Protein AF-0000000084502477 (afdb_homodimer)

Solvent-accessible surface area (backbone atoms only — not comparable to full-atom values): 42335 Å² total; per-residue (Å²): 130,74,65,88,75,50,51,73,66,55,42,33,51,51,30,40,56,63,42,62,72,44,31,62,63,55,44,31,27,60,55,53,17,49,43,48,33,28,20,44,47,20,41,36,50,54,40,50,55,55,37,66,75,58,42,88,77,56,56,70,68,58,52,48,50,52,49,51,38,49,51,42,38,52,49,50,52,54,49,50,50,50,47,50,40,44,50,62,24,76,32,54,65,51,45,45,67,74,35,49,23,68,68,63,26,52,47,33,50,42,34,38,53,36,49,50,55,47,47,50,53,51,40,50,53,36,32,59,72,55,75,60,42,61,67,60,52,49,54,47,47,52,33,50,50,46,15,40,50,13,20,50,48,34,25,54,54,30,66,72,64,42,35,53,88,56,45,72,76,38,46,62,32,43,47,43,18,42,51,29,47,39,50,45,45,50,49,39,52,49,52,44,47,52,48,42,70,63,65,71,61,91,46,65,66,58,38,50,50,32,52,50,47,42,49,50,47,50,65,32,52,44,59,38,46,50,50,38,49,49,47,43,52,44,47,71,74,43,68,88,44,49,69,51,49,24,53,62,55,33,46,35,43,40,41,44,37,23,52,41,50,54,61,50,47,52,56,68,70,65,51,77,69,66,78,78,71,74,59,80,89,72,80,67,65,43,85,60,25,72,68,50,54,53,64,66,73,59,55,70,71,69,82,57,80,77,65,73,69,63,78,58,77,75,74,77,82,79,78,82,86,76,85,80,80,83,86,86,82,89,84,89,86,87,96,86,96,84,95,87,92,97,90,89,92,91,94,88,94,90,97,90,97,86,95,91,97,92,92,97,83,93,88,92,87,87,134,129,74,65,87,75,50,52,74,66,56,42,32,52,51,30,40,57,62,42,62,73,43,30,61,64,55,44,34,26,58,55,53,17,51,42,51,32,25,21,43,47,19,42,38,51,53,40,49,54,56,36,65,75,58,44,87,78,57,56,69,67,58,52,49,50,51,50,52,39,50,50,40,36,52,49,50,52,53,49,51,50,50,45,49,40,45,51,62,24,76,32,54,64,51,47,46,66,75,36,48,24,68,68,61,27,52,47,33,49,42,36,41,53,35,48,49,54,47,46,50,53,52,39,50,53,34,33,56,72,56,75,60,41,61,67,60,52,48,55,47,48,54,33,50,49,45,15,41,50,12,20,52,49,33,25,54,53,30,66,71,63,44,35,53,88,57,42,74,76,37,47,62,33,43,47,45,17,42,50,28,47,39,50,45,45,50,50,38,52,50,53,44,47,51,47,43,69,63,65,71,60,90,46,64,67,59,39,50,50,32,52,51,47,41,50,50,49,50,66,32,50,44,58,39,46,50,52,39,49,50,46,45,51,44,46,71,74,44,68,87,45,48,68,50,48,24,53,60,55,33,46,36,43,40,41,45,39,23,53,42,49,54,61,48,49,53,56,68,70,66,50,77,73,67,76,76,70,77,60,79,88,72,82,69,66,43,84,63,23,70,69,52,54,52,64,66,72,58,55,68,68,67,81,56,80,73,66,75,63,66,78,54,80,74,76,78,79,87,87,80,87,78,88,82,80,84,91,84,84,89,84,79,88,81,87,92,90,81,82,85,88,89,92,85,88,94,86,90,76,89,87,92,88,86,85,85,85,90,68,99,72,92,84,86,91,86,139

Foldseek 3Di:
DPCVPDDPVRLQVVLCVVCVVDVCFAVVLLVLLLVLLVVLVVLLVVLVVLCVVVVVQDDPLLVVLLVQLNVLSVVLNVLSVVLVCVVCPVQNPGRSSSFFCLSVLVLLQSLLSLLLSLLVVLQVVLCVLVVNDPVSVVLLVVLSVQLNVLSNVLSVVCVVVRGLVVLVVSLVSNLSNLVSSLVSLCSSLVSLLVSLVPDDDPDPVSVVVSVVVSVLSCVLSVVLNVLSVVLNVCCVVDVSTSNNVSSSSCNSSSSSSSSSSNSSVVVVSLDPPPPDPPPPPPPNCRSVNVVPVVVVVCPVPPPPPPPCPPPPVPDDPDDDDDDDDDDDDDDDDDDDDDDDDDDYYYDDDDDDDDDDDDDDDDDDDDD/DPCVPDDPVRLQVVLCVVCVVDVCFAVVLLVLLLVLLVVLVVLLVVLVVLCVVVVVLDDPVLVVLLVQLNVLSVVLNVLSVVLVCVVCPVQNPGRSSSFFCLSVLVLLQSLLSLLLSLLVVLQVVLCVLVVNDVVSVVLLVVLSVQLNVLSNVLSVVCVVVRGLVVLVVSLVSVLSNLVSSLVSLCSSLVSLLVSLVPDDDPDPVSVVVSVVLSVLSCVLSVQLNVLSVVLNVCCVVDVSTSNNVSSSSCNSSSSSSSSSSSSSVVVVSLDPPPPDPPPPPPPNCPSVNVVPVVPVVCPVPPPPPPPPPVPPPPDDDDDDDDDDDDDDDDPDDDDDDDDDDDDDDDDDDDDDDDPDDDDPDDDDDDD

Radius of gyration: 41.24 Å; Cα contacts (8 Å, |Δi|>4): 654; chains: 2; bounding box: 117×129×128 Å

pLDDT: mean 70.83, std 30.81, range [14.6, 97.69]

Structure (mmCIF, N/CA/C/O backbone):
data_AF-0000000084502477-model_v1
#
loop_
_entity.id
_entity.type
_entity.pdbx_description
1 polymer 'DUF6534 domain-containing protein'
#
loop_
_atom_site.group_PDB
_atom_site.id
_atom_site.type_symbol
_atom_site.label_atom_id
_atom_site.label_alt_id
_atom_site.label_comp_id
_atom_site.label_asym_id
_atom_site.label_entity_id
_atom_site.label_seq_id
_atom_site.pdbx_PDB_ins_code
_atom_site.Cartn_x
_atom_site.Cartn_y
_atom_site.Cartn_z
_atom_site.occupancy
_atom_site.B_iso_or_equiv
_atom_site.auth_seq_id
_atom_site.auth_comp_id
_atom_site.auth_asym_id
_atom_site.auth_atom_id
_atom_site.pdbx_PDB_model_num
ATOM 1 N N . MET A 1 1 ? -23.125 -27.016 -18.094 1 46.03 1 MET A N 1
ATOM 2 C CA . MET A 1 1 ? -22.297 -28.141 -17.688 1 46.03 1 MET A CA 1
ATOM 3 C C . MET A 1 1 ? -22.391 -28.375 -16.172 1 46.03 1 MET A C 1
ATOM 5 O O . MET A 1 1 ? -22.312 -27.422 -15.391 1 46.03 1 MET A O 1
ATOM 9 N N . ASP A 1 2 ? -23.094 -29.312 -15.844 1 53.62 2 ASP A N 1
ATOM 10 C CA . ASP A 1 2 ? -23.266 -29.703 -14.445 1 53.62 2 ASP A CA 1
ATOM 11 C C . ASP A 1 2 ? -21.922 -30.078 -13.812 1 53.62 2 ASP A C 1
ATOM 13 O O . ASP A 1 2 ? -21.422 -31.188 -14.039 1 53.62 2 ASP A O 1
ATOM 17 N N . LEU A 1 3 ? -21.125 -29.125 -13.438 1 60.53 3 LEU A N 1
ATOM 18 C CA . LEU A 1 3 ? -19.797 -29.297 -12.844 1 60.53 3 LEU A CA 1
ATOM 19 C C . LEU A 1 3 ? -19.859 -30.219 -11.633 1 60.53 3 LEU A C 1
ATOM 21 O O . LEU A 1 3 ? -18.844 -30.766 -11.211 1 60.53 3 LEU A O 1
ATOM 25 N N . GLY A 1 4 ? -21.078 -30.359 -10.977 1 57.75 4 GLY A N 1
ATOM 26 C CA . GLY A 1 4 ? -21.234 -31.234 -9.82 1 57.75 4 GLY A CA 1
ATOM 27 C C . GLY A 1 4 ? -20.922 -32.688 -10.125 1 57.75 4 GLY A C 1
ATOM 28 O O . GLY A 1 4 ? -20.625 -33.469 -9.219 1 57.75 4 GLY A O 1
ATOM 29 N N . ARG A 1 5 ? -20.859 -33.031 -11.375 1 65.75 5 ARG A N 1
ATOM 30 C CA . ARG A 1 5 ? -20.703 -34.438 -11.727 1 65.75 5 ARG A CA 1
ATOM 31 C C . ARG A 1 5 ? -19.281 -34.75 -12.195 1 65.75 5 ARG A C 1
ATOM 33 O O . ARG A 1 5 ? -18.922 -35.906 -12.391 1 65.75 5 ARG A O 1
ATOM 40 N N . LEU A 1 6 ? -18.5 -33.625 -12.25 1 73.44 6 LEU A N 1
ATOM 41 C CA . LEU A 1 6 ? -17.156 -33.844 -12.773 1 73.44 6 LEU A CA 1
ATOM 42 C C . LEU A 1 6 ? -16.203 -34.281 -11.664 1 73.44 6 LEU A C 1
ATOM 44 O O . LEU A 1 6 ? -16.312 -33.812 -10.531 1 73.44 6 LEU A O 1
ATOM 48 N N . THR A 1 7 ? -15.391 -35.312 -11.922 1 79.94 7 THR A N 1
ATOM 49 C CA . THR A 1 7 ? -14.344 -35.75 -11 1 79.94 7 THR A CA 1
ATOM 50 C C . THR A 1 7 ? -13.312 -34.625 -10.805 1 79.94 7 THR A C 1
ATOM 52 O O . THR A 1 7 ? -13.273 -33.688 -11.57 1 79.94 7 THR A O 1
ATOM 55 N N . ALA A 1 8 ? -12.625 -34.656 -9.75 1 79.81 8 ALA A N 1
ATOM 56 C CA . ALA A 1 8 ? -11.602 -33.656 -9.422 1 79.81 8 ALA A CA 1
ATOM 57 C C . ALA A 1 8 ? -10.578 -33.531 -10.539 1 79.81 8 ALA A C 1
ATOM 59 O O . ALA A 1 8 ? -10.133 -32.438 -10.867 1 79.81 8 ALA A O 1
ATOM 60 N N . GLN A 1 9 ? -10.289 -34.625 -11.164 1 86.44 9 GLN A N 1
ATOM 61 C CA . GLN A 1 9 ? -9.289 -34.625 -12.227 1 86.44 9 GLN A CA 1
ATOM 62 C C . GLN A 1 9 ? -9.836 -34 -13.5 1 86.44 9 GLN A C 1
ATOM 64 O O . GLN A 1 9 ? -9.125 -33.25 -14.172 1 86.44 9 GLN A O 1
ATOM 69 N N . GLU A 1 10 ? -11.062 -34.219 -13.805 1 86.56 10 GLU A N 1
ATOM 70 C CA . GLU A 1 10 ? -11.688 -33.625 -14.984 1 86.56 10 GLU A CA 1
ATOM 71 C C . GLU A 1 10 ? -11.852 -32.125 -14.812 1 86.56 10 GLU A C 1
ATOM 73 O O . GLU A 1 10 ? -11.68 -31.375 -15.773 1 86.56 10 GLU A O 1
ATOM 78 N N . LEU A 1 11 ? -12.156 -31.859 -13.625 1 84.38 11 LEU A N 1
ATOM 79 C CA . LEU A 1 11 ? -12.312 -30.438 -13.32 1 84.38 11 LEU A CA 1
ATOM 80 C C . LEU A 1 11 ? -10.977 -29.703 -13.469 1 84.38 11 LEU A C 1
ATOM 82 O O . LEU A 1 11 ? -10.93 -28.594 -13.992 1 84.38 11 LEU A O 1
ATOM 86 N N . GLU A 1 12 ? -9.984 -30.359 -13.031 1 90.38 12 GLU A N 1
ATOM 87 C CA . GLU A 1 12 ? -8.648 -29.766 -13.141 1 90.38 12 GLU A CA 1
ATOM 88 C C . GLU A 1 12 ? -8.227 -29.625 -14.594 1 90.38 12 GLU A C 1
ATOM 90 O O . GLU A 1 12 ? -7.656 -28.594 -14.984 1 90.38 12 GLU A O 1
ATOM 95 N N . GLU A 1 13 ? -8.492 -30.547 -15.391 1 89.81 13 GLU A N 1
ATOM 96 C CA . GLU A 1 13 ? -8.133 -30.484 -16.797 1 89.81 13 GLU A CA 1
ATOM 97 C C . GLU A 1 13 ? -8.922 -29.391 -17.516 1 89.81 13 GLU A C 1
ATOM 99 O O . GLU A 1 13 ? -8.375 -28.688 -18.375 1 89.81 13 GLU A O 1
ATOM 104 N N . LEU A 1 14 ? -10.117 -29.328 -17.234 1 86.25 14 LEU A N 1
ATOM 105 C CA . LEU A 1 14 ? -10.945 -28.281 -17.812 1 86.25 14 LEU A CA 1
ATOM 106 C C . LEU A 1 14 ? -10.445 -26.906 -17.391 1 86.25 14 LEU A C 1
ATOM 108 O O . LEU A 1 14 ? -10.336 -26 -18.234 1 86.25 14 LEU A O 1
ATOM 112 N N . ALA A 1 15 ? -10.172 -26.812 -16.125 1 89.44 15 ALA A N 1
ATOM 113 C CA . ALA A 1 15 ? -9.68 -25.531 -15.594 1 89.44 15 ALA A CA 1
ATOM 114 C C . ALA A 1 15 ? -8.344 -25.172 -16.234 1 89.44 15 ALA A C 1
ATOM 116 O O . ALA A 1 15 ? -8.125 -24.016 -16.594 1 89.44 15 ALA A O 1
ATOM 117 N N . LYS A 1 16 ? -7.523 -26.094 -16.359 1 91.62 16 LYS A N 1
ATOM 118 C CA . LYS A 1 16 ? -6.203 -25.875 -16.938 1 91.62 16 L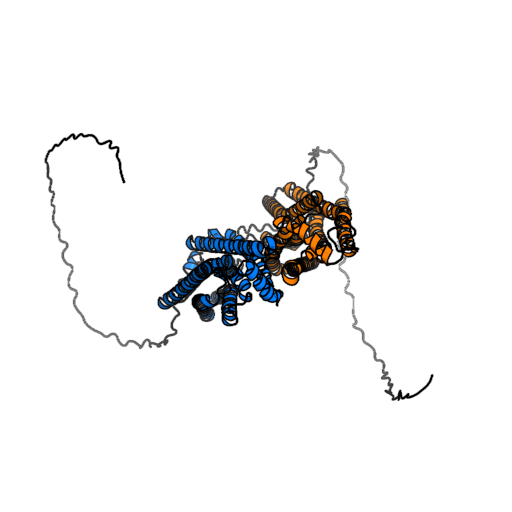YS A CA 1
ATOM 119 C C . LYS A 1 16 ? -6.316 -25.422 -18.391 1 91.62 16 LYS A C 1
ATOM 121 O O . LYS A 1 16 ? -5.656 -24.453 -18.797 1 91.62 16 LYS A O 1
ATOM 126 N N . THR A 1 17 ? -7.113 -25.984 -19.109 1 90.19 17 THR A N 1
ATOM 127 C CA . THR A 1 17 ? -7.273 -25.641 -20.516 1 90.19 17 THR A CA 1
ATOM 128 C C . THR A 1 17 ? -7.898 -24.266 -20.672 1 90.19 17 THR A C 1
ATOM 130 O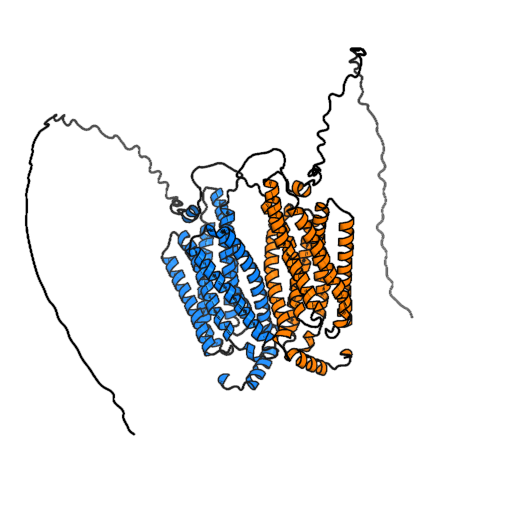 O . THR A 1 17 ? -7.457 -23.469 -21.5 1 90.19 17 THR A O 1
ATOM 133 N N . THR A 1 18 ? -8.828 -23.969 -19.875 1 85.88 18 THR A N 1
ATOM 134 C CA . THR A 1 18 ? -9.555 -22.703 -19.969 1 85.88 18 THR A CA 1
ATOM 135 C C . THR A 1 18 ? -8.688 -21.547 -19.5 1 85.88 18 THR A C 1
ATOM 137 O O . THR A 1 18 ? -8.633 -20.5 -20.141 1 85.88 18 THR A O 1
ATOM 140 N N . LEU A 1 19 ? -8.008 -21.766 -18.469 1 90.5 19 LEU A N 1
ATOM 141 C CA . LEU A 1 19 ? -7.266 -20.688 -17.844 1 90.5 19 LEU A CA 1
ATOM 142 C C . LEU A 1 19 ? -5.898 -20.5 -18.484 1 90.5 19 LEU A C 1
ATOM 144 O O . LEU A 1 19 ? -5.355 -19.391 -18.516 1 90.5 19 LEU A O 1
ATOM 148 N N . SER A 1 20 ? -5.348 -21.562 -19.016 1 90.69 20 SER A N 1
ATOM 149 C CA . SER A 1 20 ? -4.02 -21.484 -19.609 1 90.69 20 SER A CA 1
ATOM 150 C C . SER A 1 20 ? -4.078 -20.859 -21 1 90.69 20 SER A C 1
ATOM 152 O O . SER A 1 20 ? -3.053 -20.453 -21.547 1 90.69 20 SER A O 1
ATOM 154 N N . ALA A 1 21 ? -5.266 -20.75 -21.547 1 89.69 21 ALA A N 1
ATOM 155 C CA . ALA A 1 21 ? -5.422 -20.156 -22.875 1 89.69 21 ALA A CA 1
ATOM 156 C C . ALA A 1 21 ? -4.973 -18.688 -22.875 1 89.69 21 ALA A C 1
ATOM 158 O O . ALA A 1 21 ? -4.395 -18.219 -23.859 1 89.69 21 ALA A O 1
ATOM 159 N N . ASN A 1 22 ? -5.199 -17.984 -21.906 1 91.75 22 ASN A N 1
ATOM 160 C CA . ASN A 1 22 ? -4.766 -16.594 -21.703 1 91.75 22 ASN A CA 1
ATOM 161 C C . ASN A 1 22 ? -4.406 -16.328 -20.25 1 91.75 22 ASN A C 1
ATOM 163 O O . ASN A 1 22 ? -5.215 -15.789 -19.5 1 91.75 22 ASN A O 1
ATOM 167 N N . LYS A 1 23 ? -3.207 -16.578 -19.938 1 92.69 23 LYS A N 1
ATOM 168 C CA . LYS A 1 23 ? -2.775 -16.547 -18.547 1 92.69 23 LYS A CA 1
ATOM 169 C C . LYS A 1 23 ? -2.82 -15.125 -17.984 1 92.69 23 LYS A C 1
ATOM 171 O O . LYS A 1 23 ? -3.363 -14.891 -16.906 1 92.69 23 LYS A O 1
ATOM 176 N N . PRO A 1 24 ? -2.303 -14.125 -18.781 1 92.06 24 PRO A N 1
ATOM 177 C CA . PRO A 1 24 ? -2.326 -12.766 -18.234 1 92.06 24 PRO A CA 1
ATOM 178 C C . PRO A 1 24 ? -3.742 -12.258 -17.969 1 92.06 24 PRO A C 1
ATOM 180 O O . PRO A 1 24 ? -3.975 -11.539 -17 1 92.06 24 PRO A O 1
ATOM 183 N N . LEU A 1 25 ? -4.676 -12.664 -18.734 1 91.19 25 LEU A N 1
ATOM 184 C CA . LEU A 1 25 ? -6.047 -12.188 -18.578 1 91.19 25 LEU A CA 1
ATOM 185 C C . LEU A 1 25 ? -6.758 -12.945 -17.469 1 91.19 25 LEU A C 1
ATOM 187 O O . LEU A 1 25 ? -7.645 -12.391 -16.812 1 91.19 25 LEU A O 1
ATOM 191 N N . ASN A 1 26 ? -6.355 -14.141 -17.219 1 92.25 26 ASN A N 1
ATOM 192 C CA . ASN A 1 26 ? -7.07 -14.961 -16.25 1 92.25 26 ASN A CA 1
ATOM 193 C C . ASN A 1 26 ? -6.418 -14.891 -14.867 1 92.25 26 ASN A C 1
ATOM 195 O O . ASN A 1 26 ? -7.113 -14.867 -13.852 1 92.25 26 ASN A O 1
ATOM 199 N N . PHE A 1 27 ? -5.125 -14.867 -14.797 1 94.56 27 PHE A N 1
ATOM 200 C CA . PHE A 1 27 ? -4.441 -14.836 -13.516 1 94.56 27 PHE A CA 1
ATOM 201 C C . PHE A 1 27 ? -4.023 -13.406 -13.156 1 94.56 27 PHE A C 1
ATOM 203 O O . PHE A 1 27 ? -3.906 -13.07 -11.977 1 94.56 27 PHE A O 1
ATOM 210 N N . GLY A 1 28 ? -3.836 -12.609 -14.117 1 94.69 28 GLY A N 1
ATOM 211 C CA . GLY A 1 28 ? -3.344 -11.25 -13.945 1 94.69 28 GLY A CA 1
ATOM 212 C C . GLY A 1 28 ? -4.242 -10.398 -13.07 1 94.69 28 GLY A C 1
ATOM 213 O O . GLY A 1 28 ? -3.758 -9.68 -12.195 1 94.69 28 GLY A O 1
ATOM 214 N N . PRO A 1 29 ? -5.473 -10.461 -13.219 1 94.81 29 PRO A N 1
ATOM 215 C CA . PRO A 1 29 ? -6.379 -9.633 -12.414 1 94.81 29 PRO A CA 1
ATOM 216 C C . PRO A 1 29 ? -6.238 -9.883 -10.914 1 94.81 29 PRO A C 1
ATOM 218 O O . PRO A 1 29 ? -6.406 -8.961 -10.117 1 94.81 29 PRO A O 1
ATOM 221 N N . PHE A 1 30 ? -5.906 -11.062 -10.539 1 96.06 30 PHE A N 1
ATOM 222 C CA . PHE A 1 30 ? -5.742 -11.359 -9.117 1 96.06 30 PHE A CA 1
ATOM 223 C C . PHE A 1 30 ? -4.504 -10.672 -8.562 1 96.06 30 PHE A C 1
ATOM 225 O O . PHE A 1 30 ? -4.543 -10.102 -7.469 1 96.06 30 PHE A O 1
ATOM 232 N N . ILE A 1 31 ? -3.48 -10.664 -9.328 1 96.38 31 ILE A N 1
ATOM 233 C CA . ILE A 1 31 ? -2.229 -10.055 -8.898 1 96.38 31 ILE A CA 1
ATOM 234 C C . ILE A 1 31 ? -2.359 -8.531 -8.93 1 96.38 31 ILE A C 1
ATOM 236 O O . ILE A 1 31 ? -1.912 -7.844 -8 1 96.38 31 ILE A O 1
ATOM 240 N N . LEU A 1 32 ? -3 -8.023 -9.938 1 95.88 32 LEU A N 1
ATOM 241 C CA . LEU A 1 32 ? -3.229 -6.586 -10.016 1 95.88 32 LEU A CA 1
ATOM 242 C C . LEU A 1 32 ? -4.148 -6.125 -8.891 1 95.88 32 LEU A C 1
ATOM 244 O O . LEU A 1 32 ? -3.943 -5.055 -8.312 1 95.88 32 LEU A O 1
ATOM 248 N N . GLY A 1 33 ? -5.148 -6.902 -8.648 1 96.88 33 GLY A N 1
ATOM 249 C CA . GLY A 1 33 ? -6.027 -6.59 -7.535 1 96.88 33 GLY A CA 1
ATOM 250 C C . GLY A 1 33 ? -5.309 -6.559 -6.199 1 96.88 33 GLY A C 1
ATOM 251 O O . GLY A 1 33 ? -5.551 -5.668 -5.379 1 96.88 33 GLY A O 1
ATOM 252 N N . ALA A 1 34 ? -4.445 -7.496 -6.023 1 97 34 ALA A N 1
ATOM 253 C CA . ALA A 1 34 ? -3.666 -7.547 -4.789 1 97 34 ALA A CA 1
ATOM 254 C C . ALA A 1 34 ? -2.754 -6.328 -4.668 1 97 34 ALA A C 1
ATOM 256 O O . ALA A 1 34 ? -2.602 -5.766 -3.582 1 97 34 ALA A O 1
ATOM 257 N N . LEU A 1 35 ? -2.158 -5.953 -5.77 1 96.88 35 LEU A N 1
ATOM 258 C CA . LEU A 1 35 ? -1.289 -4.781 -5.789 1 96.88 35 LEU A CA 1
ATOM 259 C C . LEU A 1 35 ? -2.053 -3.533 -5.359 1 96.88 35 LEU A C 1
ATOM 261 O O . LEU A 1 35 ? -1.635 -2.834 -4.434 1 96.88 35 LEU A O 1
ATOM 265 N N . PHE A 1 36 ? -3.148 -3.334 -5.957 1 95.94 36 PHE A N 1
ATOM 266 C CA . PHE A 1 36 ? -3.893 -2.109 -5.691 1 95.94 36 PHE A CA 1
ATOM 267 C C . PHE A 1 36 ? -4.539 -2.156 -4.312 1 95.94 36 PHE A C 1
ATOM 269 O O . PHE A 1 36 ? -4.66 -1.127 -3.643 1 95.94 36 PHE A O 1
ATOM 276 N N . ASP A 1 37 ? -4.938 -3.297 -3.922 1 97.25 37 ASP A N 1
ATOM 277 C CA . ASP A 1 37 ? -5.5 -3.432 -2.582 1 97.25 37 ASP A CA 1
ATOM 278 C C . ASP A 1 37 ? -4.48 -3.037 -1.517 1 97.25 37 ASP A C 1
ATOM 280 O O . ASP A 1 37 ? -4.777 -2.23 -0.632 1 97.25 37 ASP A O 1
ATOM 284 N N . ALA A 1 38 ? -3.309 -3.59 -1.639 1 96.94 38 ALA A N 1
ATOM 285 C CA . ALA A 1 38 ? -2.273 -3.314 -0.645 1 96.94 38 ALA A CA 1
ATOM 286 C C . ALA A 1 38 ? -1.821 -1.859 -0.712 1 96.94 38 ALA A C 1
ATOM 288 O O . ALA A 1 38 ? -1.618 -1.217 0.321 1 96.94 38 ALA A O 1
ATOM 289 N N . LEU A 1 39 ? -1.695 -1.368 -1.9 1 96.88 39 LEU A N 1
ATOM 290 C CA . LEU A 1 39 ? -1.307 0.024 -2.096 1 96.88 39 LEU A CA 1
ATOM 291 C C . LEU A 1 39 ? -2.314 0.966 -1.445 1 96.88 39 LEU A C 1
ATOM 293 O O . LEU A 1 39 ? -1.935 1.858 -0.684 1 96.88 39 LEU A O 1
ATOM 297 N N . LEU A 1 40 ? -3.518 0.723 -1.723 1 97.19 40 LEU A N 1
ATOM 298 C CA . LEU A 1 40 ? -4.578 1.567 -1.185 1 97.19 40 LEU A CA 1
ATOM 299 C C . LEU A 1 40 ? -4.73 1.36 0.319 1 97.19 40 LEU A C 1
ATOM 301 O O . LEU A 1 40 ? -5.082 2.291 1.045 1 97.19 40 LEU A O 1
ATOM 305 N N . CYS A 1 41 ? -4.457 0.158 0.755 1 96.94 41 CYS A N 1
ATOM 306 C CA . CYS A 1 41 ? -4.465 -0.086 2.193 1 96.94 41 CYS A CA 1
ATOM 307 C C . CYS A 1 41 ? -3.422 0.771 2.9 1 96.94 41 CYS A C 1
ATOM 309 O O . CYS A 1 41 ? -3.668 1.274 3.998 1 96.94 41 CYS A O 1
ATOM 311 N N . GLY A 1 42 ? -2.281 0.895 2.283 1 95.06 42 GLY A N 1
ATOM 312 C CA . GLY A 1 42 ? -1.278 1.787 2.844 1 95.06 42 GLY A CA 1
ATOM 313 C C . GLY A 1 42 ? -1.753 3.225 2.953 1 95.06 42 GLY A C 1
ATOM 314 O O . GLY A 1 42 ? -1.593 3.859 3.998 1 95.06 42 GLY A O 1
ATOM 315 N N . VAL A 1 43 ? -2.371 3.705 1.939 1 94.38 43 VAL A N 1
ATOM 316 C CA . VAL A 1 43 ? -2.924 5.055 1.938 1 94.38 43 VAL A CA 1
ATOM 317 C C . VAL A 1 43 ? -4.016 5.168 2.998 1 94.38 43 VAL A C 1
ATOM 319 O O . VAL A 1 43 ? -4.082 6.16 3.727 1 94.38 43 VAL A O 1
ATOM 322 N N . PHE A 1 44 ? -4.809 4.152 3.082 1 96.19 44 PHE A N 1
ATOM 323 C CA . PHE A 1 44 ? -5.91 4.105 4.039 1 96.19 44 PHE A CA 1
ATOM 324 C C . PHE A 1 44 ? -5.383 4.168 5.469 1 96.19 44 PHE A C 1
ATOM 326 O O . PHE A 1 44 ? -5.922 4.906 6.301 1 96.19 44 PHE A O 1
ATOM 333 N N . LEU A 1 45 ? -4.312 3.48 5.691 1 93.31 45 LEU A N 1
ATOM 334 C CA . LEU A 1 45 ? -3.744 3.461 7.035 1 93.31 45 LEU A CA 1
ATOM 335 C C . LEU A 1 45 ? -3.152 4.82 7.395 1 93.31 45 LEU A C 1
ATOM 337 O O . LEU A 1 45 ? -3.254 5.262 8.539 1 93.31 45 LEU A O 1
ATOM 341 N N . MET A 1 46 ? -2.586 5.441 6.441 1 92.25 46 MET A N 1
ATOM 342 C CA . MET A 1 46 ? -2.061 6.785 6.676 1 92.25 46 MET A CA 1
ATOM 343 C C . MET A 1 46 ? -3.188 7.762 6.996 1 92.25 46 MET A C 1
ATOM 345 O O . MET A 1 46 ? -3.045 8.609 7.875 1 92.25 46 MET A O 1
ATOM 349 N N . GLN A 1 47 ? -4.293 7.566 6.324 1 92.06 47 GLN A N 1
ATOM 350 C CA . GLN A 1 47 ? -5.445 8.422 6.586 1 92.06 47 GLN A CA 1
ATOM 351 C C . GLN A 1 47 ? -6.043 8.133 7.957 1 92.06 47 GLN A C 1
ATOM 353 O O . GLN A 1 47 ? -6.508 9.047 8.641 1 92.06 47 GLN A O 1
ATOM 358 N N . CYS A 1 48 ? -6.027 6.91 8.297 1 92.56 48 CYS A N 1
ATOM 359 C CA . CYS A 1 48 ? -6.496 6.535 9.625 1 92.56 48 CYS A CA 1
ATOM 360 C C . CYS A 1 48 ? -5.621 7.156 10.711 1 92.56 48 CYS A C 1
ATOM 362 O O . CYS A 1 48 ? -6.129 7.645 11.719 1 92.56 48 CYS A O 1
ATOM 364 N N . GLY A 1 49 ? -4.324 7.184 10.477 1 87.75 49 GLY A N 1
ATOM 365 C CA . GLY A 1 49 ? -3.41 7.809 11.422 1 87.75 49 GLY A CA 1
ATOM 366 C C . GLY A 1 49 ? -3.65 9.297 11.586 1 87.75 49 GLY A C 1
ATOM 367 O O . GLY A 1 49 ? -3.613 9.812 12.703 1 87.75 49 GLY A O 1
ATOM 368 N N . ALA A 1 50 ? -3.885 9.906 10.516 1 85.19 50 ALA A N 1
ATOM 369 C CA . ALA A 1 50 ? -4.176 11.336 10.562 1 85.19 50 ALA A CA 1
ATOM 370 C C . ALA A 1 50 ? -5.477 11.609 11.305 1 85.19 50 ALA A C 1
ATOM 372 O O . ALA A 1 50 ? -5.586 12.594 12.039 1 85.19 50 ALA A O 1
ATOM 373 N N . TYR A 1 51 ? -6.426 10.758 11.164 1 89.94 51 TYR A N 1
ATOM 374 C CA . TYR A 1 51 ? -7.727 10.93 11.797 1 89.94 51 TYR A CA 1
ATOM 375 C C . TYR A 1 51 ? -7.617 10.758 13.312 1 89.94 51 TYR A C 1
ATOM 377 O O . TYR A 1 51 ? -8.289 11.461 14.07 1 89.94 51 TYR A O 1
ATOM 385 N N . ILE A 1 52 ? -6.832 9.82 13.734 1 86 52 ILE A N 1
ATOM 386 C CA . ILE A 1 52 ? -6.672 9.555 15.156 1 86 52 ILE A CA 1
ATOM 387 C C . ILE A 1 52 ? -6.133 10.805 15.859 1 86 52 ILE A C 1
ATOM 389 O O . ILE A 1 52 ? -6.5 11.086 17 1 86 52 ILE A O 1
ATOM 393 N N . GLY A 1 53 ? -5.352 11.578 15.195 1 76.81 53 GLY A N 1
ATOM 394 C CA . GLY A 1 53 ? -4.836 12.812 15.766 1 76.81 53 GLY A CA 1
ATOM 395 C C . GLY A 1 53 ? -5.891 13.898 15.898 1 76.81 53 GLY A C 1
ATOM 396 O O . GLY A 1 53 ? -5.797 14.758 16.766 1 76.81 53 GLY A O 1
ATOM 397 N N . SER A 1 54 ? -6.867 13.805 15.141 1 73.69 54 SER A N 1
ATOM 398 C CA . SER A 1 54 ? -7.863 14.875 15.109 1 73.69 54 SER A CA 1
ATOM 399 C C . SER A 1 54 ? -9.203 14.398 15.648 1 73.69 54 SER A C 1
ATOM 401 O O . SER A 1 54 ? -10.203 15.117 15.586 1 73.69 54 SER A O 1
ATOM 403 N N . ARG A 1 55 ? -9.367 13.289 16.266 1 72.69 55 ARG A N 1
ATOM 404 C CA . ARG A 1 55 ? -10.602 12.578 16.594 1 72.69 55 ARG A CA 1
ATOM 405 C C . ARG A 1 55 ? -11.359 13.273 17.719 1 72.69 55 ARG A C 1
ATOM 407 O O . ARG A 1 55 ? -12.586 13.195 17.797 1 72.69 55 ARG A O 1
ATOM 414 N N . ASN A 1 56 ? -10.664 13.82 18.516 1 71.75 56 ASN A N 1
ATOM 415 C CA . ASN A 1 56 ? -11.273 14.32 19.75 1 71.75 56 ASN A CA 1
ATOM 416 C C . ASN A 1 56 ? -12.352 15.367 19.453 1 71.75 56 ASN A C 1
ATOM 418 O O . ASN A 1 56 ? -13.266 15.562 20.25 1 71.75 56 ASN A O 1
ATOM 422 N N . LYS A 1 57 ? -12.469 15.766 18.266 1 72 57 LYS A N 1
ATOM 423 C CA . LYS A 1 57 ? -13.422 16.812 17.953 1 72 57 LYS A CA 1
ATOM 424 C C . LYS A 1 57 ? -14.688 16.25 17.328 1 72 57 LYS A C 1
ATOM 426 O O . LYS A 1 57 ? -15.695 16.938 17.203 1 72 57 LYS A O 1
ATOM 431 N N . ASP A 1 58 ? -14.758 14.977 17.156 1 82.62 58 ASP A N 1
ATOM 432 C CA . ASP A 1 58 ? -15.875 14.406 16.406 1 82.62 58 ASP A CA 1
ATOM 433 C C . ASP A 1 58 ? -16.875 13.742 17.344 1 82.62 58 ASP A C 1
ATOM 435 O O . ASP A 1 58 ? -16.531 13.359 18.469 1 82.62 58 ASP A O 1
ATOM 439 N N . ASN A 1 59 ? -18.109 13.719 16.906 1 86.56 59 ASN A N 1
ATOM 440 C CA . ASN A 1 59 ? -19.188 13.062 17.641 1 86.56 59 ASN A CA 1
ATOM 441 C C . ASN A 1 59 ? -19.016 11.547 17.641 1 86.56 59 ASN A C 1
ATOM 443 O O . ASN A 1 59 ? -18.25 11 16.844 1 86.56 59 ASN A O 1
ATOM 447 N N . ARG A 1 60 ? -19.734 10.852 18.547 1 89.12 60 ARG A N 1
ATOM 448 C CA . ARG A 1 60 ? -19.641 9.414 18.734 1 89.12 60 ARG A CA 1
ATOM 449 C C . ARG A 1 60 ? -20.125 8.664 17.5 1 89.12 60 ARG A C 1
ATOM 451 O O . ARG A 1 60 ? -19.594 7.609 17.156 1 89.12 60 ARG A O 1
ATOM 458 N N . LEU A 1 61 ? -21.094 9.234 16.812 1 89.06 61 LEU A N 1
ATOM 459 C CA . LEU A 1 61 ? -21.641 8.586 15.617 1 89.06 61 LEU A CA 1
ATOM 460 C C . LEU A 1 61 ? -20.609 8.523 14.5 1 89.06 61 LEU A C 1
ATOM 462 O O . LEU A 1 61 ? -20.469 7.492 13.836 1 89.06 61 LEU A O 1
ATOM 466 N N . ILE A 1 62 ? -19.906 9.602 14.359 1 91.12 62 ILE A N 1
ATOM 467 C CA . ILE A 1 62 ? -18.891 9.648 13.32 1 91.12 62 ILE A CA 1
ATOM 468 C C . ILE A 1 62 ? -17.734 8.719 13.688 1 91.12 62 ILE A C 1
ATOM 470 O O . ILE A 1 62 ? -17.203 8.023 12.82 1 91.12 62 ILE A O 1
ATOM 474 N N . LYS A 1 63 ? -17.422 8.617 14.945 1 93.19 63 LYS A N 1
ATOM 475 C CA . LYS A 1 63 ? -16.359 7.73 15.406 1 93.19 63 LYS A CA 1
ATOM 476 C C . LYS A 1 63 ? -16.734 6.266 15.18 1 93.19 63 LYS A C 1
ATOM 478 O O . LYS A 1 63 ? -15.875 5.465 14.781 1 93.19 63 LYS A O 1
ATOM 483 N N . THR A 1 64 ? -17.969 6.016 15.422 1 93.31 64 THR A N 1
ATOM 484 C CA . THR A 1 64 ? -18.422 4.648 15.219 1 93.31 64 THR A CA 1
ATOM 485 C C . THR A 1 64 ? -18.438 4.297 13.734 1 93.31 64 THR A C 1
ATOM 487 O O . THR A 1 64 ? -18.062 3.184 13.352 1 93.31 64 THR A O 1
ATOM 490 N N . LEU A 1 65 ? -18.828 5.211 12.992 1 94.88 65 LEU A N 1
ATOM 491 C CA . LEU A 1 65 ? -18.859 5.004 11.547 1 94.88 65 LEU A CA 1
ATOM 492 C C . LEU A 1 65 ? -17.438 4.762 11.016 1 94.88 65 LEU A C 1
ATOM 494 O O . LEU A 1 65 ? -17.219 3.84 10.227 1 94.88 65 LEU A O 1
ATOM 498 N N . VAL A 1 66 ? -16.531 5.586 11.461 1 95.12 66 VAL A N 1
ATOM 499 C CA . VAL A 1 66 ? -15.141 5.461 11.031 1 95.12 66 VAL A CA 1
ATOM 500 C C . VAL A 1 66 ? -14.57 4.121 11.5 1 95.12 66 VAL A C 1
ATOM 502 O O . VAL A 1 66 ? -13.859 3.443 10.758 1 95.12 66 VAL A O 1
ATOM 505 N N . ALA A 1 67 ? -14.898 3.711 12.719 1 95.62 67 ALA A N 1
ATOM 506 C CA . ALA A 1 67 ? -14.438 2.428 13.242 1 95.62 67 ALA A CA 1
ATOM 507 C C . ALA A 1 67 ? -14.984 1.27 12.414 1 95.62 67 ALA A C 1
ATOM 509 O O . ALA A 1 67 ? -14.258 0.327 12.094 1 95.62 67 ALA A O 1
ATOM 510 N N . PHE A 1 68 ? -16.266 1.391 12.117 1 96.62 68 PHE A N 1
ATOM 511 C CA . PHE A 1 68 ? -16.906 0.356 11.32 1 96.62 68 PHE A CA 1
ATOM 512 C C . PHE A 1 68 ? -16.25 0.241 9.953 1 96.62 68 PHE A C 1
ATOM 514 O O . PHE A 1 68 ? -15.914 -0.86 9.508 1 96.62 68 PHE A O 1
ATOM 521 N N . VAL A 1 69 ? -16.031 1.36 9.266 1 97.19 69 VAL A N 1
ATOM 522 C CA . VAL A 1 69 ? -15.422 1.387 7.938 1 97.19 69 VAL A CA 1
ATOM 523 C C . VAL A 1 69 ? -13.984 0.869 8.016 1 97.19 69 VAL A C 1
ATOM 525 O O . VAL A 1 69 ? -13.531 0.155 7.117 1 97.19 69 VAL A O 1
ATOM 528 N N . THR A 1 70 ? -13.273 1.181 9.062 1 97.06 70 THR A N 1
ATOM 529 C CA . THR A 1 70 ? -11.906 0.716 9.25 1 97.06 70 THR A CA 1
ATOM 530 C C . THR A 1 70 ? -11.859 -0.802 9.391 1 97.06 70 THR A C 1
ATOM 532 O O . THR A 1 70 ? -11.039 -1.468 8.766 1 97.06 70 THR A O 1
ATOM 535 N N . ILE A 1 71 ? -12.781 -1.306 10.133 1 96.81 71 ILE A N 1
ATOM 536 C CA . ILE A 1 71 ? -12.836 -2.748 10.344 1 96.81 71 ILE A CA 1
ATOM 537 C C . ILE A 1 71 ? -13.148 -3.453 9.023 1 96.81 71 ILE A C 1
ATOM 539 O O . ILE A 1 71 ? -12.516 -4.457 8.688 1 96.81 71 ILE A O 1
ATOM 543 N N . MET A 1 72 ? -14.078 -2.951 8.312 1 96.88 72 MET A N 1
ATOM 544 C CA . MET A 1 72 ? -14.453 -3.547 7.035 1 96.88 72 MET A CA 1
ATOM 545 C C . MET A 1 72 ? -13.297 -3.498 6.047 1 96.88 72 MET A C 1
ATOM 547 O O . MET A 1 72 ? -13.055 -4.461 5.312 1 96.88 72 MET A O 1
ATOM 551 N N . ASN A 1 73 ? -12.609 -2.418 6.02 1 97.38 73 ASN A N 1
ATOM 552 C CA . ASN A 1 73 ? -11.477 -2.256 5.113 1 97.38 73 ASN A CA 1
ATOM 553 C C . ASN A 1 73 ? -10.344 -3.217 5.449 1 97.38 73 ASN A C 1
ATOM 555 O O . ASN A 1 73 ? -9.766 -3.842 4.559 1 97.38 73 ASN A O 1
ATOM 559 N N . ILE A 1 74 ? -10.031 -3.322 6.723 1 96.88 74 ILE A N 1
ATOM 560 C CA . ILE A 1 74 ? -8.984 -4.246 7.145 1 96.88 74 ILE A CA 1
ATOM 561 C C . ILE A 1 74 ? -9.406 -5.68 6.848 1 96.88 74 ILE A C 1
ATOM 563 O O . ILE A 1 74 ? -8.602 -6.492 6.395 1 96.88 74 ILE A O 1
ATOM 567 N N . TRP A 1 75 ? -10.664 -5.914 7.102 1 97.25 75 TRP A N 1
ATOM 568 C CA . TRP A 1 75 ? -11.203 -7.227 6.766 1 97.25 75 TRP A CA 1
ATOM 569 C C . TRP A 1 75 ? -11.055 -7.516 5.277 1 97.25 75 TRP A C 1
ATOM 571 O O . TRP A 1 75 ? -10.688 -8.625 4.887 1 97.25 75 TRP A O 1
ATOM 581 N N . GLY A 1 76 ? -11.352 -6.551 4.449 1 97.25 76 GLY A N 1
ATOM 582 C CA . GLY A 1 76 ? -11.188 -6.703 3.01 1 97.25 76 GLY A CA 1
ATOM 583 C C . GLY A 1 76 ? -9.766 -7.023 2.6 1 97.25 76 GLY A C 1
ATOM 584 O O . GLY A 1 76 ? -9.539 -7.887 1.747 1 97.25 76 GLY A O 1
ATOM 585 N N . THR A 1 77 ? -8.828 -6.383 3.209 1 97.5 77 THR A N 1
ATOM 586 C CA . THR A 1 77 ? -7.426 -6.625 2.895 1 97.5 77 THR A CA 1
ATOM 587 C C . THR A 1 77 ? -7 -8.023 3.346 1 97.5 77 THR A C 1
ATOM 589 O O . THR A 1 77 ? -6.316 -8.734 2.611 1 97.5 77 THR A O 1
ATOM 592 N N . VAL A 1 78 ? -7.359 -8.414 4.52 1 96.75 78 VAL A N 1
ATOM 593 C CA . VAL A 1 78 ? -7.027 -9.734 5.027 1 96.75 78 VAL A CA 1
ATOM 594 C C . VAL A 1 78 ? -7.621 -10.805 4.113 1 96.75 78 VAL A C 1
ATOM 596 O O . VAL A 1 78 ? -6.953 -11.781 3.775 1 96.75 78 VAL A O 1
ATOM 599 N N . LEU A 1 79 ? -8.828 -10.555 3.709 1 97.5 79 LEU A N 1
ATOM 600 C CA . LEU A 1 79 ? -9.492 -11.5 2.816 1 97.5 79 LEU A CA 1
ATOM 601 C C . LEU A 1 79 ? -8.766 -11.586 1.479 1 97.5 79 LEU A C 1
ATOM 603 O O . LEU A 1 79 ? -8.594 -12.68 0.934 1 97.5 79 LEU A O 1
ATOM 607 N N . THR A 1 80 ? -8.391 -10.445 0.922 1 97.69 80 THR A N 1
ATOM 608 C CA . THR A 1 80 ? -7.664 -10.398 -0.342 1 97.69 80 THR A CA 1
ATOM 609 C C . THR A 1 80 ? -6.387 -11.234 -0.259 1 97.69 80 THR A C 1
ATOM 611 O O . THR A 1 80 ? -6.129 -12.07 -1.122 1 97.69 80 THR A O 1
ATOM 614 N N . TRP A 1 81 ? -5.742 -11.086 0.743 1 97.06 81 TRP A N 1
ATOM 615 C CA . TRP A 1 81 ? -4.43 -11.711 0.813 1 97.06 81 TRP A CA 1
ATOM 616 C C . TRP A 1 81 ? -4.547 -13.172 1.252 1 97.06 81 TRP A C 1
ATOM 618 O O . TRP A 1 81 ? -3.697 -14 0.914 1 97.06 81 TRP A O 1
ATOM 628 N N . MET A 1 82 ? -5.574 -13.562 1.964 1 96.38 82 MET A N 1
ATOM 629 C CA . MET A 1 82 ? -5.871 -14.977 2.174 1 96.38 82 MET A CA 1
ATOM 630 C C . MET A 1 82 ? -6.227 -15.656 0.857 1 96.38 82 MET A C 1
ATOM 632 O O . MET A 1 82 ? -5.828 -16.797 0.619 1 96.38 82 MET A O 1
ATOM 636 N N . TRP A 1 83 ? -7 -14.906 0.13 1 96.56 83 TRP A N 1
ATOM 637 C CA . TRP A 1 83 ? -7.383 -15.406 -1.187 1 96.56 83 TRP A CA 1
ATOM 638 C C . TRP A 1 83 ? -6.156 -15.625 -2.064 1 96.56 83 TRP A C 1
ATOM 640 O O . TRP A 1 83 ? -5.984 -16.688 -2.652 1 96.56 83 TRP A O 1
ATOM 650 N N . ILE A 1 84 ? -5.289 -14.625 -2.121 1 97.06 84 ILE A N 1
ATOM 651 C CA . ILE A 1 84 ? -4.074 -14.695 -2.924 1 97.06 84 ILE A CA 1
ATOM 652 C C . ILE A 1 84 ? -3.174 -15.82 -2.402 1 97.06 84 ILE A C 1
ATOM 654 O O . ILE A 1 84 ? -2.574 -16.562 -3.186 1 97.06 84 ILE A O 1
ATOM 658 N N . TRP A 1 85 ? -3.133 -15.977 -1.095 1 95.88 85 TRP A N 1
ATOM 659 C CA . TRP A 1 85 ? -2.346 -17.031 -0.478 1 95.88 85 TRP A CA 1
ATOM 660 C C . TRP A 1 85 ? -2.869 -18.406 -0.884 1 95.88 85 TRP A C 1
ATOM 662 O O . TRP A 1 85 ? -2.088 -19.297 -1.218 1 95.88 85 TRP A O 1
ATOM 672 N N . ASP A 1 86 ? -4.098 -18.531 -0.912 1 95.69 86 ASP A N 1
ATOM 673 C CA . ASP A 1 86 ? -4.711 -19.812 -1.261 1 95.69 86 ASP A CA 1
ATOM 674 C C . ASP A 1 86 ? -4.48 -20.156 -2.732 1 95.69 86 ASP A C 1
ATOM 676 O O . ASP A 1 86 ? -4.148 -21.297 -3.068 1 95.69 86 ASP A O 1
ATOM 680 N N . LEU A 1 87 ? -4.582 -19.188 -3.6 1 95.38 87 LEU A N 1
ATOM 681 C CA . LEU A 1 87 ? -4.504 -19.406 -5.039 1 95.38 87 LEU A CA 1
ATOM 682 C C . LEU A 1 87 ? -3.061 -19.625 -5.477 1 95.38 87 LEU A C 1
ATOM 684 O O . LEU A 1 87 ? -2.779 -20.5 -6.285 1 95.38 87 LEU A O 1
ATOM 688 N N . PHE A 1 88 ? -2.143 -18.828 -4.93 1 95.62 88 PHE A N 1
ATOM 689 C CA . PHE A 1 88 ? -0.813 -18.781 -5.527 1 95.62 88 PHE A CA 1
ATOM 690 C C . PHE A 1 88 ? 0.216 -19.438 -4.617 1 95.62 88 PHE A C 1
ATOM 692 O O . PHE A 1 88 ? 1.362 -19.656 -5.016 1 95.62 88 PHE A O 1
ATOM 699 N N . VAL A 1 89 ? -0.106 -19.75 -3.369 1 94.88 89 VAL A N 1
ATOM 700 C CA . VAL A 1 89 ? 0.853 -20.391 -2.479 1 94.88 89 VAL A CA 1
ATOM 701 C C . VAL A 1 89 ? 0.377 -21.812 -2.146 1 94.88 89 VAL A C 1
ATOM 703 O O . VAL A 1 89 ? 0.964 -22.797 -2.604 1 94.88 89 VAL A O 1
ATOM 706 N N . SER A 1 90 ? -0.761 -21.969 -1.553 1 93.81 90 SER A N 1
ATOM 707 C CA . SER A 1 90 ? -1.257 -23.266 -1.117 1 93.81 90 SER A CA 1
ATOM 708 C C . SER A 1 90 ? -1.611 -24.156 -2.309 1 93.81 90 SER A C 1
ATOM 710 O O . SER A 1 90 ? -1.341 -25.359 -2.299 1 93.81 90 SER A O 1
ATOM 712 N N . ASN A 1 91 ? -2.186 -23.578 -3.336 1 93.62 91 ASN A N 1
ATOM 713 C CA . ASN A 1 91 ? -2.619 -24.344 -4.504 1 93.62 91 ASN A CA 1
ATOM 714 C C . ASN A 1 91 ? -1.843 -23.938 -5.754 1 93.62 91 ASN A C 1
ATOM 716 O O . ASN A 1 91 ? -2.4 -23.906 -6.852 1 93.62 91 ASN A O 1
ATOM 720 N N . PHE A 1 92 ? -0.592 -23.688 -5.527 1 93.56 92 PHE A N 1
ATOM 721 C CA . PHE A 1 92 ? 0.226 -23.344 -6.688 1 93.56 92 PHE A CA 1
ATOM 722 C C . PHE A 1 92 ? 0.289 -24.516 -7.66 1 93.56 92 PHE A C 1
ATOM 724 O O . PHE A 1 92 ? 0.592 -25.641 -7.266 1 93.56 92 PHE A O 1
ATOM 731 N N . GLY A 1 93 ? -0.039 -24.234 -8.898 1 90.75 93 GLY A N 1
ATOM 732 C CA . GLY A 1 93 ? -0.006 -25.266 -9.93 1 90.75 93 GLY A CA 1
ATOM 733 C C . GLY A 1 93 ? -1.357 -25.906 -10.18 1 90.75 93 GLY A C 1
ATOM 734 O O . GLY A 1 93 ? -1.53 -26.656 -11.148 1 90.75 93 GLY A O 1
ATOM 735 N N . THR A 1 94 ? -2.316 -25.656 -9.219 1 91.81 94 THR A N 1
ATOM 736 C CA . THR A 1 94 ? -3.674 -26.172 -9.391 1 91.81 94 THR A CA 1
ATOM 737 C C . THR A 1 94 ? -4.59 -25.094 -9.961 1 91.81 94 THR A C 1
ATOM 739 O O . THR A 1 94 ? -4.684 -23.984 -9.406 1 91.81 94 THR A O 1
ATOM 742 N N . TYR A 1 95 ? -5.316 -25.453 -11.016 1 92.25 95 TYR A N 1
ATOM 743 C CA . TYR A 1 95 ? -6.102 -24.469 -11.758 1 92.25 95 TYR A CA 1
ATOM 744 C C . TYR A 1 95 ? -7.539 -24.422 -11.258 1 92.25 95 TYR A C 1
ATOM 746 O O . TYR A 1 95 ? -8.203 -23.391 -11.344 1 92.25 95 TYR A O 1
ATOM 754 N N . HIS A 1 96 ? -8.07 -25.469 -10.734 1 89.31 96 HIS A N 1
ATOM 755 C CA . HIS A 1 96 ? -9.484 -25.531 -10.383 1 89.31 96 HIS A CA 1
ATOM 756 C C . HIS A 1 96 ? -9.789 -24.656 -9.172 1 89.31 96 HIS A C 1
ATOM 758 O O . HIS A 1 96 ? -10.938 -24.281 -8.945 1 89.31 96 HIS A O 1
ATOM 764 N N . SER A 1 97 ? -8.773 -24.281 -8.359 1 89.38 97 SER A N 1
ATOM 765 C CA . SER A 1 97 ? -8.969 -23.438 -7.195 1 89.38 97 SER A CA 1
ATOM 766 C C . SER A 1 97 ? -9.453 -22.047 -7.602 1 89.38 97 SER A C 1
ATOM 768 O O . SER A 1 97 ? -10.102 -21.344 -6.812 1 89.38 97 SER A O 1
ATOM 770 N N . PHE A 1 98 ? -9.227 -21.641 -8.844 1 91.56 98 PHE A N 1
ATOM 771 C CA . PHE A 1 98 ? -9.625 -20.312 -9.328 1 91.56 98 PHE A CA 1
ATOM 772 C C . PHE A 1 98 ? -11.125 -20.266 -9.578 1 91.56 98 PHE A C 1
ATOM 774 O O . PHE A 1 98 ? -11.703 -19.188 -9.719 1 91.56 98 PHE A O 1
ATOM 781 N N . PHE A 1 99 ? -11.75 -21.406 -9.57 1 87.69 99 PHE A N 1
ATOM 782 C CA . PHE A 1 99 ? -13.188 -21.469 -9.844 1 87.69 99 PHE A CA 1
ATOM 783 C C . PHE A 1 99 ? -13.984 -21.328 -8.555 1 87.69 99 PHE A C 1
ATOM 785 O O . PHE A 1 99 ? -15.188 -21.062 -8.594 1 87.69 99 PHE A O 1
ATOM 792 N N . SER A 1 100 ? -13.281 -21.391 -7.48 1 88.19 100 SER A N 1
ATOM 793 C CA . SER A 1 100 ? -13.969 -21.25 -6.207 1 88.19 100 SER A CA 1
ATOM 794 C C . SER A 1 100 ? -14.398 -19.812 -5.965 1 88.19 100 SER A C 1
ATOM 796 O O . SER A 1 100 ? -13.648 -18.875 -6.246 1 88.19 100 SER A O 1
ATOM 798 N N . THR A 1 101 ? -15.656 -19.625 -5.516 1 88.25 101 THR A N 1
ATOM 799 C CA . THR A 1 101 ? -16.188 -18.297 -5.281 1 88.25 101 THR A CA 1
ATOM 800 C C . THR A 1 101 ? -16.312 -18.016 -3.785 1 88.25 101 THR A C 1
ATOM 802 O O . THR A 1 101 ? -16.953 -17.047 -3.381 1 88.25 101 THR A O 1
ATOM 805 N N . THR A 1 102 ? -15.664 -18.75 -3.006 1 89.06 102 THR A N 1
ATOM 806 C CA . THR A 1 102 ? -15.797 -18.625 -1.561 1 89.06 102 THR A CA 1
ATOM 807 C C . THR A 1 102 ? -15.273 -17.266 -1.095 1 89.06 102 THR A C 1
ATOM 809 O O . THR A 1 102 ? -15.969 -16.531 -0.385 1 89.06 102 THR A O 1
ATOM 812 N N . TYR A 1 103 ? -14.109 -16.891 -1.514 1 92.38 103 TYR A N 1
ATOM 813 C CA . TYR A 1 103 ? -13.516 -15.617 -1.094 1 92.38 103 TYR A CA 1
ATOM 814 C C . TYR A 1 103 ? -14.211 -14.445 -1.771 1 92.38 103 TYR A C 1
ATOM 816 O O . TYR A 1 103 ? -14.477 -13.422 -1.134 1 92.38 103 TYR A O 1
ATOM 824 N N . LEU A 1 104 ? -14.602 -14.633 -3.018 1 91.38 104 LEU A N 1
ATOM 825 C CA . LEU A 1 104 ? -15.25 -13.578 -3.787 1 91.38 104 LEU A CA 1
ATOM 826 C C . LEU A 1 104 ? -16.609 -13.227 -3.189 1 91.38 104 LEU A C 1
ATOM 828 O O . LEU A 1 104 ? -17 -12.055 -3.18 1 91.38 104 LEU A O 1
ATOM 832 N N . SER A 1 105 ? -17.281 -14.18 -2.693 1 91.75 105 SER A N 1
ATOM 833 C CA . SER A 1 105 ? -18.625 -13.984 -2.152 1 91.75 105 SER A CA 1
ATOM 834 C C . SER A 1 105 ? -18.594 -13.062 -0.936 1 91.75 105 SER A C 1
ATOM 836 O O . SER A 1 105 ? -19.531 -12.273 -0.726 1 91.75 105 SER A O 1
ATOM 838 N N . TRP A 1 106 ? -17.562 -13.062 -0.159 1 93.44 106 TRP A N 1
ATOM 839 C CA . TRP A 1 106 ? -17.469 -12.242 1.044 1 93.44 106 TRP A CA 1
ATOM 840 C C . TRP A 1 106 ? -17.266 -10.773 0.687 1 93.44 106 TRP A C 1
ATOM 842 O O . TRP A 1 106 ? -17.609 -9.883 1.465 1 93.44 106 TRP A O 1
ATOM 852 N N . PHE A 1 107 ? -16.734 -10.492 -0.462 1 94.31 107 PHE A N 1
ATOM 853 C CA . PHE A 1 107 ? -16.484 -9.117 -0.871 1 94.31 107 PHE A CA 1
ATOM 854 C C . PHE A 1 107 ? -17.812 -8.383 -1.115 1 94.31 107 PHE A C 1
ATOM 856 O O . PHE A 1 107 ? -17.891 -7.168 -0.927 1 94.31 107 PHE A O 1
ATOM 863 N N . PHE A 1 108 ? -18.828 -9.125 -1.48 1 92.25 108 PHE A N 1
ATOM 864 C CA . PHE A 1 108 ? -20.125 -8.484 -1.684 1 92.25 108 PHE A CA 1
ATOM 865 C C . PHE A 1 108 ? -20.672 -7.938 -0.37 1 92.25 108 PHE A C 1
ATOM 867 O O . PHE A 1 108 ? -21.266 -6.863 -0.343 1 92.25 108 PHE A O 1
ATOM 874 N N . VAL A 1 109 ? -20.391 -8.625 0.662 1 92.31 109 VAL A N 1
ATOM 875 C CA . VAL A 1 109 ? -20.859 -8.188 1.975 1 92.31 109 VAL A CA 1
ATOM 876 C C . VAL A 1 109 ? -19.984 -7.031 2.471 1 92.31 109 VAL A C 1
ATOM 878 O O . VAL A 1 109 ? -20.516 -6.016 2.939 1 92.31 109 VAL A O 1
ATOM 881 N N . ILE A 1 110 ? -18.703 -7.152 2.332 1 95.44 110 ILE A N 1
ATOM 882 C CA . ILE A 1 110 ? -17.766 -6.137 2.803 1 95.44 110 ILE A CA 1
ATOM 883 C C . ILE A 1 110 ? -17.984 -4.836 2.035 1 95.44 110 ILE A C 1
ATOM 885 O O . ILE A 1 110 ? -18.078 -3.762 2.633 1 95.44 110 ILE A O 1
ATOM 889 N N . ASN A 1 111 ? -18.109 -4.957 0.736 1 95.81 111 ASN A N 1
ATOM 890 C CA . ASN A 1 111 ? -18.297 -3.781 -0.104 1 95.81 111 ASN A CA 1
ATOM 891 C C . ASN A 1 111 ? -19.656 -3.125 0.152 1 95.81 111 ASN A C 1
ATOM 893 O O . ASN A 1 111 ? -19.734 -1.9 0.269 1 95.81 111 ASN A O 1
ATOM 897 N N . SER A 1 112 ? -20.703 -3.918 0.23 1 93.88 112 SER A N 1
ATOM 898 C CA . SER A 1 112 ? -22.031 -3.357 0.498 1 93.88 112 SER A CA 1
ATOM 899 C C . SER A 1 112 ? -22.062 -2.656 1.851 1 93.88 112 SER A C 1
ATOM 901 O O . SER A 1 112 ? -22.625 -1.565 1.975 1 93.88 112 SER A O 1
ATOM 903 N N . GLY A 1 113 ? -21.438 -3.268 2.826 1 93.88 113 GLY A N 1
ATOM 904 C CA . GLY A 1 113 ? -21.391 -2.65 4.141 1 93.88 113 GLY A CA 1
ATOM 905 C C . GLY A 1 113 ? -20.625 -1.338 4.152 1 93.88 113 GLY A C 1
ATOM 906 O O . GLY A 1 113 ? -21.094 -0.351 4.727 1 93.88 113 GLY A O 1
ATOM 907 N N . THR A 1 114 ? -19.516 -1.292 3.514 1 96.44 114 THR A N 1
ATOM 908 C CA . THR A 1 114 ? -18.703 -0.09 3.482 1 96.44 114 THR A CA 1
ATOM 909 C C . THR A 1 114 ? -19.375 1.012 2.674 1 96.44 114 THR A C 1
ATOM 911 O O . THR A 1 114 ? -19.406 2.17 3.096 1 96.44 114 THR A O 1
ATOM 914 N N . VAL A 1 115 ? -19.938 0.655 1.533 1 95.81 115 VAL A N 1
ATOM 915 C CA . VAL A 1 115 ? -20.562 1.618 0.635 1 95.81 115 VAL A CA 1
ATOM 916 C C . VAL A 1 115 ? -21.75 2.266 1.327 1 95.81 115 VAL A C 1
ATOM 918 O O . VAL A 1 115 ? -21.906 3.49 1.307 1 95.81 115 VAL A O 1
ATOM 921 N N . ILE A 1 116 ? -22.547 1.469 1.989 1 94.25 116 ILE A N 1
ATOM 922 C CA . ILE A 1 116 ? -23.734 1.998 2.66 1 94.25 116 ILE A CA 1
ATOM 923 C C . ILE A 1 116 ? -23.312 2.947 3.777 1 94.25 116 ILE A C 1
ATOM 925 O O . ILE A 1 116 ? -23.922 4 3.973 1 94.25 116 ILE A O 1
ATOM 929 N N . ALA A 1 117 ? -22.297 2.568 4.469 1 94.81 117 ALA A N 1
ATOM 930 C CA . ALA A 1 117 ? -21.812 3.398 5.566 1 94.81 117 ALA A CA 1
ATOM 931 C C . ALA A 1 117 ? -21.328 4.754 5.059 1 94.81 117 ALA A C 1
ATOM 933 O O . ALA A 1 117 ? -21.703 5.797 5.598 1 94.81 117 ALA A O 1
ATOM 934 N N . VAL A 1 118 ? -20.547 4.746 4.008 1 95.12 118 VAL A N 1
ATOM 935 C CA . VAL A 1 118 ? -19.984 5.977 3.473 1 95.12 118 VAL A CA 1
ATOM 936 C C . VAL A 1 118 ? -21.078 6.801 2.791 1 95.12 118 VAL A C 1
ATOM 938 O O . VAL A 1 118 ? -21.125 8.023 2.943 1 95.12 118 VAL A O 1
ATOM 941 N N . GLN A 1 119 ? -21.984 6.133 2.121 1 94.5 119 GLN A N 1
ATOM 942 C CA . GLN A 1 119 ? -23.094 6.828 1.463 1 94.5 119 GLN A CA 1
ATOM 943 C C . GLN A 1 119 ? -24.031 7.457 2.486 1 94.5 119 GLN A C 1
ATOM 945 O O . GLN A 1 119 ? -24.609 8.516 2.234 1 94.5 119 GLN A O 1
ATOM 950 N N . SER A 1 120 ? -24.141 6.77 3.574 1 92.75 120 SER A N 1
ATOM 951 C CA . SER A 1 120 ? -24.969 7.344 4.625 1 92.75 120 SER A CA 1
ATOM 952 C C . SER A 1 120 ? -24.375 8.641 5.16 1 92.75 120 SER A C 1
ATOM 954 O O . SER A 1 120 ? -25.094 9.594 5.445 1 92.75 120 SER A O 1
ATOM 956 N N . PHE A 1 121 ? -23.125 8.695 5.246 1 93.06 121 PHE A N 1
ATOM 957 C CA . PHE A 1 121 ? -22.438 9.898 5.703 1 93.06 121 PHE A CA 1
ATOM 958 C C . PHE A 1 121 ? -22.609 11.031 4.699 1 93.06 121 PHE A C 1
ATOM 960 O O . PHE A 1 121 ? -23.047 12.125 5.059 1 93.06 121 PHE A O 1
ATOM 967 N N . PHE A 1 122 ? -22.25 10.742 3.535 1 91.81 122 PHE A N 1
ATOM 968 C CA . PHE A 1 122 ? -22.312 11.773 2.51 1 91.81 122 PHE A CA 1
ATOM 969 C C . PHE A 1 122 ? -23.766 12.125 2.188 1 91.81 122 PHE A C 1
ATOM 971 O O . PHE A 1 122 ? -24.078 13.273 1.853 1 91.81 122 PHE A O 1
ATOM 978 N N . GLY A 1 123 ? -24.625 11.117 2.256 1 90.94 123 GLY A N 1
ATOM 979 C CA . GLY A 1 123 ? -26.047 11.367 2.041 1 90.94 123 GLY A CA 1
ATOM 980 C C . GLY A 1 123 ? -26.656 12.273 3.094 1 90.94 123 GLY A C 1
ATOM 981 O O . GLY A 1 123 ? -27.484 13.133 2.777 1 90.94 123 GLY A O 1
ATOM 982 N N . PHE A 1 124 ? -26.266 12.055 4.258 1 90.12 124 PHE A N 1
ATOM 983 C CA . PHE A 1 124 ? -26.734 12.906 5.34 1 90.12 124 PHE A CA 1
ATOM 984 C C . PHE A 1 124 ? -26.312 14.352 5.113 1 90.12 124 PHE A C 1
ATOM 986 O O . PHE A 1 124 ? -27.094 15.281 5.324 1 90.12 124 PHE A O 1
ATOM 993 N N . ARG A 1 125 ? -25.125 14.508 4.711 1 84.25 125 ARG A N 1
ATOM 994 C CA . ARG A 1 125 ? -24.609 15.836 4.43 1 84.25 125 ARG A CA 1
ATOM 995 C C . ARG A 1 125 ? -25.375 16.484 3.277 1 84.25 125 ARG A C 1
ATOM 997 O O . ARG A 1 125 ? -25.672 17.688 3.328 1 84.25 125 ARG A O 1
ATOM 1004 N N . ALA A 1 126 ? -25.609 15.727 2.334 1 88 126 ALA A N 1
ATOM 1005 C CA . ALA A 1 126 ? -26.359 16.219 1.188 1 88 126 ALA A CA 1
ATOM 1006 C C . ALA A 1 126 ? -27.797 16.562 1.583 1 88 126 ALA A C 1
ATOM 1008 O O . ALA A 1 126 ? -28.359 17.547 1.12 1 88 126 ALA A O 1
ATOM 1009 N N . TRP A 1 127 ? -28.375 15.711 2.383 1 89.06 127 TRP A N 1
ATOM 1010 C CA . TRP A 1 127 ? -29.719 15.93 2.877 1 89.06 127 TRP A CA 1
ATOM 1011 C C . TRP A 1 127 ? -29.812 17.234 3.658 1 89.06 127 TRP A C 1
ATOM 1013 O O . TRP A 1 127 ? -30.766 18 3.49 1 89.06 127 TRP A O 1
ATOM 1023 N N . LYS A 1 128 ? -28.797 17.531 4.434 1 85.31 128 LYS A N 1
ATOM 1024 C CA . LYS A 1 128 ? -28.766 18.766 5.215 1 85.31 128 LYS A CA 1
ATOM 1025 C C . LYS A 1 128 ? -28.578 19.969 4.309 1 85.31 128 LYS A C 1
ATOM 1027 O O . LYS A 1 128 ? -29.141 21.047 4.57 1 85.31 128 LYS A O 1
ATOM 1032 N N . LEU A 1 129 ? -27.859 19.812 3.275 1 82.88 129 LEU A N 1
ATOM 1033 C CA . LEU A 1 129 ? -27.609 20.891 2.336 1 82.88 129 LEU A CA 1
ATOM 1034 C C . LEU A 1 129 ? -28.875 21.266 1.569 1 82.88 129 LEU A C 1
ATOM 1036 O O . LEU A 1 129 ? -29.062 22.406 1.179 1 82.88 129 LEU A O 1
ATOM 1040 N N . MET A 1 130 ? -29.734 20.281 1.351 1 83.81 130 MET A N 1
ATOM 1041 C CA . MET A 1 130 ? -30.969 20.5 0.598 1 83.81 130 MET A CA 1
ATOM 1042 C C . MET A 1 130 ? -32.125 20.812 1.534 1 83.81 130 MET A C 1
ATOM 1044 O O . MET A 1 130 ? -33.281 20.391 1.287 1 83.81 130 MET A O 1
ATOM 1048 N N . ASN A 1 131 ? -31.891 21.469 2.539 1 82.81 131 ASN A N 1
ATOM 1049 C CA . ASN A 1 131 ? -32.875 21.922 3.504 1 82.81 131 ASN A CA 1
ATOM 1050 C C . ASN A 1 131 ? -33.719 20.766 4.051 1 82.81 131 ASN A C 1
ATOM 1052 O O . ASN A 1 131 ? -34.938 20.859 4.16 1 82.81 131 ASN A O 1
ATOM 1056 N N . SER A 1 132 ? -33.156 19.547 4.219 1 85.31 132 SER A N 1
ATOM 1057 C CA . SER A 1 132 ? -33.75 18.375 4.836 1 85.31 132 SER A CA 1
ATOM 1058 C C . SER A 1 132 ? -34.969 17.891 4.039 1 85.31 132 SER A C 1
ATOM 1060 O O . SER A 1 132 ? -36.031 17.609 4.613 1 85.31 132 SER A O 1
ATOM 1062 N N . ASN A 1 133 ? -34.812 17.922 2.76 1 87.06 133 ASN A N 1
ATOM 1063 C CA . ASN A 1 133 ? -35.875 17.422 1.88 1 87.06 133 ASN A CA 1
ATOM 1064 C C . ASN A 1 133 ? -36.094 15.93 2.084 1 87.06 133 ASN A C 1
ATOM 1066 O O . ASN A 1 133 ? -35.219 15.109 1.824 1 87.06 133 ASN A O 1
ATOM 1070 N N . LEU A 1 134 ? -37.25 15.523 2.457 1 88.44 134 LEU A N 1
ATOM 1071 C CA . LEU A 1 134 ? -37.625 14.156 2.811 1 88.44 134 LEU A CA 1
ATOM 1072 C C . LEU A 1 134 ? -37.625 13.266 1.574 1 88.44 134 LEU A C 1
ATOM 1074 O O . LEU A 1 134 ? -37.312 12.078 1.652 1 88.44 134 LEU A O 1
ATOM 1078 N N . VAL A 1 135 ? -38 13.805 0.492 1 88.62 135 VAL A N 1
ATOM 1079 C CA . VAL A 1 135 ? -38.094 13.023 -0.736 1 88.62 135 VAL A CA 1
ATOM 1080 C C . VAL A 1 135 ? -36.688 12.523 -1.119 1 88.62 135 VAL A C 1
ATOM 1082 O O . VAL A 1 135 ? -36.531 11.352 -1.479 1 88.62 135 VAL A O 1
ATOM 1085 N N . LEU A 1 136 ? -35.781 13.352 -0.988 1 88.81 136 LEU A N 1
ATOM 1086 C CA . LEU A 1 136 ? -34.406 12.969 -1.309 1 88.81 136 LEU A CA 1
ATOM 1087 C C . LEU A 1 136 ? -33.906 11.875 -0.362 1 88.81 136 LEU A C 1
ATOM 1089 O O . LEU A 1 136 ? -33.281 10.922 -0.793 1 88.81 136 LEU A O 1
ATOM 1093 N N . ALA A 1 137 ? -34.219 12.008 0.83 1 90.06 137 ALA A N 1
ATOM 1094 C CA . ALA A 1 137 ? -33.781 11.031 1.838 1 90.06 137 ALA A CA 1
ATOM 1095 C C . ALA A 1 137 ? -34.438 9.664 1.563 1 90.06 137 ALA A C 1
ATOM 1097 O O . ALA A 1 137 ? -33.75 8.641 1.666 1 90.06 137 ALA A O 1
ATOM 1098 N N . ILE A 1 138 ? -35.656 9.711 1.163 1 91.94 138 ILE A N 1
ATOM 1099 C CA . ILE A 1 138 ? -36.344 8.469 0.91 1 91.94 138 ILE A CA 1
ATOM 1100 C C . ILE A 1 138 ? -35.781 7.793 -0.336 1 91.94 138 ILE A C 1
ATOM 1102 O O . ILE A 1 138 ? -35.562 6.578 -0.344 1 91.94 138 ILE A O 1
ATOM 1106 N N . VAL A 1 139 ? -35.562 8.484 -1.373 1 93.25 139 VAL A N 1
ATOM 1107 C CA . VAL A 1 139 ? -35.031 7.938 -2.615 1 93.25 139 VAL A CA 1
ATOM 1108 C C . VAL A 1 139 ? -33.656 7.316 -2.355 1 93.25 139 VAL A C 1
ATOM 1110 O O . VAL A 1 139 ? -33.406 6.18 -2.76 1 93.25 139 VAL A O 1
ATOM 1113 N N . MET A 1 140 ? -32.812 8.008 -1.64 1 93.81 140 MET A N 1
ATOM 1114 C CA . MET A 1 140 ? -31.484 7.496 -1.331 1 93.81 140 MET A CA 1
ATOM 1115 C C . MET A 1 140 ? -31.578 6.254 -0.447 1 93.81 140 MET A C 1
ATOM 1117 O O . MET A 1 140 ? -30.828 5.293 -0.646 1 93.81 140 MET A O 1
ATOM 1121 N N . GLY A 1 141 ? -32.5 6.301 0.421 1 93.44 141 GLY A N 1
ATOM 1122 C CA . GLY A 1 141 ? -32.688 5.172 1.319 1 93.44 141 GLY A CA 1
ATOM 1123 C C . GLY A 1 141 ? -33.156 3.91 0.609 1 93.44 141 GLY A C 1
ATOM 1124 O O . GLY A 1 141 ? -32.594 2.828 0.845 1 93.44 141 GLY A O 1
ATOM 1125 N N . VAL A 1 142 ? -34.062 4.062 -0.235 1 95 142 VAL A N 1
ATOM 1126 C CA . VAL A 1 142 ? -34.594 2.924 -0.973 1 95 142 VAL A CA 1
ATOM 1127 C C . VAL A 1 142 ? -33.531 2.34 -1.885 1 95 142 VAL A C 1
ATOM 1129 O O . VAL A 1 142 ? -33.375 1.119 -1.965 1 95 142 VAL A O 1
ATOM 1132 N N . LEU A 1 143 ? -32.844 3.15 -2.529 1 95.88 143 LEU A N 1
ATOM 1133 C CA . LEU A 1 143 ? -31.766 2.693 -3.414 1 95.88 143 LEU A CA 1
ATOM 1134 C C . LEU A 1 143 ? -30.656 2.002 -2.621 1 95.88 143 LEU A C 1
ATOM 1136 O O . LEU A 1 143 ? -30.125 0.977 -3.053 1 95.88 143 LEU A O 1
ATOM 1140 N N . ALA A 1 144 ? -30.359 2.559 -1.486 1 94.38 144 ALA A N 1
ATOM 1141 C CA . ALA A 1 144 ? -29.312 1.971 -0.647 1 94.38 144 ALA A CA 1
ATOM 1142 C C . ALA A 1 144 ? -29.734 0.594 -0.138 1 94.38 144 ALA A C 1
ATOM 1144 O O . ALA A 1 144 ? -28.922 -0.339 -0.119 1 94.38 144 ALA A O 1
ATOM 1145 N N . ILE A 1 145 ? -30.938 0.463 0.184 1 93.38 145 ILE A N 1
ATOM 1146 C CA . ILE A 1 145 ? -31.469 -0.811 0.673 1 93.38 145 ILE A CA 1
ATOM 1147 C C . ILE A 1 145 ? -31.484 -1.829 -0.464 1 93.38 145 ILE A C 1
ATOM 1149 O O . ILE A 1 145 ? -31.141 -2.998 -0.265 1 93.38 145 ILE A O 1
ATOM 1153 N N . ALA A 1 146 ? -31.891 -1.371 -1.561 1 95.19 146 ALA A N 1
ATOM 1154 C CA . ALA A 1 146 ? -31.891 -2.242 -2.734 1 95.19 146 ALA A CA 1
ATOM 1155 C C . ALA A 1 146 ? -30.484 -2.715 -3.061 1 95.19 146 ALA A C 1
ATOM 1157 O O . ALA A 1 146 ? -30.266 -3.885 -3.393 1 95.19 146 ALA A O 1
ATOM 1158 N N . ALA A 1 147 ? -29.562 -1.835 -3.01 1 95.19 147 ALA A N 1
ATOM 1159 C CA . ALA A 1 147 ? -28.172 -2.189 -3.258 1 95.19 147 ALA A CA 1
ATOM 1160 C C . ALA A 1 147 ? -27.688 -3.223 -2.246 1 95.19 147 ALA A C 1
ATOM 1162 O O . ALA A 1 147 ? -27.016 -4.188 -2.615 1 95.19 147 ALA A O 1
ATOM 1163 N N . CYS A 1 148 ? -28.031 -3.059 -1.021 1 93.25 148 CYS A N 1
ATOM 1164 C CA . CYS A 1 148 ? -27.656 -3.99 0.033 1 93.25 148 CYS A CA 1
ATOM 1165 C C . CYS A 1 148 ? -28.297 -5.355 -0.182 1 93.25 148 CYS A C 1
ATOM 1167 O O . CYS A 1 148 ? -27.641 -6.387 -0.041 1 93.25 148 CYS A O 1
ATOM 1169 N N . ALA A 1 149 ? -29.5 -5.328 -0.549 1 93.5 149 ALA A N 1
ATOM 1170 C CA . ALA A 1 149 ? -30.219 -6.57 -0.83 1 93.5 149 ALA A CA 1
ATOM 1171 C C . ALA A 1 149 ? -29.594 -7.309 -2.008 1 93.5 149 ALA A C 1
ATOM 1173 O O . ALA A 1 149 ? -29.453 -8.531 -1.979 1 93.5 149 ALA A O 1
ATOM 1174 N N . GLY A 1 150 ? -29.234 -6.539 -2.961 1 93.94 150 GLY A N 1
ATOM 1175 C CA . GLY A 1 150 ? -28.547 -7.133 -4.09 1 93.94 150 GLY A CA 1
ATOM 1176 C C . GLY A 1 150 ? -27.203 -7.738 -3.717 1 93.94 150 GLY A C 1
ATOM 1177 O O . GLY A 1 150 ? -26.844 -8.805 -4.207 1 93.94 150 GLY A O 1
ATOM 1178 N N . GLY A 1 151 ? -26.469 -7.078 -2.875 1 92.94 151 GLY A N 1
ATOM 1179 C CA . GLY A 1 151 ? -25.203 -7.602 -2.404 1 92.94 151 GLY A CA 1
ATOM 1180 C C . GLY A 1 151 ? -25.344 -8.883 -1.604 1 92.94 151 GLY A C 1
ATOM 1181 O O . GLY A 1 151 ? -24.641 -9.859 -1.856 1 92.94 151 GLY A O 1
ATOM 1182 N N . ILE A 1 152 ? -26.266 -8.914 -0.73 1 91.88 152 ILE A N 1
ATOM 1183 C CA . ILE A 1 152 ? -26.531 -10.094 0.087 1 91.88 152 ILE A CA 1
ATOM 1184 C C . ILE A 1 152 ? -27.047 -11.227 -0.793 1 91.88 152 ILE A C 1
ATOM 1186 O O . ILE A 1 152 ? -26.656 -12.383 -0.617 1 91.88 152 ILE A O 1
ATOM 1190 N N . GLY A 1 153 ? -27.906 -10.883 -1.678 1 91.81 153 GLY A N 1
ATOM 1191 C CA . GLY A 1 153 ? -28.391 -11.875 -2.623 1 91.81 153 GLY A CA 1
ATOM 1192 C C . GLY A 1 153 ? -27.266 -12.516 -3.434 1 91.81 153 GLY A C 1
ATOM 1193 O O . GLY A 1 153 ? -27.281 -13.727 -3.654 1 91.81 153 GLY A O 1
ATOM 1194 N N . SER A 1 154 ? -26.359 -11.695 -3.857 1 90.88 154 SER A N 1
ATOM 1195 C CA . SER A 1 154 ? -25.219 -12.203 -4.617 1 90.88 154 SER A CA 1
ATOM 1196 C C . SER A 1 154 ? -24.375 -13.156 -3.779 1 90.88 154 SER A C 1
ATOM 1198 O O . SER A 1 154 ? -23.891 -14.172 -4.281 1 90.88 154 SER A O 1
ATOM 1200 N N . LYS A 1 155 ? -24.172 -12.867 -2.543 1 91.81 155 LYS A N 1
ATOM 1201 C CA . LYS A 1 155 ? -23.422 -13.75 -1.662 1 91.81 155 LYS A CA 1
ATOM 1202 C C . LYS A 1 155 ? -24.125 -15.102 -1.503 1 91.81 155 LYS A C 1
ATOM 1204 O O . LYS A 1 155 ? -23.484 -16.156 -1.568 1 91.81 155 LYS A O 1
ATOM 1209 N N . VAL A 1 156 ? -25.406 -15.07 -1.309 1 90.88 156 VAL A N 1
ATOM 1210 C CA . VAL A 1 156 ? -26.172 -16.297 -1.088 1 90.88 156 VAL A CA 1
ATOM 1211 C C . VAL A 1 156 ? -26.078 -17.188 -2.326 1 90.88 156 VAL A C 1
ATOM 1213 O O . VAL A 1 156 ? -25.891 -18.391 -2.213 1 90.88 156 VAL A O 1
ATOM 1216 N N . ILE A 1 157 ? -26.156 -16.609 -3.436 1 88.69 157 ILE A N 1
ATOM 1217 C CA . ILE A 1 157 ? -26.094 -17.359 -4.68 1 88.69 157 ILE A CA 1
ATOM 1218 C C . ILE A 1 157 ? -24.688 -17.953 -4.863 1 88.69 157 ILE A C 1
ATOM 1220 O O . ILE A 1 157 ? -24.547 -19.109 -5.246 1 88.69 157 ILE A O 1
ATOM 1224 N N . PHE A 1 158 ? -23.672 -17.219 -4.531 1 86.81 158 PHE A N 1
ATOM 1225 C CA . PHE A 1 158 ? -22.297 -17.672 -4.703 1 86.81 158 PHE A CA 1
ATOM 1226 C C . PHE A 1 158 ? -21.969 -18.781 -3.711 1 86.81 158 PHE A C 1
ATOM 1228 O O . PHE A 1 158 ? -21.188 -19.688 -4.023 1 86.81 158 PHE A O 1
ATOM 1235 N N . ILE A 1 159 ? -22.531 -18.688 -2.518 1 84.88 159 ILE A N 1
ATOM 1236 C CA . ILE A 1 159 ? -22.266 -19.734 -1.543 1 84.88 159 ILE A CA 1
ATOM 1237 C C . ILE A 1 159 ? -22.969 -21.031 -1.965 1 84.88 159 ILE A C 1
ATOM 1239 O O . ILE A 1 159 ? -22.453 -22.125 -1.759 1 84.88 159 ILE A O 1
ATOM 1243 N N . HIS A 1 160 ? -24.109 -20.906 -2.588 1 84.31 160 HIS A N 1
ATOM 1244 C CA . HIS A 1 160 ? -24.891 -22.062 -2.992 1 84.31 160 HIS A CA 1
ATOM 1245 C C . HIS A 1 160 ? -24.219 -22.797 -4.145 1 84.31 160 HIS A C 1
ATOM 1247 O O . HIS A 1 160 ? -24.078 -24.031 -4.102 1 84.31 160 HIS A O 1
ATOM 1253 N N . TYR A 1 161 ? -23.688 -22.141 -5.113 1 80.19 161 TYR A N 1
ATOM 1254 C CA . TYR A 1 161 ? -23.109 -22.797 -6.289 1 80.19 161 TYR A CA 1
ATOM 1255 C C . TYR A 1 161 ? -21.609 -22.969 -6.133 1 80.19 161 TYR A C 1
ATOM 1257 O O . TYR A 1 161 ? -21.031 -23.938 -6.648 1 80.19 161 TYR A O 1
ATOM 1265 N N . ASP A 1 162 ? -20.891 -22.156 -5.406 1 77.06 162 ASP A N 1
ATOM 1266 C CA . ASP A 1 162 ? -19.484 -22.125 -5.066 1 77.06 162 ASP A CA 1
ATOM 1267 C C . ASP A 1 162 ? -18.609 -22.359 -6.297 1 77.06 162 ASP A C 1
ATOM 1269 O O . ASP A 1 162 ? -17.641 -23.109 -6.246 1 77.06 162 ASP A O 1
ATOM 1273 N N . ASN A 1 163 ? -19.125 -21.984 -7.457 1 79 163 ASN A N 1
ATOM 1274 C CA . ASN A 1 163 ? -18.391 -22.109 -8.703 1 79 163 ASN A CA 1
ATOM 1275 C C . ASN A 1 163 ? -18.688 -20.938 -9.648 1 79 163 ASN A C 1
ATOM 1277 O O . ASN A 1 163 ? -19.844 -20.609 -9.867 1 79 163 ASN A O 1
ATOM 1281 N N . VAL A 1 164 ? -17.578 -20.422 -10.203 1 78.62 164 VAL A N 1
ATOM 1282 C CA . VAL A 1 164 ? -17.672 -19.203 -11.023 1 78.62 164 VAL A CA 1
ATOM 1283 C C . VAL A 1 164 ? -18.391 -19.531 -12.328 1 78.62 164 VAL A C 1
ATOM 1285 O O . VAL A 1 164 ? -18.891 -18.625 -13.008 1 78.62 164 VAL A O 1
ATOM 1288 N N . VAL A 1 165 ? -18.469 -20.797 -12.672 1 74.88 165 VAL A N 1
ATOM 1289 C CA . VAL A 1 165 ? -19.125 -21.188 -13.922 1 74.88 165 VAL A CA 1
ATOM 1290 C C . VAL A 1 165 ? -20.609 -20.797 -13.867 1 74.88 165 VAL A C 1
ATOM 1292 O O . VAL A 1 165 ? -21.219 -20.5 -14.898 1 74.88 165 VAL A O 1
ATOM 1295 N N . TYR A 1 166 ? -21.156 -20.672 -12.617 1 75.88 166 TYR A N 1
ATOM 1296 C CA . TYR A 1 166 ? -22.562 -20.297 -12.445 1 75.88 166 TYR A CA 1
ATOM 1297 C C . TYR A 1 166 ? -22.688 -18.797 -12.219 1 75.88 166 TYR A C 1
ATOM 1299 O O . TYR A 1 166 ? -23.672 -18.344 -11.625 1 75.88 166 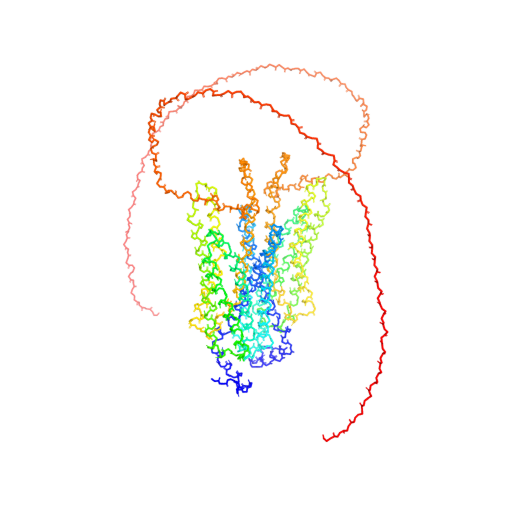TYR A O 1
ATOM 1307 N N . ALA A 1 167 ? -21.781 -18.078 -12.758 1 75.81 167 ALA A N 1
ATOM 1308 C CA . ALA A 1 167 ? -21.766 -16.641 -12.586 1 75.81 167 ALA A CA 1
ATOM 1309 C C . ALA A 1 167 ? -22.969 -15.992 -13.273 1 75.81 167 ALA A C 1
ATOM 1311 O O . ALA A 1 167 ? -23.422 -14.922 -12.867 1 75.81 167 ALA A O 1
ATOM 1312 N N . ASN A 1 168 ? -23.5 -16.625 -14.18 1 79 168 ASN A N 1
ATOM 1313 C CA . ASN A 1 168 ? -24.641 -16.078 -14.898 1 79 168 ASN A CA 1
ATOM 1314 C C . ASN A 1 168 ? -25.875 -15.961 -13.992 1 79 168 ASN A C 1
ATOM 1316 O O . ASN A 1 168 ? -26.734 -15.102 -14.211 1 79 168 ASN A O 1
ATOM 1320 N N . LYS A 1 169 ? -25.938 -16.734 -12.984 1 81.5 169 LYS A N 1
ATOM 1321 C CA . LYS A 1 169 ? -27.062 -16.672 -12.047 1 81.5 169 LYS A CA 1
ATOM 1322 C C . LYS A 1 169 ? -26.938 -15.438 -11.148 1 81.5 169 LYS A C 1
ATOM 1324 O O . LYS A 1 169 ? -27.922 -15.031 -10.523 1 81.5 169 LYS A O 1
ATOM 1329 N N . LEU A 1 170 ? -25.812 -14.852 -11.141 1 85.31 170 LEU A N 1
ATOM 1330 C CA . LEU A 1 170 ? -25.531 -13.695 -10.297 1 85.31 170 LEU A CA 1
ATOM 1331 C C . LEU A 1 170 ? -25.859 -12.398 -11.023 1 85.31 170 LEU A C 1
ATOM 1333 O O . LEU A 1 170 ? -25.859 -11.32 -10.43 1 85.31 170 LEU A O 1
ATOM 1337 N N . LYS A 1 171 ? -26.312 -12.492 -12.18 1 86.44 171 LYS A N 1
ATOM 1338 C CA . LYS A 1 171 ? -26.453 -11.297 -13.016 1 86.44 171 LYS A CA 1
ATOM 1339 C C . LYS A 1 171 ? -27.484 -10.344 -12.438 1 86.44 171 LYS A C 1
ATOM 1341 O O . LYS A 1 171 ? -27.219 -9.148 -12.281 1 86.44 171 LYS A O 1
ATOM 1346 N N . ILE A 1 172 ? -28.578 -10.812 -12.055 1 88.5 172 ILE A N 1
ATOM 1347 C CA . ILE A 1 172 ? -29.672 -9.945 -11.633 1 88.5 172 ILE A CA 1
ATOM 1348 C C . ILE A 1 172 ? -29.312 -9.281 -10.305 1 88.5 172 ILE A C 1
ATOM 1350 O O . ILE A 1 172 ? -29.297 -8.047 -10.203 1 88.5 172 ILE A 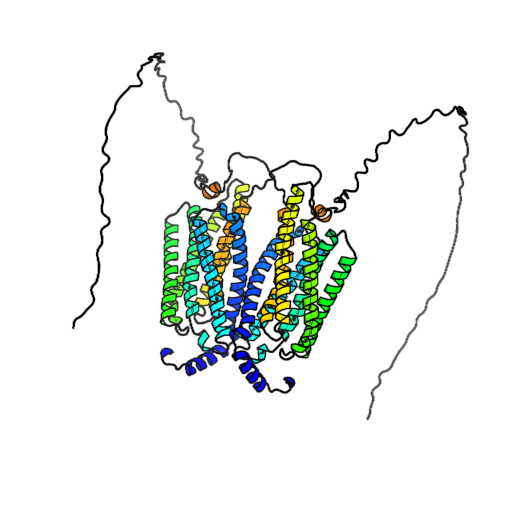O 1
ATOM 1354 N N . PRO A 1 173 ? -29.016 -10.039 -9.32 1 91.12 173 PRO A N 1
ATOM 1355 C CA . PRO A 1 173 ? -28.703 -9.375 -8.062 1 91.12 173 PRO A CA 1
ATOM 1356 C C . PRO A 1 173 ? -27.469 -8.469 -8.164 1 91.12 173 PRO A C 1
ATOM 1358 O O . PRO A 1 173 ? -27.422 -7.422 -7.523 1 91.12 173 PRO A O 1
ATOM 1361 N N . ALA A 1 174 ? -26.547 -8.836 -8.906 1 90.12 174 ALA A N 1
ATOM 1362 C CA . ALA A 1 174 ? -25.344 -8.016 -9.07 1 90.12 174 ALA A CA 1
ATOM 1363 C C . ALA A 1 174 ? -25.672 -6.715 -9.797 1 90.12 174 ALA A C 1
ATOM 1365 O O . ALA A 1 174 ? -25.156 -5.648 -9.43 1 90.12 174 ALA A O 1
ATOM 1366 N N . TYR A 1 175 ? -26.516 -6.805 -10.75 1 91.25 175 TYR A N 1
ATOM 1367 C CA . TYR A 1 175 ? -26.922 -5.605 -11.469 1 91.25 175 TYR A CA 1
ATOM 1368 C C . TYR A 1 175 ? -27.688 -4.648 -10.562 1 91.25 175 TYR A C 1
ATOM 1370 O O . TYR A 1 175 ? -27.484 -3.434 -10.617 1 91.25 175 TYR A O 1
ATOM 1378 N N . VAL A 1 176 ? -28.469 -5.199 -9.836 1 93 176 VAL A N 1
ATOM 1379 C CA . VAL A 1 176 ? -29.25 -4.375 -8.906 1 93 176 VAL A CA 1
ATOM 1380 C C . VAL A 1 176 ? -28.297 -3.699 -7.91 1 93 176 VAL A C 1
ATOM 1382 O O . VAL A 1 176 ? -28.406 -2.496 -7.668 1 93 176 VAL A O 1
ATOM 1385 N N . CYS A 1 177 ? -27.375 -4.414 -7.406 1 94.19 177 CYS A N 1
ATOM 1386 C CA . CYS A 1 177 ? -26.422 -3.896 -6.426 1 94.19 177 CYS A CA 1
ATOM 1387 C C . CYS A 1 177 ? -25.562 -2.791 -7.031 1 94.19 177 CYS A C 1
ATOM 1389 O O . CYS A 1 177 ? -25.5 -1.688 -6.488 1 94.19 177 CYS A O 1
ATOM 1391 N N . LEU A 1 178 ? -25.031 -3.031 -8.203 1 93.5 178 LEU A N 1
ATOM 1392 C CA . LEU A 1 178 ? -24.094 -2.104 -8.82 1 93.5 178 LEU A CA 1
ATOM 1393 C C . LEU A 1 178 ? -24.828 -0.87 -9.352 1 93.5 178 LEU A C 1
ATOM 1395 O O . LEU A 1 178 ? -24.359 0.256 -9.18 1 93.5 178 LEU A O 1
ATOM 1399 N N . SER A 1 179 ? -25.969 -1.054 -9.938 1 94.75 179 SER A N 1
ATOM 1400 C CA . SER A 1 179 ? -26.719 0.068 -10.508 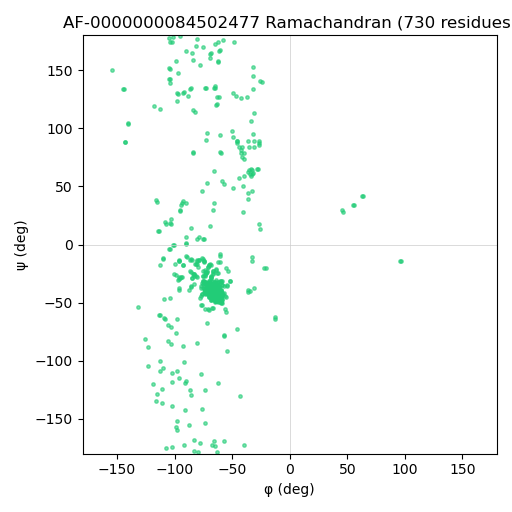1 94.75 179 SER A CA 1
ATOM 1401 C C . SER A 1 179 ? -27.234 0.989 -9.414 1 94.75 179 SER A C 1
ATOM 1403 O O . SER A 1 179 ? -27.156 2.213 -9.531 1 94.75 179 SER A O 1
ATOM 1405 N N . CYS A 1 180 ? -27.766 0.394 -8.391 1 96 180 CYS A N 1
ATOM 1406 C CA . CYS A 1 180 ? -28.281 1.202 -7.297 1 96 180 CYS A CA 1
ATOM 1407 C C . CYS A 1 180 ? -27.156 1.943 -6.578 1 96 180 CYS A C 1
ATOM 1409 O O . CYS A 1 180 ? -27.328 3.104 -6.195 1 96 180 CYS A O 1
ATOM 1411 N N . THR A 1 181 ? -26.062 1.318 -6.348 1 94.88 181 THR A N 1
ATOM 1412 C CA . THR A 1 181 ? -24.922 1.975 -5.746 1 94.88 181 THR A CA 1
ATOM 1413 C C . THR A 1 181 ? -24.469 3.166 -6.586 1 94.88 181 THR A C 1
ATOM 1415 O O . THR A 1 181 ? -24.234 4.258 -6.059 1 94.88 181 THR A O 1
ATOM 1418 N N . LEU A 1 182 ? -24.359 2.928 -7.816 1 95.19 182 LEU A N 1
ATOM 1419 C CA . LEU A 1 182 ? -23.938 3.982 -8.734 1 95.19 182 LEU A CA 1
ATOM 1420 C C . LEU A 1 182 ? -24.938 5.133 -8.734 1 95.19 182 LEU A C 1
ATOM 1422 O O . LEU A 1 182 ? -24.547 6.301 -8.727 1 95.19 182 LEU A O 1
ATOM 1426 N N . ALA A 1 183 ? -26.156 4.824 -8.719 1 95.56 183 ALA A N 1
ATOM 1427 C CA . ALA A 1 183 ? -27.203 5.844 -8.727 1 95.56 183 ALA A CA 1
ATOM 1428 C C . ALA A 1 183 ? -27.125 6.719 -7.473 1 95.56 183 ALA A C 1
ATOM 1430 O O . ALA A 1 183 ? -27.219 7.945 -7.559 1 95.56 183 ALA A O 1
ATOM 1431 N N . VAL A 1 184 ? -26.969 6.109 -6.371 1 95.06 184 VAL A N 1
ATOM 1432 C CA . VAL A 1 184 ? -26.875 6.852 -5.117 1 95.06 184 VAL A CA 1
ATOM 1433 C C . VAL A 1 184 ? -25.641 7.746 -5.133 1 95.06 184 VAL A C 1
ATOM 1435 O O . VAL A 1 184 ? -25.703 8.914 -4.746 1 95.06 184 VAL A O 1
ATOM 1438 N N . ASP A 1 185 ? -24.531 7.207 -5.609 1 94.12 185 ASP A N 1
ATOM 1439 C CA . ASP A 1 185 ? -23.297 7.988 -5.684 1 94.12 185 ASP A CA 1
ATOM 1440 C C . ASP A 1 185 ? -23.484 9.211 -6.586 1 94.12 185 ASP A C 1
ATOM 1442 O O . ASP A 1 185 ? -23.062 10.312 -6.23 1 94.12 185 ASP A O 1
ATOM 1446 N N . LEU A 1 186 ? -24.078 8.977 -7.648 1 92.56 186 LEU A N 1
ATOM 1447 C CA . LEU A 1 186 ? -24.297 10.07 -8.602 1 92.56 186 LEU A CA 1
ATOM 1448 C C . LEU A 1 186 ? -25.25 11.109 -8.031 1 92.56 186 LEU A C 1
ATOM 1450 O O . LEU A 1 186 ? -25.047 12.312 -8.219 1 92.56 186 LEU A O 1
ATOM 1454 N N . LEU A 1 187 ? -26.219 10.664 -7.352 1 92.44 187 LEU A N 1
ATOM 1455 C CA . LEU A 1 187 ? -27.172 11.57 -6.73 1 92.44 187 LEU A CA 1
ATOM 1456 C C . LEU A 1 187 ? -26.5 12.422 -5.656 1 92.44 187 LEU A C 1
ATOM 1458 O O . LEU A 1 187 ? -26.641 13.648 -5.656 1 92.44 187 LEU A O 1
ATOM 1462 N N . ILE A 1 188 ? -25.75 11.797 -4.773 1 92.12 188 ILE A N 1
ATOM 1463 C CA . ILE A 1 188 ? -25.094 12.484 -3.672 1 92.12 188 ILE A CA 1
ATOM 1464 C C . ILE A 1 188 ? -24.062 13.477 -4.223 1 92.12 188 ILE A C 1
ATOM 1466 O O . ILE A 1 188 ? -24.031 14.641 -3.822 1 92.12 188 ILE A O 1
ATOM 1470 N N . THR A 1 189 ? -23.266 12.977 -5.121 1 88 189 THR A N 1
ATOM 1471 C CA . THR A 1 189 ? -22.219 13.82 -5.695 1 88 189 THR A CA 1
ATOM 1472 C C . THR A 1 189 ? -22.828 14.969 -6.492 1 88 189 THR A C 1
ATOM 1474 O O . THR A 1 189 ? -22.406 16.109 -6.355 1 88 189 THR A O 1
ATOM 1477 N N . GLY A 1 190 ? -23.844 14.734 -7.277 1 87.5 190 GLY A N 1
ATOM 1478 C CA . GLY A 1 190 ? -24.484 15.758 -8.086 1 87.5 190 GLY A CA 1
ATOM 1479 C C . GLY A 1 190 ? -25.156 16.828 -7.254 1 87.5 190 GLY A C 1
ATOM 1480 O O . GLY A 1 190 ? -25 18.031 -7.523 1 87.5 190 GLY A O 1
ATOM 1481 N N . ILE A 1 191 ? -25.812 16.469 -6.273 1 87.56 191 ILE A N 1
ATOM 1482 C CA . ILE A 1 191 ? -26.531 17.406 -5.41 1 87.56 191 ILE A CA 1
ATOM 1483 C C . ILE A 1 191 ? -25.531 18.25 -4.633 1 87.56 191 ILE A C 1
ATOM 1485 O O . ILE A 1 191 ? -25.688 19.469 -4.531 1 87.56 191 ILE A O 1
ATOM 1489 N N . THR A 1 192 ? -24.5 17.609 -4.078 1 87.81 192 THR A N 1
ATOM 1490 C CA . THR A 1 192 ? -23.516 18.328 -3.275 1 87.81 192 THR A CA 1
ATOM 1491 C C . THR A 1 192 ? -22.75 19.328 -4.129 1 87.81 192 THR A C 1
ATOM 1493 O O . THR A 1 192 ? -22.578 20.484 -3.732 1 87.81 192 THR A O 1
ATOM 1496 N N . LEU A 1 193 ? -22.422 18.891 -5.285 1 85.88 193 LEU A N 1
ATOM 1497 C CA . LEU A 1 193 ? -21.656 19.766 -6.16 1 85.88 193 LEU A CA 1
ATOM 1498 C C . LEU A 1 193 ? -22.531 20.906 -6.691 1 85.88 193 LEU A C 1
ATOM 1500 O O . LEU A 1 193 ? -22.078 22.047 -6.77 1 85.88 193 LEU A O 1
ATOM 1504 N N . GLN A 1 194 ? -23.734 20.641 -7.086 1 85.12 194 GLN A N 1
ATOM 1505 C CA . GLN A 1 194 ? -24.656 21.656 -7.57 1 85.12 194 GLN A CA 1
ATOM 1506 C C . GLN A 1 194 ? -24.938 22.703 -6.496 1 85.12 194 GLN A C 1
ATOM 1508 O O . GLN A 1 194 ? -24.953 23.906 -6.785 1 85.12 194 GLN A O 1
ATOM 1513 N N . TYR A 1 195 ? -25.047 22.25 -5.352 1 84.75 195 TYR A N 1
ATOM 1514 C CA . TYR A 1 195 ? -25.312 23.156 -4.242 1 84.75 195 TYR A CA 1
ATOM 1515 C C . TYR A 1 195 ? -24.109 24.047 -3.973 1 84.75 195 TYR A C 1
ATOM 1517 O O . TYR A 1 195 ? -24.266 25.266 -3.846 1 84.75 195 TYR A O 1
ATOM 1525 N N . LEU A 1 196 ? -22.984 23.531 -3.896 1 82.62 196 LEU A N 1
ATOM 1526 C CA . LEU A 1 196 ? -21.766 24.281 -3.553 1 82.62 196 LEU A CA 1
ATOM 1527 C C . LEU A 1 196 ? -21.391 25.25 -4.668 1 82.62 196 LEU A C 1
ATOM 1529 O O . LEU A 1 196 ? -20.828 26.312 -4.406 1 82.62 196 LEU A O 1
ATOM 1533 N N . MET A 1 197 ? -21.766 24.875 -5.879 1 83.31 197 MET A N 1
ATOM 1534 C CA . MET A 1 197 ? -21.406 25.719 -7.016 1 83.31 197 MET A CA 1
ATOM 1535 C C . MET A 1 197 ? -22.438 26.812 -7.227 1 83.31 197 MET A C 1
ATOM 1537 O O . MET A 1 197 ? -22.125 27.875 -7.762 1 83.31 197 MET A O 1
ATOM 1541 N N . ARG A 1 198 ? -23.562 26.656 -6.82 1 80.38 198 ARG A N 1
ATOM 1542 C CA . ARG A 1 198 ? -24.625 27.609 -7.086 1 80.38 198 ARG A CA 1
ATOM 1543 C C . ARG A 1 198 ? -24.797 28.578 -5.926 1 80.38 198 ARG A C 1
ATOM 1545 O O . ARG A 1 198 ? -25.219 29.719 -6.121 1 80.38 198 ARG A O 1
ATOM 1552 N N . LYS A 1 199 ? -24.516 28.172 -4.82 1 75.12 199 LYS A N 1
ATOM 1553 C CA . LYS A 1 199 ? -24.781 29.031 -3.668 1 75.12 199 LYS A CA 1
ATOM 1554 C C . LYS A 1 199 ? -23.641 30.016 -3.443 1 75.12 199 LYS A C 1
ATOM 1556 O O . LYS A 1 199 ? -22.609 29.656 -2.855 1 75.12 199 LYS A O 1
ATOM 1561 N N . ARG A 1 200 ? -23.594 31.047 -4.195 1 74.19 200 ARG A N 1
ATOM 1562 C CA . ARG A 1 200 ? -22.641 32.125 -4 1 74.19 200 ARG A CA 1
ATOM 1563 C C . ARG A 1 200 ? -23.234 33.219 -3.117 1 74.19 200 ARG A C 1
ATOM 1565 O O . ARG A 1 200 ? -24.438 33.5 -3.176 1 74.19 200 ARG A O 1
ATOM 1572 N N . THR A 1 201 ? -22.359 33.562 -2.121 1 74.31 201 THR A N 1
ATOM 1573 C CA . THR A 1 201 ? -22.766 34.594 -1.2 1 74.31 201 THR A CA 1
ATOM 1574 C C . THR A 1 201 ? -22.047 35.906 -1.52 1 74.31 201 THR A C 1
ATOM 1576 O O . THR A 1 201 ? -21.188 35.938 -2.402 1 74.31 201 THR A O 1
ATOM 1579 N N . ILE A 1 202 ? -22.344 37 -0.893 1 72.12 202 ILE A N 1
ATOM 1580 C CA . ILE A 1 202 ? -21.734 38.312 -1.041 1 72.12 202 ILE A CA 1
ATOM 1581 C C . ILE A 1 202 ? -20.344 38.312 -0.381 1 72.12 202 ILE A C 1
ATOM 1583 O O . ILE A 1 202 ? -19.453 39.031 -0.808 1 72.12 202 ILE A O 1
ATOM 1587 N N . ASN A 1 203 ? -20.234 37.375 0.552 1 77.69 203 ASN A N 1
ATOM 1588 C CA . ASN A 1 203 ? -18.984 37.281 1.306 1 77.69 203 ASN A CA 1
ATOM 1589 C C . ASN A 1 203 ? -17.906 36.5 0.55 1 77.69 203 ASN A C 1
ATOM 1591 O O . ASN A 1 203 ? -18.078 35.312 0.279 1 77.69 203 ASN A O 1
ATOM 1595 N N . LYS A 1 204 ? -16.891 37.219 0.205 1 78.38 204 LYS A N 1
ATOM 1596 C CA . LYS A 1 204 ? -15.781 36.625 -0.549 1 78.38 204 LYS A CA 1
ATOM 1597 C C . LYS A 1 204 ? -15.164 35.469 0.212 1 78.38 204 LYS A C 1
ATOM 1599 O O . LYS A 1 204 ? -14.766 34.469 -0.391 1 78.38 204 LYS A O 1
ATOM 1604 N N . HIS A 1 205 ? -15.141 35.594 1.512 1 77.69 205 HIS A N 1
ATOM 1605 C CA . HIS A 1 205 ? -14.57 34.531 2.338 1 77.69 205 HIS A CA 1
ATOM 1606 C C . HIS A 1 205 ? -15.406 33.25 2.266 1 77.69 205 HIS A C 1
ATOM 1608 O O . HIS A 1 205 ? -14.867 32.156 2.125 1 77.69 205 HIS A O 1
ATOM 1614 N N . THR A 1 206 ? -16.672 33.5 2.283 1 75.75 206 THR A N 1
ATOM 1615 C CA . THR A 1 206 ? -17.578 32.375 2.199 1 75.75 206 THR A CA 1
ATOM 1616 C C . THR A 1 206 ? -17.516 31.734 0.816 1 75.75 206 THR A C 1
ATOM 1618 O O . THR A 1 206 ? -17.562 30.5 0.693 1 75.75 206 THR A O 1
ATOM 1621 N N . ASN A 1 207 ? -17.297 32.562 -0.15 1 81.88 207 ASN A N 1
ATOM 1622 C CA . ASN A 1 207 ? -17.188 32.031 -1.505 1 81.88 207 ASN A CA 1
ATOM 1623 C C . ASN A 1 207 ? -15.898 31.25 -1.686 1 81.88 207 ASN A C 1
ATOM 1625 O O . ASN A 1 207 ? -15.883 30.234 -2.385 1 81.88 207 ASN A O 1
ATOM 1629 N N . HIS A 1 208 ? -14.898 31.703 -1.021 1 81.44 208 HIS A N 1
ATOM 1630 C CA . HIS A 1 208 ? -13.633 30.984 -1.083 1 81.44 208 HIS A CA 1
ATOM 1631 C C . HIS A 1 208 ? -13.719 29.641 -0.368 1 81.44 208 HIS A C 1
ATOM 1633 O O . HIS A 1 208 ? -13.234 28.625 -0.875 1 81.44 208 HIS A O 1
ATOM 1639 N N . LEU A 1 209 ? -14.391 29.672 0.707 1 79.56 209 LEU A N 1
ATOM 1640 C CA . LEU A 1 209 ? -14.594 28.438 1.457 1 79.56 209 LEU A CA 1
ATOM 1641 C C . LEU A 1 209 ? -15.445 27.469 0.665 1 79.56 209 LEU A C 1
ATOM 1643 O O . LEU A 1 209 ? -15.18 26.25 0.664 1 79.56 209 LEU A O 1
ATOM 1647 N N . MET A 1 210 ? -16.406 28.016 0.005 1 82.75 210 MET A N 1
ATOM 1648 C CA . MET A 1 210 ? -17.281 27.156 -0.792 1 82.75 210 MET A CA 1
ATOM 1649 C C . MET A 1 210 ? -16.531 26.547 -1.973 1 82.75 210 MET A C 1
ATOM 1651 O O . MET A 1 210 ? -16.766 25.391 -2.328 1 82.75 210 MET A O 1
ATOM 1655 N N . SER A 1 211 ? -15.695 27.25 -2.525 1 84.19 211 SER A N 1
ATOM 1656 C CA . SER A 1 211 ? -14.891 26.75 -3.633 1 84.19 211 SER A CA 1
ATOM 1657 C C . SER A 1 211 ? -13.914 25.672 -3.16 1 84.19 211 SER A C 1
ATOM 1659 O O . SER A 1 211 ? -13.688 24.688 -3.854 1 84.19 211 SER A O 1
ATOM 1661 N N . GLN A 1 212 ? -13.414 25.859 -1.984 1 83.31 212 GLN A N 1
ATOM 1662 C CA . GLN A 1 212 ? -12.516 24.859 -1.412 1 83.31 212 GLN A CA 1
ATOM 1663 C C . GLN A 1 212 ? -13.258 23.578 -1.058 1 83.31 212 GLN A C 1
ATOM 1665 O O . GLN A 1 212 ? -12.758 22.484 -1.297 1 83.31 212 GLN A O 1
ATOM 1670 N N . LEU A 1 213 ? -14.414 23.859 -0.619 1 80.69 213 LEU A N 1
ATOM 1671 C CA . LEU A 1 213 ? -15.227 22.703 -0.258 1 80.69 213 LEU A CA 1
ATOM 1672 C C . LEU A 1 213 ? -15.656 21.922 -1.499 1 80.69 213 LEU A C 1
ATOM 1674 O O . LEU A 1 213 ? -15.719 20.688 -1.476 1 80.69 213 LEU A O 1
ATOM 1678 N N . ALA A 1 214 ? -15.977 22.641 -2.457 1 84.56 214 ALA A N 1
ATOM 1679 C CA . ALA A 1 214 ? -16.328 22 -3.717 1 84.56 214 ALA A CA 1
ATOM 1680 C C . ALA A 1 214 ? -15.172 21.172 -4.266 1 84.56 214 ALA A C 1
ATOM 1682 O O . ALA A 1 214 ? -15.359 20.062 -4.75 1 84.56 214 ALA A O 1
ATOM 1683 N N . LYS A 1 215 ? -14.016 21.688 -4.148 1 85.06 215 LYS A N 1
ATOM 1684 C CA . LYS A 1 215 ? -12.82 20.984 -4.617 1 85.06 215 LYS A CA 1
ATOM 1685 C C . LYS A 1 215 ? -12.57 19.719 -3.793 1 85.06 215 LYS A C 1
ATOM 1687 O O . LYS A 1 215 ? -12.289 18.656 -4.348 1 85.06 215 LYS A O 1
ATOM 1692 N N . VAL A 1 216 ? -12.68 19.844 -2.564 1 82.81 216 VAL A N 1
ATOM 1693 C CA . VAL A 1 216 ? -12.477 18.719 -1.67 1 82.81 216 VAL A CA 1
ATOM 1694 C C . VAL A 1 216 ? -13.531 17.641 -1.943 1 82.81 216 VAL A C 1
ATOM 1696 O O . VAL A 1 216 ? -13.227 16.453 -1.938 1 82.81 216 VAL A O 1
ATOM 1699 N N . THR A 1 217 ? -14.734 18.125 -2.127 1 81.88 217 THR A N 1
ATOM 1700 C CA . THR A 1 217 ? -15.812 17.188 -2.426 1 81.88 217 THR A CA 1
ATOM 1701 C C . THR A 1 217 ? -15.547 16.438 -3.73 1 81.88 217 THR A C 1
ATOM 1703 O O . THR A 1 217 ? -15.742 15.234 -3.811 1 81.88 217 THR A O 1
ATOM 1706 N N . PHE A 1 218 ? -15.117 17.141 -4.668 1 84.56 218 PHE A N 1
ATOM 1707 C CA . PHE A 1 218 ? -14.797 16.547 -5.957 1 84.56 218 PHE A CA 1
ATOM 1708 C C . PHE A 1 218 ? -13.656 15.539 -5.824 1 84.56 218 PHE A C 1
ATOM 1710 O O . PHE A 1 218 ? -13.742 14.43 -6.34 1 84.56 218 PHE A O 1
ATOM 1717 N N . GLU A 1 219 ? -12.703 15.859 -5.086 1 83.94 219 GLU A N 1
ATOM 1718 C CA . GLU A 1 219 ? -11.531 15.008 -4.918 1 83.94 219 GLU A CA 1
ATOM 1719 C C . GLU A 1 219 ? -11.859 13.773 -4.078 1 83.94 219 GLU A C 1
ATOM 1721 O O . GLU A 1 219 ? -11.289 12.703 -4.285 1 83.94 219 GLU A O 1
ATOM 1726 N N . SER A 1 220 ? -12.695 13.914 -3.197 1 87.5 220 SER A N 1
ATOM 1727 C CA . SER A 1 220 ? -13.008 12.812 -2.283 1 87.5 220 SER A CA 1
ATOM 1728 C C . SER A 1 220 ? -14.062 11.883 -2.873 1 87.5 220 SER A C 1
ATOM 1730 O O . SER A 1 220 ? -14.008 10.672 -2.666 1 87.5 220 SER A O 1
ATOM 1732 N N . GLN A 1 221 ? -15.023 12.422 -3.588 1 89.56 221 GLN A N 1
ATOM 1733 C CA . GLN A 1 221 ? -16.141 11.594 -4.02 1 89.56 221 GLN A CA 1
ATOM 1734 C C . GLN A 1 221 ? -15.93 11.078 -5.438 1 89.56 221 GLN A C 1
ATOM 1736 O O . GLN A 1 221 ? -16.578 10.125 -5.863 1 89.56 221 GLN A O 1
ATOM 1741 N N . LEU A 1 222 ? -15.023 11.578 -6.188 1 88.56 222 LEU A N 1
ATOM 1742 C CA . LEU A 1 222 ? -14.789 11.172 -7.57 1 88.56 222 LEU A CA 1
ATOM 1743 C C . LEU A 1 222 ? -14.219 9.758 -7.633 1 88.56 222 LEU A C 1
ATOM 1745 O O . LEU A 1 222 ? -14.719 8.914 -8.383 1 88.56 222 LEU A O 1
ATOM 1749 N N . PRO A 1 223 ? -13.234 9.414 -6.805 1 91.19 223 PRO A N 1
ATOM 1750 C CA . PRO A 1 223 ? -12.633 8.086 -6.906 1 91.19 223 PRO A CA 1
ATOM 1751 C C . PRO A 1 223 ? -13.625 6.957 -6.633 1 91.19 223 PRO A C 1
ATOM 1753 O O . PRO A 1 223 ? -13.734 6.016 -7.422 1 91.19 223 PRO A O 1
ATOM 1756 N N . PRO A 1 224 ? -14.43 7.062 -5.59 1 93.5 224 PRO A N 1
ATOM 1757 C CA . PRO A 1 224 ? -15.414 6 -5.379 1 93.5 224 PRO A CA 1
ATOM 1758 C C . PRO A 1 224 ? -16.438 5.914 -6.504 1 93.5 224 PRO A C 1
ATOM 1760 O O . PRO A 1 224 ? -16.844 4.816 -6.891 1 93.5 224 PRO A O 1
ATOM 1763 N N . THR A 1 225 ? -16.844 7.031 -7.039 1 91.81 225 THR A N 1
ATOM 1764 C CA . THR A 1 225 ? -17.812 7.039 -8.125 1 91.81 225 THR A CA 1
ATOM 1765 C C . THR A 1 225 ? -17.203 6.441 -9.398 1 91.81 225 THR A C 1
ATOM 1767 O O . THR A 1 225 ? -17.875 5.695 -10.117 1 91.81 225 THR A O 1
ATOM 1770 N N . LEU A 1 226 ? -16 6.711 -9.617 1 91.88 226 LEU A N 1
ATOM 1771 C CA . LEU A 1 226 ? -15.328 6.191 -10.805 1 91.88 226 LEU A CA 1
ATOM 1772 C C . LEU A 1 226 ? -15.203 4.676 -10.742 1 91.88 226 LEU A C 1
ATOM 1774 O O . LEU A 1 226 ? -15.375 3.99 -11.75 1 91.88 226 LEU A O 1
ATOM 1778 N N . ILE A 1 227 ? -14.891 4.188 -9.57 1 93.69 227 ILE A N 1
ATOM 1779 C CA . ILE A 1 227 ? -14.773 2.74 -9.438 1 93.69 227 ILE A CA 1
ATOM 1780 C C . ILE A 1 227 ? -16.141 2.09 -9.594 1 93.69 227 ILE A C 1
ATOM 1782 O O . ILE A 1 227 ? -16.25 0.992 -10.148 1 93.69 227 ILE A O 1
ATOM 1786 N N . ALA A 1 228 ? -17.172 2.736 -9.117 1 92.94 228 ALA A N 1
ATOM 1787 C CA . ALA A 1 228 ? -18.516 2.215 -9.281 1 92.94 228 ALA A CA 1
ATOM 1788 C C . ALA A 1 228 ? -18.922 2.178 -10.758 1 92.94 228 ALA A C 1
ATOM 1790 O O . ALA A 1 228 ? -19.531 1.211 -11.219 1 92.94 228 ALA A O 1
ATOM 1791 N N . ILE A 1 229 ? -18.531 3.174 -11.461 1 92.81 229 ILE A N 1
ATOM 1792 C CA . ILE A 1 229 ? -18.812 3.217 -12.891 1 92.81 229 ILE A CA 1
ATOM 1793 C C . ILE A 1 229 ? -18.047 2.105 -13.594 1 92.81 229 ILE A C 1
ATOM 1795 O O . ILE A 1 229 ? -18.594 1.387 -14.43 1 92.81 229 ILE A O 1
ATOM 1799 N N . ALA A 1 230 ? -16.828 1.985 -13.266 1 92.75 230 ALA A N 1
ATOM 1800 C CA . ALA A 1 230 ? -15.977 0.971 -13.883 1 92.75 230 ALA A CA 1
ATOM 1801 C C . ALA A 1 230 ? -16.516 -0.431 -13.617 1 92.75 230 ALA A C 1
ATOM 1803 O O . ALA A 1 230 ? -16.578 -1.262 -14.531 1 92.75 230 ALA A O 1
ATOM 1804 N N . LEU A 1 231 ? -16.875 -0.644 -12.391 1 93.5 231 LEU A N 1
ATOM 1805 C CA . LEU A 1 231 ? -17.406 -1.949 -12.023 1 93.5 231 LEU A CA 1
ATOM 1806 C C . LEU A 1 231 ? -18.688 -2.242 -12.789 1 93.5 231 LEU A C 1
ATOM 1808 O O . LEU A 1 231 ? -18.891 -3.354 -13.281 1 93.5 231 LEU A O 1
ATOM 1812 N N . PHE A 1 232 ? -19.5 -1.249 -12.875 1 92.06 232 PHE A N 1
ATOM 1813 C CA . PHE A 1 232 ? -20.75 -1.404 -13.602 1 92.06 232 PHE A CA 1
ATOM 1814 C C . PHE A 1 232 ? -20.484 -1.678 -15.078 1 92.06 232 PHE A C 1
ATOM 1816 O O . PHE A 1 232 ? -21.094 -2.582 -15.664 1 92.06 232 PHE A O 1
ATOM 1823 N N . CYS A 1 233 ? -19.594 -1.018 -15.664 1 91.56 233 CYS A N 1
ATOM 1824 C CA . CYS A 1 233 ? -19.281 -1.162 -17.078 1 91.56 233 CYS A CA 1
ATOM 1825 C C . CYS A 1 233 ? -18.641 -2.521 -17.359 1 91.56 233 CYS A C 1
ATOM 1827 O O . CYS A 1 233 ? -19.047 -3.211 -18.297 1 91.56 233 CYS A O 1
ATOM 1829 N N . VAL A 1 234 ? -17.75 -2.928 -16.578 1 90.19 234 VAL A N 1
ATOM 1830 C CA . VAL A 1 234 ? -17.047 -4.18 -16.797 1 90.19 234 VAL A CA 1
ATOM 1831 C C . VAL A 1 234 ? -17.984 -5.359 -16.578 1 90.19 234 VAL A C 1
ATOM 1833 O O . VAL A 1 234 ? -17.953 -6.34 -17.328 1 90.19 234 VAL A O 1
ATOM 1836 N N . PHE A 1 235 ? -18.781 -5.234 -15.57 1 87.69 235 PHE A N 1
ATOM 1837 C CA . PHE A 1 235 ? -19.719 -6.316 -15.289 1 87.69 235 PHE A CA 1
ATOM 1838 C C . PHE A 1 235 ? -20.75 -6.441 -16.406 1 87.69 235 PHE A C 1
ATOM 1840 O O . PHE A 1 235 ? -21.172 -7.547 -16.734 1 87.69 235 PHE A O 1
ATOM 1847 N N . THR A 1 236 ? -21.156 -5.363 -17 1 86 236 THR A N 1
ATOM 1848 C CA . THR A 1 236 ? -22.125 -5.375 -18.078 1 86 236 THR A CA 1
ATOM 1849 C C . THR A 1 236 ? -21.5 -5.879 -19.375 1 86 236 THR A C 1
ATOM 1851 O O . THR A 1 236 ? -22.156 -6.57 -20.156 1 86 236 THR A O 1
ATOM 1854 N N . ALA A 1 237 ? -20.234 -5.59 -19.578 1 85.31 237 ALA A N 1
ATOM 1855 C CA . ALA A 1 237 ? -19.562 -6.008 -20.812 1 85.31 237 ALA A CA 1
ATOM 1856 C C . ALA A 1 237 ? -19.219 -7.492 -20.766 1 85.31 237 ALA A C 1
ATOM 1858 O O . ALA A 1 237 ? -19.438 -8.219 -21.75 1 85.31 237 ALA A O 1
ATOM 1859 N N . LYS A 1 238 ? -18.562 -7.898 -19.719 1 81.38 238 LYS A N 1
ATOM 1860 C CA . LYS A 1 238 ? -18.188 -9.297 -19.547 1 81.38 238 LYS A CA 1
ATOM 1861 C C . LYS A 1 238 ? -18.344 -9.742 -18.109 1 81.38 238 LYS A C 1
ATOM 1863 O O . LYS A 1 238 ? -17.438 -9.555 -17.281 1 81.38 238 LYS A O 1
ATOM 1868 N N . ASN A 1 239 ? -19.406 -10.492 -17.938 1 75.12 239 ASN A N 1
ATOM 1869 C CA . ASN A 1 239 ? -19.719 -10.891 -16.562 1 75.12 239 ASN A CA 1
ATOM 1870 C C . ASN A 1 239 ? -18.891 -12.094 -16.125 1 75.12 239 ASN A C 1
ATOM 1872 O O . ASN A 1 239 ? -18.703 -12.32 -14.93 1 75.12 239 ASN A O 1
ATOM 1876 N N . ASP A 1 240 ? -18.297 -12.805 -17.062 1 74.81 240 ASP A N 1
ATOM 1877 C CA . ASP A 1 240 ? -17.578 -14.023 -16.734 1 74.81 240 ASP A CA 1
ATOM 1878 C C . ASP A 1 240 ? -16.062 -13.797 -16.75 1 74.81 240 ASP A C 1
ATOM 1880 O O . ASP A 1 240 ? -15.289 -14.75 -16.781 1 74.81 240 ASP A O 1
ATOM 1884 N N . SER A 1 241 ? -15.75 -12.57 -16.688 1 81.38 241 SER A N 1
ATOM 1885 C CA . SER A 1 241 ? -14.328 -12.273 -16.75 1 81.38 241 SER A CA 1
ATOM 1886 C C . SER A 1 241 ? -13.773 -11.906 -15.383 1 81.38 241 SER A C 1
ATOM 1888 O O . SER A 1 241 ? -14.469 -11.281 -14.57 1 81.38 241 SER A O 1
ATOM 1890 N N . PHE A 1 242 ? -12.586 -12.344 -15.133 1 89.12 242 PHE A N 1
ATOM 1891 C CA . PHE A 1 242 ? -11.922 -12.047 -13.867 1 89.12 242 PHE A CA 1
ATOM 1892 C C . PHE A 1 242 ? -11.438 -10.602 -13.836 1 89.12 242 PHE A C 1
ATOM 1894 O O . PHE A 1 242 ? -10.914 -10.141 -12.82 1 89.12 242 PHE A O 1
ATOM 1901 N N . VAL A 1 243 ? -11.773 -9.906 -14.852 1 89.12 243 VAL A N 1
ATOM 1902 C CA . VAL A 1 243 ? -11.328 -8.523 -14.945 1 89.12 243 VAL A CA 1
ATOM 1903 C C . VAL A 1 243 ? -12.031 -7.68 -13.883 1 89.12 243 VAL A C 1
ATOM 1905 O O . VAL A 1 243 ? -11.547 -6.613 -13.492 1 89.12 243 VAL A O 1
ATOM 1908 N N . ASN A 1 244 ? -13.133 -8.141 -13.305 1 90.88 244 ASN A N 1
ATOM 1909 C CA . ASN A 1 244 ? -13.883 -7.422 -12.281 1 90.88 244 ASN A CA 1
ATOM 1910 C C . ASN A 1 244 ? -13.234 -7.574 -10.906 1 90.88 244 ASN A C 1
ATOM 1912 O O . ASN A 1 244 ? -13.5 -6.781 -10 1 90.88 244 ASN A O 1
ATOM 1916 N N . VAL A 1 245 ? -12.32 -8.492 -10.758 1 93.12 245 VAL A N 1
ATOM 1917 C CA . VAL A 1 245 ? -11.805 -8.875 -9.453 1 93.12 245 VAL A CA 1
ATOM 1918 C C . VAL A 1 245 ? -11.008 -7.723 -8.852 1 93.12 245 VAL A C 1
ATOM 1920 O O . VAL A 1 245 ? -11.234 -7.324 -7.707 1 93.12 245 VAL A O 1
ATOM 1923 N N . PRO A 1 246 ? -10.086 -7.07 -9.617 1 95.38 246 PRO A N 1
ATOM 1924 C CA . PRO A 1 246 ? -9.344 -5.953 -9.023 1 95.38 246 PRO A CA 1
ATOM 1925 C C . PRO A 1 246 ? -10.25 -4.805 -8.594 1 95.38 246 PRO A C 1
ATOM 1927 O O . PRO A 1 246 ? -10 -4.172 -7.562 1 95.38 246 PRO A O 1
ATOM 1930 N N . LEU A 1 247 ? -11.25 -4.559 -9.328 1 95.06 247 LEU A N 1
ATOM 1931 C CA . LEU A 1 247 ? -12.164 -3.461 -9.023 1 95.06 247 LEU A CA 1
ATOM 1932 C C . LEU A 1 247 ? -12.977 -3.762 -7.766 1 95.06 247 LEU A C 1
ATOM 1934 O O . LEU A 1 247 ? -13.188 -2.877 -6.934 1 95.06 247 LEU A O 1
ATOM 1938 N N . ILE A 1 248 ? -13.359 -5 -7.641 1 94.12 248 ILE A N 1
ATOM 1939 C CA . ILE A 1 248 ? -14.102 -5.426 -6.461 1 94.12 248 ILE A CA 1
ATOM 1940 C C . ILE A 1 248 ? -13.211 -5.312 -5.223 1 94.12 248 ILE A C 1
ATOM 1942 O O . ILE A 1 248 ? -13.664 -4.855 -4.168 1 94.12 248 ILE A O 1
ATOM 1946 N N . MET A 1 249 ? -11.961 -5.613 -5.359 1 95.94 249 MET A N 1
ATOM 1947 C CA . MET A 1 249 ? -11.031 -5.613 -4.234 1 95.94 249 MET A CA 1
ATOM 1948 C C . MET A 1 249 ? -10.695 -4.188 -3.812 1 95.94 249 MET A C 1
ATOM 1950 O O . MET A 1 249 ? -10.391 -3.936 -2.645 1 95.94 249 MET A O 1
ATOM 1954 N N . MET A 1 250 ? -10.773 -3.314 -4.703 1 95.44 250 MET A N 1
ATOM 1955 C CA . MET A 1 250 ? -10.359 -1.946 -4.414 1 95.44 250 MET A CA 1
ATOM 1956 C C . MET A 1 250 ? -11.539 -1.104 -3.939 1 95.44 250 MET A C 1
ATOM 1958 O O . MET A 1 250 ? -11.344 -0.026 -3.373 1 95.44 250 MET A O 1
ATOM 1962 N N . GLN A 1 251 ? -12.711 -1.512 -4.164 1 95.75 251 GLN A N 1
ATOM 1963 C CA . GLN A 1 251 ? -13.898 -0.686 -3.957 1 95.75 251 GLN A CA 1
ATOM 1964 C C . GLN A 1 251 ? -14.008 -0.238 -2.502 1 95.75 251 GLN A C 1
ATOM 1966 O O . GLN A 1 251 ? -14.188 0.95 -2.225 1 95.75 251 GLN A O 1
ATOM 1971 N N . CYS A 1 252 ? -13.891 -1.107 -1.552 1 95.88 252 CYS A N 1
ATOM 1972 C CA . CYS A 1 252 ? -14.047 -0.762 -0.143 1 95.88 252 CYS A CA 1
ATOM 1973 C C . CYS A 1 252 ? -12.984 0.229 0.302 1 95.88 252 CYS A C 1
ATOM 1975 O O . CYS A 1 252 ? -13.258 1.125 1.103 1 95.88 252 CYS A O 1
ATOM 1977 N N . LYS A 1 253 ? -11.797 0.11 -0.236 1 96.94 253 LYS A N 1
ATOM 1978 C CA . LYS A 1 253 ? -10.695 0.988 0.142 1 96.94 253 LYS A CA 1
ATOM 1979 C C . LYS A 1 253 ? -10.93 2.414 -0.348 1 96.94 253 LYS A C 1
ATOM 1981 O O . LYS A 1 253 ? -10.68 3.375 0.381 1 96.94 253 LYS A O 1
ATOM 1986 N N . LEU A 1 254 ? -11.391 2.512 -1.537 1 96.75 254 LEU A N 1
ATOM 1987 C CA . LEU A 1 254 ? -11.594 3.836 -2.113 1 96.75 254 LEU A CA 1
ATOM 1988 C C . LEU A 1 254 ? -12.703 4.582 -1.378 1 96.75 254 LEU A C 1
ATOM 1990 O O . LEU A 1 254 ? -12.594 5.785 -1.141 1 96.75 254 LEU A O 1
ATOM 1994 N N . TYR A 1 255 ? -13.727 3.896 -1.005 1 97.25 255 TYR A N 1
ATOM 1995 C CA . TYR A 1 255 ? -14.789 4.508 -0.216 1 97.25 255 TYR A CA 1
ATOM 1996 C C . TYR A 1 255 ? -14.281 4.902 1.167 1 97.25 255 TYR A C 1
ATOM 1998 O O . TYR A 1 255 ? -14.578 6 1.653 1 97.25 255 TYR A O 1
ATOM 2006 N N . GLY A 1 256 ? -13.516 4.074 1.77 1 96.5 256 GLY A N 1
ATOM 2007 C CA . GLY A 1 256 ? -12.953 4.398 3.072 1 96.5 256 GLY A CA 1
ATOM 2008 C C . GLY A 1 256 ? -12.016 5.59 3.039 1 96.5 256 GLY A C 1
ATOM 2009 O O . GLY A 1 256 ? -12.086 6.465 3.902 1 96.5 256 GLY A O 1
ATOM 2010 N N . ILE A 1 257 ? -11.172 5.605 2.051 1 96.12 257 ILE A N 1
ATOM 2011 C CA . ILE A 1 257 ? -10.219 6.699 1.891 1 96.12 257 ILE A CA 1
ATOM 2012 C C . ILE A 1 257 ? -10.977 8.008 1.669 1 96.12 257 ILE A C 1
ATOM 2014 O O . ILE A 1 257 ? -10.594 9.055 2.205 1 96.12 257 ILE A O 1
ATOM 2018 N N . SER A 1 258 ? -12.016 7.891 0.917 1 94.88 258 SER A N 1
ATOM 2019 C CA . SER A 1 258 ? -12.82 9.078 0.643 1 94.88 258 SER A CA 1
ATOM 2020 C C . SER A 1 258 ? -13.422 9.641 1.924 1 94.88 258 SER A C 1
ATOM 2022 O O . SER A 1 258 ? -13.383 10.852 2.148 1 94.88 258 SER A O 1
ATOM 2024 N N . LEU A 1 259 ? -13.93 8.859 2.748 1 94 259 LEU A N 1
ATOM 2025 C CA . LEU A 1 259 ? -14.516 9.273 4.016 1 94 259 LEU A CA 1
ATOM 2026 C C . LEU A 1 259 ? -13.469 9.914 4.918 1 94 259 LEU A C 1
ATOM 2028 O O . LEU A 1 259 ? -13.664 11.023 5.418 1 94 259 LEU A O 1
ATOM 2032 N N . LEU A 1 260 ? -12.352 9.266 5.082 1 93.62 260 LEU A N 1
ATOM 2033 C CA . LEU A 1 260 ? -11.312 9.734 5.992 1 93.62 260 LEU A CA 1
ATOM 2034 C C . LEU A 1 260 ? -10.656 11.008 5.457 1 93.62 260 LEU A C 1
ATOM 2036 O O . LEU A 1 260 ? -10.297 11.898 6.23 1 93.62 260 LEU A O 1
ATOM 2040 N N . HIS A 1 261 ? -10.492 11.047 4.184 1 90.81 261 HIS A N 1
ATOM 2041 C CA . HIS A 1 261 ? -9.93 12.242 3.572 1 90.81 261 HIS A CA 1
ATOM 2042 C C . HIS A 1 261 ? -10.805 13.469 3.854 1 90.81 261 HIS A C 1
ATOM 2044 O O . HIS A 1 261 ? -10.289 14.539 4.184 1 90.81 261 HIS A O 1
ATOM 2050 N N . THR A 1 262 ? -12.094 13.289 3.74 1 89 262 THR A N 1
ATOM 2051 C CA . THR A 1 262 ? -13.039 14.375 3.988 1 89 262 THR A CA 1
ATOM 2052 C C . THR A 1 262 ? -12.992 14.805 5.453 1 89 262 THR A C 1
ATOM 2054 O O . THR A 1 262 ? -13 16 5.754 1 89 262 THR A O 1
ATOM 2057 N N . LEU A 1 263 ? -12.859 13.938 6.305 1 88.31 263 LEU A N 1
ATOM 2058 C CA . LEU A 1 263 ? -12.828 14.234 7.73 1 88.31 263 LEU A CA 1
ATOM 2059 C C . LEU A 1 263 ? -11.508 14.891 8.125 1 88.31 263 LEU A C 1
ATOM 2061 O O . LEU A 1 263 ? -11.484 15.773 8.984 1 88.31 263 LEU A O 1
ATOM 2065 N N . ASN A 1 264 ? -10.438 14.539 7.473 1 85.75 264 ASN A N 1
ATOM 2066 C CA . ASN A 1 264 ? -9.117 15.055 7.809 1 85.75 264 ASN A CA 1
ATOM 2067 C C . ASN A 1 264 ? -8.93 16.484 7.301 1 85.75 264 ASN A C 1
ATOM 2069 O O . ASN A 1 264 ? -8.25 17.297 7.941 1 85.75 264 ASN A O 1
ATOM 2073 N N . ILE A 1 265 ? -9.445 16.797 6.234 1 81.94 265 ILE A N 1
ATOM 2074 C CA . ILE A 1 265 ? -9.266 18.125 5.645 1 81.94 265 ILE A CA 1
ATOM 2075 C C . ILE A 1 265 ? -10.125 19.141 6.383 1 81.94 265 ILE A C 1
ATOM 2077 O O . ILE A 1 265 ? -9.789 20.328 6.441 1 81.94 265 ILE A O 1
ATOM 2081 N N . ARG A 1 266 ? -11.211 18.75 6.875 1 74.94 266 ARG A N 1
ATOM 2082 C CA . ARG A 1 266 ? -12.078 19.641 7.633 1 74.94 266 ARG A CA 1
ATOM 2083 C C . ARG A 1 266 ? -11.312 20.344 8.742 1 74.94 266 ARG A C 1
ATOM 2085 O O . ARG A 1 266 ? -11.531 21.531 9.016 1 74.94 266 ARG A O 1
ATOM 2092 N N . GLU A 1 267 ? -10.391 19.781 9.273 1 66.12 267 GLU A N 1
ATOM 2093 C CA . GLU A 1 267 ? -9.594 20.328 10.359 1 66.12 267 GLU A CA 1
ATOM 2094 C C . GLU A 1 267 ? -8.617 21.391 9.852 1 66.12 267 GLU A C 1
ATOM 2096 O O . GLU A 1 267 ? -8.367 22.391 10.523 1 66.12 267 GLU A O 1
ATOM 2101 N N . SER A 1 268 ? -8.172 21.172 8.719 1 63.53 268 SER A N 1
ATOM 2102 C CA . SER A 1 268 ? -7.215 22.109 8.148 1 63.53 268 SER A CA 1
ATOM 2103 C C . SER A 1 268 ? -7.906 23.391 7.684 1 63.53 268 SER A C 1
ATOM 2105 O O . SER A 1 268 ? -7.293 24.453 7.66 1 63.53 268 SER A O 1
ATOM 2107 N N . LEU A 1 269 ? -9.117 23.234 7.363 1 65.06 269 LEU A N 1
ATOM 2108 C CA . LEU A 1 269 ? -9.867 24.375 6.863 1 65.06 269 LEU A CA 1
ATOM 2109 C C . LEU A 1 269 ? -10.398 25.219 8.016 1 65.06 269 LEU A C 1
ATOM 2111 O O . LEU A 1 269 ? -10.578 26.438 7.863 1 65.06 269 LEU A O 1
ATOM 2115 N N . THR A 1 270 ? -10.602 24.641 9.195 1 55.88 270 THR A N 1
ATOM 2116 C CA . THR A 1 270 ? -11.109 25.375 10.352 1 55.88 270 THR A CA 1
ATOM 2117 C C . THR A 1 270 ? -9.969 26.031 11.117 1 55.88 270 THR A C 1
ATOM 2119 O O . THR A 1 270 ? -10.188 27.016 11.828 1 55.88 270 THR A O 1
ATOM 2122 N N . GLY A 1 271 ? -8.688 25.766 10.953 1 49.06 271 GLY A N 1
ATOM 2123 C CA . GLY A 1 271 ? -7.641 26.422 11.727 1 49.06 271 GLY A CA 1
ATOM 2124 C C . GLY A 1 271 ? -7.527 27.906 11.438 1 49.06 271 GLY A C 1
ATOM 2125 O O . GLY A 1 271 ? -7.879 28.359 10.352 1 49.06 271 GLY A O 1
ATOM 2126 N N . PRO A 1 272 ? -7.418 28.75 12.461 1 42.12 272 PRO A N 1
ATOM 2127 C CA . PRO A 1 272 ? -7.281 30.203 12.359 1 42.12 272 PRO A CA 1
ATOM 2128 C C . PRO A 1 272 ? -6.258 30.625 11.305 1 42.12 272 PRO A C 1
ATOM 2130 O O . PRO A 1 272 ? -5.121 30.141 11.312 1 42.12 272 PRO A O 1
ATOM 2133 N N . ARG A 1 273 ? -6.504 30.797 10.078 1 42.97 273 ARG A N 1
ATOM 2134 C CA . ARG A 1 273 ? -5.551 31.656 9.383 1 42.97 273 ARG A CA 1
ATOM 2135 C C . ARG A 1 273 ? -5.141 32.844 10.258 1 42.97 273 ARG A C 1
ATOM 2137 O O . ARG A 1 273 ? -5.973 33.656 10.617 1 42.97 273 ARG A O 1
ATOM 2144 N N . GLU A 1 274 ? -4.297 32.75 11.18 1 35.62 274 GLU A N 1
ATOM 2145 C CA . GLU A 1 274 ? -3.719 33.844 11.93 1 35.62 274 GLU A CA 1
ATOM 2146 C C . GLU A 1 274 ? -3.51 35.062 11.039 1 35.62 274 GLU A C 1
ATOM 2148 O O . GLU A 1 274 ? -3.195 36.156 11.539 1 35.62 274 GLU A O 1
ATOM 2153 N N . GLY A 1 275 ? -3.107 35.25 9.875 1 31.92 275 GLY A N 1
ATOM 2154 C CA . GLY A 1 275 ? -2.799 36.656 9.617 1 31.92 275 GLY A CA 1
ATOM 2155 C C . GLY A 1 275 ? -3.975 37.594 9.867 1 31.92 275 GLY A C 1
ATOM 2156 O O . GLY A 1 275 ? -3.801 38.688 10.383 1 31.92 275 GLY A O 1
ATOM 2157 N N . THR A 1 276 ? -5.02 37.844 9.141 1 29.19 276 THR A N 1
ATOM 2158 C CA . THR A 1 276 ? -5.906 38.969 9.43 1 29.19 276 THR A CA 1
ATOM 2159 C C . THR A 1 276 ? -6.742 38.688 10.672 1 29.19 276 THR A C 1
ATOM 2161 O O . THR A 1 276 ? -7.523 37.719 10.703 1 29.19 276 THR A O 1
ATOM 2164 N N . ASP A 1 277 ? -6.301 39.031 11.867 1 29.5 277 ASP A N 1
ATOM 2165 C CA . ASP A 1 277 ? -6.965 39.5 13.086 1 29.5 277 ASP A CA 1
ATOM 2166 C C . ASP A 1 277 ? -8.195 40.344 12.758 1 29.5 277 ASP A C 1
ATOM 2168 O O . ASP A 1 277 ? -8.195 41.562 12.992 1 29.5 277 ASP A O 1
ATOM 2172 N N . VAL A 1 278 ? -8.695 40.875 11.742 1 27.38 278 VAL A N 1
ATOM 2173 C CA . VAL A 1 278 ? -9.992 41.438 12.109 1 27.38 278 VAL A CA 1
ATOM 2174 C C . VAL A 1 278 ? -10.82 40.375 12.836 1 27.38 278 VAL A C 1
ATOM 2176 O O . VAL A 1 278 ? -11.023 39.281 12.328 1 27.38 278 VAL A O 1
ATOM 2179 N N . THR A 1 279 ? -10.844 40.375 14.195 1 25.55 279 THR A N 1
ATOM 2180 C CA . THR A 1 279 ? -11.852 39.969 15.164 1 25.55 279 THR A CA 1
ATOM 2181 C C . THR A 1 279 ? -13.242 40.062 14.555 1 25.55 279 THR A C 1
ATOM 2183 O O . THR A 1 279 ? -14.242 39.844 15.242 1 25.55 279 THR A O 1
ATOM 2186 N N . PRO A 1 280 ? -13.867 40.188 13.5 1 25 280 PRO A N 1
ATOM 2187 C CA . PRO A 1 280 ? -15.234 40.312 14.008 1 25 280 PRO A CA 1
ATOM 2188 C C . PRO A 1 280 ? -15.586 39.281 15.055 1 25 280 PRO A C 1
ATOM 2190 O O . PRO A 1 280 ? -14.984 38.188 15.086 1 25 280 PRO A O 1
ATOM 2193 N N . GLU A 1 281 ? -16.172 39.5 16.438 1 25.39 281 GLU A N 1
ATOM 2194 C CA . GLU A 1 281 ? -16.891 38.781 17.5 1 25.39 281 GLU A CA 1
ATOM 2195 C C . GLU A 1 281 ? -17.422 37.438 17 1 25.39 281 GLU A C 1
ATOM 2197 O O . GLU A 1 281 ? -17.391 36.438 17.734 1 25.39 281 GLU A O 1
ATOM 2202 N N . GLY A 1 282 ? -18.297 37.438 16.078 1 22.78 282 GLY A N 1
ATOM 2203 C CA . GLY A 1 282 ? -19.391 36.469 15.883 1 22.78 282 GLY A CA 1
ATOM 2204 C C . GLY A 1 282 ? -18.906 35.125 15.359 1 22.78 282 GLY A C 1
ATOM 2205 O O . GLY A 1 282 ? -19.438 34.094 15.734 1 22.78 282 GLY A O 1
ATOM 2206 N N . CYS A 1 283 ? -18.156 35.062 14.18 1 23.31 283 CYS A N 1
ATOM 2207 C CA . CYS A 1 283 ? -18.391 33.781 13.516 1 23.31 283 CYS A CA 1
ATOM 2208 C C . CYS A 1 283 ? -17.406 32.719 13.977 1 23.31 283 CYS A C 1
ATOM 2210 O O . CYS A 1 283 ? -16.281 32.656 13.484 1 23.31 283 CYS A O 1
ATOM 2212 N N . ALA A 1 284 ? -16.953 32.656 15.273 1 24.17 284 ALA A N 1
ATOM 2213 C CA . ALA A 1 284 ? -16.438 31.422 15.875 1 24.17 284 ALA A CA 1
ATOM 2214 C C . ALA A 1 284 ? -17.078 30.188 15.242 1 24.17 284 ALA A C 1
ATOM 2216 O O . ALA A 1 284 ? -18.219 29.844 15.547 1 24.17 284 ALA A O 1
ATOM 2217 N N . ILE A 1 285 ? -16.859 29.938 14.055 1 25.67 285 ILE A N 1
ATOM 2218 C CA . ILE A 1 285 ? -17.438 28.719 13.523 1 25.67 285 ILE A CA 1
ATOM 2219 C C . ILE A 1 285 ? -16.969 27.516 14.344 1 25.67 285 ILE A C 1
ATOM 2221 O O . ILE A 1 285 ? -15.805 27.125 14.258 1 25.67 285 ILE A O 1
ATOM 2225 N N . THR A 1 286 ? -17.062 27.438 15.656 1 22.48 286 THR A N 1
ATOM 2226 C CA . THR A 1 286 ? -17.047 26.266 16.5 1 22.48 286 THR A CA 1
ATOM 2227 C C . THR A 1 286 ? -17.484 25.031 15.719 1 22.48 286 THR A C 1
ATOM 2229 O O . THR A 1 286 ? -18.25 25.141 14.758 1 22.48 286 THR A O 1
ATOM 2232 N N . SER A 1 287 ? -16.797 23.828 15.961 1 26.42 287 SER A N 1
ATOM 2233 C CA . SER A 1 287 ? -17.234 22.5 15.5 1 26.42 287 SER A CA 1
ATOM 2234 C C . SER A 1 287 ? -18.75 22.406 15.43 1 26.42 287 SER A C 1
ATOM 2236 O O . SER A 1 287 ? -19.297 21.656 14.625 1 26.42 287 SER A O 1
ATOM 2238 N N . GLY A 1 288 ? -19.484 23.016 16.375 1 24.48 288 GLY A N 1
ATOM 2239 C CA . GLY A 1 288 ? -20.906 23.312 16.359 1 24.48 288 GLY A CA 1
ATOM 2240 C C . GLY A 1 288 ? -21.312 24.234 15.227 1 24.48 288 GLY A C 1
ATOM 2241 O O . GLY A 1 288 ? -22.484 24.281 14.828 1 24.48 288 GLY A O 1
ATOM 2242 N N . ALA A 1 289 ? -20.5 25.172 14.867 1 25.44 289 ALA A N 1
ATOM 2243 C CA . ALA A 1 289 ? -20.859 26.156 13.844 1 25.44 289 ALA A CA 1
ATOM 2244 C C . ALA A 1 289 ? -20.844 25.531 12.453 1 25.44 289 ALA A C 1
ATOM 2246 O O . ALA A 1 289 ? -21.656 25.875 11.602 1 25.44 289 ALA A O 1
ATOM 2247 N N . LEU A 1 290 ? -19.906 24.75 12.125 1 28.05 290 LEU A N 1
ATOM 2248 C CA . LEU A 1 290 ? -20.109 23.969 10.914 1 28.05 290 LEU A CA 1
ATOM 2249 C C . LEU A 1 290 ? -21.281 23 11.078 1 28.05 290 LEU A C 1
ATOM 2251 O O . LEU A 1 290 ? -21.922 22.625 10.102 1 28.05 290 LEU A O 1
ATOM 2255 N N . GLN A 1 291 ? -21.484 22.375 12.203 1 27.11 291 GLN A N 1
ATOM 2256 C CA . GLN A 1 291 ? -22.781 21.766 12.445 1 27.11 291 GLN A CA 1
ATOM 2257 C C . GLN A 1 291 ? -23.906 22.797 12.32 1 27.11 291 GLN A C 1
ATOM 2259 O O . GLN A 1 291 ? -24.969 22.5 11.758 1 27.11 291 GLN A O 1
ATOM 2264 N N . GLN A 1 292 ? -23.828 23.922 13.102 1 25.7 292 GLN A N 1
ATOM 2265 C CA . GLN A 1 292 ? -24.812 25.016 13.062 1 25.7 292 GLN A CA 1
ATOM 2266 C C . GLN A 1 292 ? -24.547 25.953 11.883 1 25.7 292 GLN A C 1
ATOM 2268 O O . GLN A 1 292 ? -24.141 27.094 12.078 1 25.7 292 GLN A O 1
ATOM 2273 N N . PHE A 1 293 ? -23.688 25.812 10.992 1 27.47 293 PHE A N 1
ATOM 2274 C CA . PHE A 1 293 ? -24.047 26.547 9.781 1 27.47 293 PHE A CA 1
ATOM 2275 C C . PHE A 1 293 ? -25.562 26.516 9.562 1 27.47 293 PHE A C 1
ATOM 2277 O O . PHE A 1 293 ? -26.125 25.469 9.227 1 27.47 293 PHE A O 1
ATOM 2284 N N . ASP A 1 294 ? -26.234 27.047 10.383 1 23.94 294 ASP A N 1
ATOM 2285 C CA . ASP A 1 294 ? -27.625 27.469 10.211 1 23.94 294 ASP A CA 1
ATOM 2286 C C . ASP A 1 294 ? -27.875 27.953 8.781 1 23.94 294 ASP A C 1
ATOM 2288 O O . ASP A 1 294 ? -27.453 29.062 8.414 1 23.94 294 ASP A O 1
ATOM 2292 N N . LEU A 1 295 ? -27.688 27.141 7.832 1 26.12 295 LEU A N 1
ATOM 2293 C CA . LEU A 1 295 ? -28.391 27.234 6.562 1 26.12 295 LEU A CA 1
ATOM 2294 C C . LEU A 1 295 ? -29.688 28.016 6.727 1 26.12 295 LEU A C 1
ATOM 2296 O O . LEU A 1 295 ? -30.359 28.328 5.738 1 26.12 295 LEU A O 1
ATOM 2300 N N . GLU A 1 296 ? -30.156 28.094 7.953 1 25.28 296 GLU A N 1
ATOM 2301 C CA . GLU A 1 296 ? -31.312 28.969 8.109 1 25.28 296 GLU A CA 1
ATOM 2302 C C . GLU A 1 296 ? -30.969 30.422 7.801 1 25.28 296 GLU A C 1
ATOM 2304 O O . GLU A 1 296 ? -31.797 31.172 7.277 1 25.28 296 GLU A O 1
ATOM 2309 N N . ARG A 1 297 ? -29.734 30.781 8.227 1 28.27 297 ARG A N 1
ATOM 2310 C CA . ARG A 1 297 ? -29.578 32.219 7.926 1 28.27 297 ARG A CA 1
ATOM 2311 C C . ARG A 1 297 ? -29.219 32.406 6.457 1 28.27 297 ARG A C 1
ATOM 2313 O O . ARG A 1 297 ? -29.141 33.562 5.992 1 28.27 297 ARG A O 1
ATOM 2320 N N . LEU A 1 298 ? -28.719 31.391 5.762 1 25.83 298 LEU A N 1
ATOM 2321 C CA . LEU A 1 298 ? -28.781 31.625 4.32 1 25.83 298 LEU A CA 1
ATOM 2322 C C . LEU A 1 298 ? -30.234 31.656 3.842 1 25.83 298 LEU A C 1
ATOM 2324 O O . LEU A 1 298 ? -30.812 30.625 3.492 1 25.83 298 LEU A O 1
ATOM 2328 N N . THR A 1 299 ? -31.156 32.062 4.645 1 22.61 299 THR A N 1
ATOM 2329 C CA . THR A 1 299 ? -32.375 32.469 3.957 1 22.61 299 THR A CA 1
ATOM 2330 C C . THR A 1 299 ? -32.031 33.281 2.711 1 22.61 299 THR A C 1
ATOM 2332 O O . THR A 1 299 ? -31.406 34.344 2.803 1 22.61 299 THR A O 1
ATOM 2335 N N . PHE A 1 300 ? -31.672 32.531 1.733 1 22.89 300 PHE A N 1
ATOM 2336 C CA . PHE A 1 300 ? -31.656 33.125 0.408 1 22.89 300 PHE A CA 1
ATOM 2337 C C . PHE A 1 300 ? -32.75 34.188 0.297 1 22.89 300 PHE A C 1
ATOM 2339 O O . PHE A 1 300 ? -33.906 33.938 0.576 1 22.89 300 PHE A O 1
ATOM 2346 N N . ALA A 1 301 ? -32.375 35.344 0.523 1 22.12 301 ALA A N 1
ATOM 2347 C CA . ALA A 1 301 ? -33.281 36.438 0.122 1 22.12 301 ALA A CA 1
ATOM 2348 C C . ALA A 1 301 ? -33.875 36.156 -1.263 1 22.12 301 ALA A C 1
ATOM 2350 O O . ALA A 1 301 ? -33.125 35.875 -2.211 1 22.12 301 ALA A O 1
ATOM 2351 N N . ASN A 1 302 ? -34.906 35.375 -1.512 1 21.09 302 ASN A N 1
ATOM 2352 C CA . ASN A 1 302 ? -35.656 35.5 -2.76 1 21.09 302 ASN A CA 1
ATOM 2353 C C . ASN A 1 302 ? -35.562 36.938 -3.322 1 21.09 302 ASN A C 1
ATOM 2355 O O . ASN A 1 302 ? -35.938 37.906 -2.646 1 21.09 302 ASN A O 1
ATOM 2359 N N . PRO A 1 303 ? -34.531 37.219 -4.156 1 23.31 303 PRO A N 1
ATOM 2360 C CA . PRO A 1 303 ? -34.719 38.531 -4.754 1 23.31 303 PRO A CA 1
ATOM 2361 C C . PRO A 1 303 ? -36.156 38.812 -5.156 1 23.31 303 PRO A C 1
ATOM 2363 O O . PRO A 1 303 ? -36.625 38.344 -6.188 1 23.31 303 PRO A O 1
ATOM 2366 N N . GLY A 1 304 ? -37.25 38.25 -4.535 1 20.36 304 GLY A N 1
ATOM 2367 C CA . GLY A 1 304 ? -38.5 38.875 -4.902 1 20.36 304 GLY A CA 1
ATOM 2368 C C . GLY A 1 304 ? -38.375 40.375 -5.219 1 20.36 304 GLY A C 1
ATOM 2369 O O . GLY A 1 304 ? -37.375 40.969 -4.906 1 20.36 304 GLY A O 1
ATOM 2370 N N . ILE A 1 305 ? -39.375 40.844 -6.129 1 21.72 305 ILE A N 1
ATOM 2371 C CA . ILE A 1 305 ? -39.875 42.156 -6.527 1 21.72 305 ILE A CA 1
ATOM 2372 C C . ILE A 1 305 ? -39.75 43.125 -5.352 1 21.72 305 ILE A C 1
ATOM 2374 O O . ILE A 1 305 ? -40.344 42.906 -4.289 1 21.72 305 ILE A O 1
ATOM 2378 N N . THR A 1 306 ? -38.531 43.656 -5.27 1 21.67 306 THR A N 1
ATOM 2379 C CA . THR A 1 306 ? -38.562 44.938 -4.59 1 21.67 306 THR A CA 1
ATOM 2380 C C . THR A 1 306 ? -39.781 45.75 -5.023 1 21.67 306 THR A C 1
ATOM 2382 O O . THR A 1 306 ? -39.844 46.25 -6.152 1 21.67 306 THR A O 1
ATOM 2385 N N . THR A 1 307 ? -41.094 45.125 -4.992 1 19.33 307 THR A N 1
ATOM 2386 C CA . THR A 1 307 ? -42.188 46.062 -4.906 1 19.33 307 THR A CA 1
ATOM 2387 C C . THR A 1 307 ? -41.812 47.25 -4.027 1 19.33 307 THR A C 1
ATOM 2389 O O . THR A 1 307 ? -41.469 47.094 -2.857 1 19.33 307 THR A O 1
ATOM 2392 N N . VAL A 1 308 ? -41.219 48.281 -4.746 1 21.14 308 VAL A N 1
ATOM 2393 C CA . VAL A 1 308 ? -41.25 49.688 -4.305 1 21.14 308 VAL A CA 1
ATOM 2394 C C . VAL A 1 308 ? -42.594 50 -3.627 1 21.14 308 VAL A C 1
ATOM 2396 O O . VAL A 1 308 ? -43.625 50.094 -4.289 1 21.14 308 VAL A O 1
ATOM 2399 N N . ILE A 1 309 ? -43 49.031 -2.748 1 19.23 309 ILE A N 1
ATOM 2400 C CA . ILE A 1 309 ? -44.188 49.594 -2.119 1 19.23 309 ILE A CA 1
ATOM 2401 C C . ILE A 1 309 ? -43.906 51.062 -1.752 1 19.23 309 ILE A C 1
ATOM 2403 O O . ILE A 1 309 ? -43.031 51.344 -0.947 1 19.23 309 ILE A O 1
ATOM 2407 N N . ASP A 1 310 ? -44.094 51.906 -2.754 1 18.47 310 ASP A N 1
ATOM 2408 C CA . ASP A 1 310 ? -44.281 53.344 -2.643 1 18.47 310 ASP A CA 1
ATOM 2409 C C . ASP A 1 310 ? -44.875 53.719 -1.3 1 18.47 310 ASP A C 1
ATOM 2411 O O . ASP A 1 310 ? -45.906 53.156 -0.9 1 18.47 310 ASP A O 1
ATOM 2415 N N . ALA A 1 311 ? -43.906 53.875 -0.319 1 20.22 311 ALA A N 1
ATOM 2416 C CA . ALA A 1 311 ? -44.5 54.625 0.764 1 20.22 311 ALA A CA 1
ATOM 2417 C C . ALA A 1 311 ? -45.531 55.625 0.222 1 20.22 311 ALA A C 1
ATOM 2419 O O . ALA A 1 311 ? -45.188 56.594 -0.429 1 20.22 311 ALA A O 1
ATOM 2420 N N . LEU A 1 312 ? -46.594 55.031 -0.474 1 19.19 312 LEU A N 1
ATOM 2421 C CA . LEU A 1 312 ? -47.625 56.031 -0.757 1 19.19 312 LEU A CA 1
ATOM 2422 C C . LEU A 1 312 ? -47.75 57 0.398 1 19.19 312 LEU A C 1
ATOM 2424 O O . LEU A 1 312 ? -47.531 56.625 1.559 1 19.19 312 LEU A O 1
ATOM 2428 N N . PRO A 1 313 ? -47.656 58.312 0.038 1 20.97 313 PRO A N 1
ATOM 2429 C CA . PRO A 1 313 ? -47.812 59.406 1.018 1 20.97 313 PRO A CA 1
ATOM 2430 C C . PRO A 1 313 ? -49 59.156 1.962 1 20.97 313 PRO A C 1
ATOM 2432 O O . PRO A 1 313 ? -50.125 59 1.51 1 20.97 313 PRO A O 1
ATOM 2435 N N . GLY A 1 314 ? -49 57.906 2.734 1 19.53 314 GLY A N 1
ATOM 2436 C CA . GLY A 1 314 ? -50.281 57.812 3.414 1 19.53 314 GLY A CA 1
ATOM 2437 C C . GLY A 1 314 ? -50.875 59.188 3.791 1 19.53 314 GLY A C 1
ATOM 2438 O O . GLY A 1 314 ? -50.125 60.094 4.156 1 19.53 314 GLY A O 1
ATOM 2439 N N . HIS A 1 315 ? -51.938 59.531 3.195 1 20.25 315 HIS A N 1
ATOM 2440 C CA . HIS A 1 315 ? -52.781 60.719 3.355 1 20.25 315 HIS A CA 1
ATOM 2441 C C . HIS A 1 315 ? -52.906 61.094 4.824 1 20.25 315 HIS A C 1
ATOM 2443 O O . HIS A 1 315 ? -52.625 60.281 5.711 1 20.25 315 HIS A O 1
ATOM 2449 N N . SER A 1 316 ? -53.781 62.062 5.035 1 18.47 316 SER A N 1
ATOM 2450 C CA . SER A 1 316 ? -54.188 63.094 5.988 1 18.47 316 SER A CA 1
ATOM 2451 C C . SER A 1 316 ? -54.844 62.5 7.219 1 18.47 316 SER A C 1
ATOM 2453 O O . SER A 1 316 ? -55.906 61.906 7.125 1 18.47 316 SER A O 1
ATOM 2455 N N . ARG A 1 317 ? -54.188 61.531 7.906 1 17.97 317 ARG A N 1
ATOM 2456 C CA . ARG A 1 317 ? -54.906 61.188 9.133 1 17.97 317 ARG A CA 1
ATOM 2457 C C . ARG A 1 317 ? -55.594 62.406 9.719 1 17.97 317 ARG A C 1
ATOM 2459 O O . ARG A 1 317 ? -54.969 63.406 10.031 1 17.97 317 ARG A O 1
ATOM 2466 N N . ASN A 1 318 ? -56.875 62.438 9.586 1 18.25 318 ASN A N 1
ATOM 2467 C CA . ASN A 1 318 ? -58.031 63.281 9.891 1 18.25 318 ASN A CA 1
ATOM 2468 C C . ASN A 1 318 ? -58.031 63.75 11.344 1 18.25 318 ASN A C 1
ATOM 2470 O O . ASN A 1 318 ? -57.312 63.188 12.18 1 18.25 318 ASN A O 1
ATOM 2474 N N . GLY A 1 319 ? -58.969 64.625 11.742 1 18.06 319 GLY A N 1
ATOM 2475 C CA . GLY A 1 319 ? -59.562 65.562 12.695 1 18.06 319 GLY A CA 1
ATOM 2476 C C . GLY A 1 319 ? -60.094 64.938 13.945 1 18.06 319 GLY A C 1
ATOM 2477 O O . GLY A 1 319 ? -60.5 65.562 14.891 1 18.06 319 GLY A O 1
ATOM 2478 N N . LYS A 1 320 ? -60.688 63.656 13.891 1 18.77 320 LYS A N 1
ATOM 2479 C CA . LYS A 1 320 ? -61.906 63.75 14.695 1 18.77 320 LYS A CA 1
ATOM 2480 C C . LYS A 1 320 ? -61.562 64 16.156 1 18.77 320 LYS A C 1
ATOM 2482 O O . LYS A 1 320 ? -60.438 63.781 16.609 1 18.77 320 LYS A O 1
ATOM 2487 N N . ALA A 1 321 ? -62.75 63.844 16.969 1 20.09 321 ALA A N 1
ATOM 2488 C CA . ALA A 1 321 ? -63.531 64.5 18 1 20.09 321 ALA A CA 1
ATOM 2489 C C . ALA A 1 321 ? -63 64.25 19.391 1 20.09 321 ALA A C 1
ATOM 2491 O O . ALA A 1 321 ? -62.25 63.25 19.578 1 20.09 321 ALA A O 1
ATOM 2492 N N . ALA A 1 322 ? -63.812 64.625 20.469 1 19.58 322 ALA A N 1
ATOM 2493 C CA . ALA A 1 322 ? -63.844 65.25 21.781 1 19.58 322 ALA A CA 1
ATOM 2494 C C . ALA A 1 322 ? -63.781 64.25 22.906 1 19.58 322 ALA A C 1
ATOM 2496 O O . ALA A 1 322 ? -63.531 64.562 24.062 1 19.58 322 ALA A O 1
ATOM 2497 N N . PHE A 1 323 ? -64 62.812 22.656 1 18.78 323 PHE A N 1
ATOM 2498 C CA . PHE A 1 323 ? -64.812 62.5 23.828 1 18.78 323 PHE A CA 1
ATOM 2499 C C . PHE A 1 323 ? -64.062 62.75 25.109 1 18.78 323 PHE A C 1
ATOM 2501 O O . PHE A 1 323 ? -62.812 62.719 25.109 1 18.78 323 PHE A O 1
ATOM 2508 N N . PRO A 1 324 ? -64.812 62.781 26.312 1 20.25 324 PRO A N 1
ATOM 2509 C CA . PRO A 1 324 ? -64.875 63.406 27.641 1 20.25 324 PRO A CA 1
ATOM 2510 C C . PRO A 1 324 ? -63.969 62.688 28.656 1 20.25 324 PRO A C 1
ATOM 2512 O O . PRO A 1 324 ? -63.594 61.531 28.438 1 20.25 324 PRO A O 1
ATOM 2515 N N . HIS A 1 325 ? -63.562 63.25 29.719 1 19.88 325 HIS A N 1
ATOM 2516 C CA . HIS A 1 325 ? -62.656 63.25 30.859 1 19.88 325 HIS A CA 1
ATOM 2517 C C . HIS A 1 325 ? -63 62.125 31.828 1 19.88 325 HIS A C 1
ATOM 2519 O O . HIS A 1 325 ? -62.375 62 32.875 1 19.88 325 HIS A O 1
ATOM 2525 N N . LEU A 1 326 ? -63.844 61 31.5 1 19.36 326 LEU A N 1
ATOM 2526 C CA . LEU A 1 326 ? -64.5 60.75 32.781 1 19.36 326 LEU A CA 1
ATOM 2527 C C . LEU A 1 326 ? -63.469 60.406 33.844 1 19.36 326 LEU A C 1
ATOM 2529 O O . LEU A 1 326 ? -62.406 59.844 33.531 1 19.36 326 LEU A O 1
ATOM 2533 N N . PRO A 1 327 ? -63.906 60.406 35.219 1 20.66 327 PRO A N 1
ATOM 2534 C CA . PRO A 1 327 ? -63.438 60.75 36.562 1 20.66 327 PRO A CA 1
ATOM 2535 C C . PRO A 1 327 ? -62.594 59.625 37.188 1 20.66 327 PRO A C 1
ATOM 2537 O O . PRO A 1 327 ? -62.594 58.5 36.719 1 20.66 327 PRO A O 1
ATOM 2540 N N . PRO A 1 328 ? -62.094 59.75 38.5 1 20.2 328 PRO A N 1
ATOM 2541 C CA . PRO A 1 328 ? -61.031 59.469 39.438 1 20.2 328 PRO A CA 1
ATOM 2542 C C . PRO A 1 328 ? -61.156 58.062 40.062 1 20.2 328 PRO A C 1
ATOM 2544 O O . PRO A 1 328 ? -60.156 57.438 40.438 1 20.2 328 PRO A O 1
ATOM 2547 N N . SER A 1 329 ? -62.438 57.438 40.344 1 16.72 329 SER A N 1
ATOM 2548 C CA . SER A 1 329 ? -62.719 57.25 41.75 1 16.72 329 SER A CA 1
ATOM 2549 C C . SER A 1 329 ? -61.875 56.094 42.312 1 16.72 329 SER A C 1
ATOM 2551 O O . SER A 1 329 ? -61.312 55.312 41.562 1 16.72 329 SER A O 1
ATOM 2553 N N . GLN A 1 330 ? -62.594 54.938 43.031 1 17.95 330 GLN A N 1
ATOM 2554 C CA . GLN A 1 330 ? -62.688 54.562 44.438 1 17.95 330 GLN A CA 1
ATOM 2555 C C . GLN A 1 330 ? -61.812 53.375 44.75 1 17.95 330 GLN A C 1
ATOM 2557 O O . GLN A 1 330 ? -61.656 52.469 43.906 1 17.95 330 GLN A O 1
ATOM 2562 N N . VAL A 1 331 ? -61.031 53.219 45.906 1 19.11 331 VAL A N 1
ATOM 2563 C CA . VAL A 1 331 ? -59.938 52.656 46.719 1 19.11 331 VAL A CA 1
ATOM 2564 C C . VAL A 1 331 ? -60.312 51.25 47.156 1 19.11 331 VAL A C 1
ATOM 2566 O O . VAL A 1 331 ? -59.438 50.406 47.406 1 19.11 331 VAL A O 1
ATOM 2569 N N . SER A 1 332 ? -61.594 50.656 47.281 1 16.56 332 SER A N 1
ATOM 2570 C CA . SER A 1 332 ? -61.906 50.156 48.625 1 16.56 332 SER A CA 1
ATOM 2571 C C . SER A 1 332 ? -61.031 48.969 49 1 16.56 332 SER A C 1
ATOM 2573 O O . SER A 1 332 ? -60.469 48.312 48.125 1 16.56 332 SER A O 1
ATOM 2575 N N . GLU A 1 333 ? -61.344 48.188 50.312 1 17.05 333 GLU A N 1
ATOM 2576 C CA . GLU A 1 333 ? -60.969 47.781 51.656 1 17.05 333 GLU A CA 1
ATOM 2577 C C . GLU A 1 333 ? -60.531 46.312 51.688 1 17.05 333 GLU A C 1
ATOM 2579 O O . GLU A 1 333 ? -59.469 46 52.25 1 17.05 333 GLU A O 1
ATOM 2584 N N . THR A 1 334 ? -61.5 45.219 51.781 1 16.06 334 THR A N 1
ATOM 2585 C CA . THR A 1 334 ? -61.812 44.562 53.031 1 16.06 334 THR A CA 1
ATOM 2586 C C . THR A 1 334 ? -60.906 43.344 53.25 1 16.06 334 THR A C 1
ATOM 2588 O O . THR A 1 334 ? -60.281 43.188 54.281 1 16.06 334 THR A O 1
ATOM 2591 N N . LYS A 1 335 ? -61.438 41.812 53.406 1 17.48 335 LYS A N 1
ATOM 2592 C CA . LYS A 1 335 ? -61.656 41.062 54.625 1 17.48 335 LYS A CA 1
ATOM 2593 C C . LYS A 1 335 ? -60.562 40.031 54.844 1 17.48 335 LYS A C 1
ATOM 2595 O O . LYS A 1 335 ? -59.938 39.594 53.875 1 17.48 335 LYS A O 1
ATOM 2600 N N . GLU A 1 336 ? -60.531 39.094 56.156 1 16.92 336 GLU A N 1
ATOM 2601 C CA . GLU A 1 336 ? -59.938 38.531 57.375 1 16.92 336 GLU A CA 1
ATOM 2602 C C . GLU A 1 336 ? -59.531 37.062 57.156 1 16.92 336 GLU A C 1
ATOM 2604 O O . GLU A 1 336 ? -58.438 36.656 57.562 1 16.92 336 GLU A O 1
ATOM 2609 N N . TRP A 1 337 ? -60.344 35.781 56.844 1 17.47 337 TRP A N 1
ATOM 2610 C CA . TRP A 1 337 ? -60.594 34.75 57.875 1 17.47 337 TRP A CA 1
ATOM 2611 C C . TRP A 1 337 ? -59.438 33.781 57.969 1 17.47 337 TRP A C 1
ATOM 2613 O O . TRP A 1 337 ? -58.75 33.531 57 1 17.47 337 TRP A O 1
ATOM 2623 N N . GLN A 1 338 ? -59.281 32.781 59.25 1 16.77 338 GLN A N 1
ATOM 2624 C CA . GLN A 1 338 ? -58.562 32.094 60.344 1 16.77 338 GLN A CA 1
ATOM 2625 C C . GLN A 1 338 ? -58.406 30.609 60.031 1 16.77 338 GLN A C 1
ATOM 2627 O O . GLN A 1 338 ? -57.406 30.016 60.438 1 16.77 338 GLN A O 1
ATOM 2632 N N . PRO A 1 339 ? -59.281 29.578 59.562 1 16.25 339 PRO A N 1
ATOM 2633 C CA . PRO A 1 339 ? -59.625 28.469 60.469 1 16.25 339 PRO A CA 1
ATOM 2634 C C . PRO A 1 339 ? -58.5 27.469 60.625 1 16.25 339 PRO A C 1
ATOM 2636 O O . PRO A 1 339 ? -57.625 27.375 59.781 1 16.25 339 PRO A O 1
ATOM 2639 N N . GLU A 1 340 ? -58.562 26.328 61.719 1 16.58 340 GLU A N 1
ATOM 2640 C CA . GLU A 1 340 ? -58.062 25.516 62.812 1 16.58 340 GLU A CA 1
ATOM 2641 C C . GLU A 1 340 ? -57.625 24.141 62.344 1 16.58 340 GLU A C 1
ATOM 2643 O O . GLU A 1 340 ? -56.5 23.703 62.688 1 16.58 340 GLU A O 1
ATOM 2648 N N . THR A 1 341 ? -58.531 22.953 62.188 1 15.6 341 THR A N 1
ATOM 2649 C CA . THR A 1 341 ? -58.75 21.812 63.062 1 15.6 341 THR A CA 1
ATOM 2650 C C . THR A 1 341 ? -57.75 20.703 62.75 1 15.6 341 THR A C 1
ATOM 2652 O O . THR A 1 341 ? -57.156 20.688 61.688 1 15.6 341 THR A O 1
ATOM 2655 N N . ASP A 1 342 ? -58.156 19.109 63.125 1 15.91 342 ASP A N 1
ATOM 2656 C CA . ASP A 1 342 ? -58.031 18.062 64.125 1 15.91 342 ASP A CA 1
ATOM 2657 C C . ASP A 1 342 ? -57.25 16.859 63.594 1 15.91 342 ASP A C 1
ATOM 2659 O O . ASP A 1 342 ? -57 16.766 62.406 1 15.91 342 ASP A O 1
ATOM 2663 N N . ASP A 1 343 ? -57.844 15.367 63.875 1 15.37 343 ASP A N 1
ATOM 2664 C CA . ASP A 1 343 ? -57.656 14.211 64.75 1 15.37 343 ASP A CA 1
ATOM 2665 C C . ASP A 1 343 ? -57.062 13.031 63.969 1 15.37 343 ASP A C 1
ATOM 2667 O O . ASP A 1 343 ? -56.062 12.438 64.438 1 15.37 343 ASP A O 1
ATOM 2671 N N . GLU A 1 344 ? -57.875 11.719 63.531 1 15.04 344 GLU A N 1
ATOM 2672 C CA . GLU A 1 344 ? -58.062 10.414 64.188 1 15.04 344 GLU A CA 1
ATOM 2673 C C . GLU A 1 344 ? -57.156 9.367 63.531 1 15.04 344 GLU A C 1
ATOM 2675 O O . GLU A 1 344 ? -56.406 8.68 64.188 1 15.04 344 GLU A O 1
ATOM 2680 N N . GLY A 1 345 ? -57.75 8.117 62.812 1 14.6 345 GLY A N 1
ATOM 2681 C CA . GLY A 1 345 ? -58.062 6.754 63.219 1 14.6 345 GLY A CA 1
ATOM 2682 C C . GLY A 1 345 ? -57.031 5.746 62.75 1 14.6 345 GLY A C 1
ATOM 2683 O O . GLY A 1 345 ? -56.156 6.078 61.938 1 14.6 345 GLY A O 1
ATOM 2684 N N . SER A 1 346 ? -57.438 4.324 62.188 1 14.88 346 SER A N 1
ATOM 2685 C CA . SER A 1 346 ? -57.531 2.957 62.688 1 14.88 346 SER A CA 1
ATOM 2686 C C . SER A 1 346 ? -56.469 2.059 62.062 1 14.88 346 SER A C 1
ATOM 2688 O O . SER A 1 346 ? -55.906 2.41 61.031 1 14.88 346 SER A O 1
ATOM 2690 N N . ARG A 1 347 ? -56.844 0.529 61.531 1 15.24 347 ARG A N 1
ATOM 2691 C CA . ARG A 1 347 ? -56.812 -0.792 62.156 1 15.24 347 ARG A CA 1
ATOM 2692 C C . ARG A 1 347 ? -55.781 -1.679 61.469 1 15.24 347 ARG A C 1
ATOM 2694 O O . ARG A 1 347 ? -55.094 -1.242 60.562 1 15.24 347 ARG A O 1
ATOM 2701 N N . SER A 1 348 ? -56.156 -3.215 60.906 1 14.72 348 SER A N 1
ATOM 2702 C CA . SER A 1 348 ? -56.094 -4.574 61.406 1 14.72 348 SER A CA 1
ATOM 2703 C C . SER A 1 348 ? -55.062 -5.406 60.656 1 14.72 348 SER A C 1
ATOM 2705 O O . SER A 1 348 ? -54.188 -6.02 61.281 1 14.72 348 SER A O 1
ATOM 2707 N N . VAL A 1 349 ? -55.438 -6.562 59.656 1 15.43 349 VAL A N 1
ATOM 2708 C CA . VAL A 1 349 ? -55.531 -7.992 59.906 1 15.43 349 VAL A CA 1
ATOM 2709 C C . VAL A 1 349 ? -54.25 -8.695 59.469 1 15.43 349 VAL A C 1
ATOM 2711 O O . VAL A 1 349 ? -53.531 -8.18 58.625 1 15.43 349 VAL A O 1
ATOM 2714 N N . LEU A 1 350 ? -54.219 -10.367 59.156 1 15.66 350 LEU A N 1
ATOM 2715 C CA . LEU A 1 350 ? -53.812 -11.633 59.75 1 15.66 350 LEU A CA 1
ATOM 2716 C C . LEU A 1 350 ? -52.844 -12.375 58.844 1 15.66 350 LEU A C 1
ATOM 2718 O O . LEU A 1 350 ? -51.781 -12.797 59.312 1 15.66 350 LEU A O 1
ATOM 2722 N N . ASN A 1 351 ? -53.219 -13.391 57.688 1 14.8 351 ASN A N 1
ATOM 2723 C CA . ASN A 1 351 ? -53.188 -14.844 57.844 1 14.8 351 ASN A CA 1
ATOM 2724 C C . ASN A 1 351 ? -51.844 -15.414 57.344 1 14.8 351 ASN A C 1
ATOM 2726 O O . ASN A 1 351 ? -51.156 -14.805 56.531 1 14.8 351 ASN A O 1
ATOM 2730 N N . ASP A 1 352 ? -51.438 -17.062 57.375 1 15.71 352 ASP A N 1
ATOM 2731 C CA . ASP A 1 352 ? -50.688 -18.172 57.938 1 15.71 352 ASP A CA 1
ATOM 2732 C C . ASP A 1 352 ? -49.906 -18.922 56.875 1 15.71 352 ASP A C 1
ATOM 2734 O O . ASP A 1 352 ? -48.719 -19.188 57.031 1 15.71 352 ASP A O 1
ATOM 2738 N N . ASP A 1 353 ? -50.438 -20.016 55.906 1 15.74 353 ASP A N 1
ATOM 2739 C CA . ASP A 1 353 ? -50.281 -21.469 56.062 1 15.74 353 ASP A CA 1
ATOM 2740 C C . ASP A 1 353 ? -49.031 -21.953 55.344 1 15.74 353 ASP A C 1
ATOM 2742 O O . ASP A 1 353 ? -48.531 -21.297 54.406 1 15.74 353 ASP A O 1
ATOM 2746 N N . ARG A 1 354 ? -48.625 -23.672 55.156 1 16.48 354 ARG A N 1
ATOM 2747 C CA . ARG A 1 354 ? -47.844 -24.844 55.531 1 16.48 354 ARG A CA 1
ATOM 2748 C C . ARG A 1 354 ? -47.281 -25.547 54.281 1 16.48 354 ARG A C 1
ATOM 2750 O O . ARG A 1 354 ? -46.219 -26.141 54.344 1 16.48 354 ARG A O 1
ATOM 2757 N N . MET A 1 355 ? -47.875 -26.062 53.062 1 15.41 355 MET A N 1
ATOM 2758 C CA . MET A 1 355 ? -47.969 -27.5 52.781 1 15.41 355 MET A CA 1
ATOM 2759 C C . MET A 1 355 ? -46.625 -28.031 52.281 1 15.41 355 MET A C 1
ATOM 2761 O O . MET A 1 355 ? -45.844 -27.281 51.719 1 15.41 355 MET A O 1
ATOM 2765 N N . ASP A 1 356 ? -46.406 -29.609 51.844 1 15.95 356 ASP A N 1
ATOM 2766 C CA . ASP A 1 356 ? -45.844 -30.938 52.094 1 15.95 356 ASP A CA 1
ATOM 2767 C C . ASP A 1 356 ? -44.969 -31.391 50.938 1 15.95 356 ASP A C 1
ATOM 2769 O O . ASP A 1 356 ? -43.812 -31.781 51.125 1 15.95 356 ASP A O 1
ATOM 2773 N N . ASP A 1 357 ? -45.406 -32.5 49.812 1 15.71 357 ASP A N 1
ATOM 2774 C CA . ASP A 1 357 ? -45.219 -33.938 49.719 1 15.71 357 ASP A CA 1
ATOM 2775 C C . ASP A 1 357 ? -44.031 -34.281 48.844 1 15.71 357 ASP A C 1
ATOM 2777 O O . ASP A 1 357 ? -43.594 -33.438 48.031 1 15.71 357 ASP A O 1
ATOM 2781 N N . HIS A 1 358 ? -44 -35.75 48 1 16.78 358 HIS A N 1
ATOM 2782 C CA . HIS A 1 358 ? -43.469 -37.125 48 1 16.78 358 HIS A CA 1
ATOM 2783 C C . HIS A 1 358 ? -42.594 -37.375 46.781 1 16.78 358 HIS A C 1
ATOM 2785 O O . HIS A 1 358 ? -41.438 -37.781 46.906 1 16.78 358 HIS A O 1
ATOM 2791 N N . ASP A 1 359 ? -42.875 -38.531 45.625 1 15.98 359 ASP A N 1
ATOM 2792 C CA . ASP A 1 359 ? -42.531 -39.938 45.438 1 15.98 359 ASP A CA 1
ATOM 2793 C C . ASP A 1 359 ? -41.562 -40.094 44.25 1 15.98 359 ASP A C 1
ATOM 2795 O O . ASP A 1 359 ? -40.531 -40.75 44.406 1 15.98 359 ASP A O 1
ATOM 2799 N N . ILE A 1 360 ? -41.969 -40.562 42.719 1 16.95 360 ILE A N 1
ATOM 2800 C CA . ILE A 1 360 ? -41.969 -41.875 42.031 1 16.95 360 ILE A CA 1
ATOM 2801 C C . ILE A 1 360 ? -40.688 -42.031 41.219 1 16.95 360 ILE A C 1
ATOM 2803 O O . ILE A 1 360 ? -40.312 -41.094 40.469 1 16.95 360 ILE A O 1
ATOM 2807 N N . ARG A 1 361 ? -39.906 -43.406 40.938 1 17.25 361 ARG A N 1
ATOM 2808 C CA . ARG A 1 361 ? -38.844 -44.375 40.688 1 17.25 361 ARG A CA 1
ATOM 2809 C C . ARG A 1 361 ? -38.812 -44.812 39.219 1 17.25 361 ARG A C 1
ATOM 2811 O O . ARG A 1 361 ? -37.844 -45.375 38.75 1 17.25 361 ARG A O 1
ATOM 2818 N N . SER A 1 362 ? -39.781 -45.188 38.375 1 16 362 SER A N 1
ATOM 2819 C CA . SER A 1 362 ? -39.906 -46.469 37.688 1 16 362 SER A CA 1
ATOM 2820 C C . SER A 1 362 ? -38.844 -46.656 36.625 1 16 362 SER A C 1
ATOM 2822 O O . SER A 1 362 ? -38.312 -45.688 36.094 1 16 362 SER A O 1
ATOM 2824 N N . LYS A 1 363 ? -38.5 -48.156 36.094 1 18.14 363 LYS A N 1
ATOM 2825 C CA . LYS A 1 363 ? -37.844 -49.344 35.562 1 18.14 363 LYS A CA 1
ATOM 2826 C C . LYS A 1 363 ? -37.781 -49.312 34.062 1 18.14 363 LYS A C 1
ATOM 2828 O O . LYS A 1 363 ? -36.719 -49.656 33.469 1 18.14 363 LYS A O 1
ATOM 2833 N N . ALA A 1 364 ? -38.906 -49.781 33.25 1 16.72 364 ALA A N 1
ATOM 2834 C CA . ALA A 1 364 ? -39.219 -51 32.5 1 16.72 364 ALA A CA 1
ATOM 2835 C C . ALA A 1 364 ? -38.406 -51.094 31.219 1 16.72 364 ALA A C 1
ATOM 2837 O O . ALA A 1 364 ? -37.875 -50.094 30.75 1 16.72 364 ALA A O 1
ATOM 2838 N N . THR A 1 365 ? -39.062 -51.906 30.156 1 17.25 365 THR A N 1
ATOM 2839 C CA . THR A 1 365 ? -39.375 -53.125 29.375 1 17.25 365 THR A CA 1
ATOM 2840 C C . THR A 1 365 ? -38.781 -53 27.969 1 17.25 365 THR A C 1
ATOM 2842 O O . THR A 1 365 ? -38.094 -53.906 27.516 1 17.25 365 THR A O 1
ATOM 2845 N N . LEU A 1 366 ? -39.75 -53.156 26.906 1 18.5 366 LEU A N 1
ATOM 2846 C CA . LEU A 1 366 ? -40.219 -54.094 25.891 1 18.5 366 LEU A CA 1
ATOM 2847 C C . LEU A 1 366 ? -39.469 -53.875 24.578 1 18.5 366 LEU A C 1
ATOM 2849 O O . LEU A 1 366 ? -38.844 -52.844 24.375 1 18.5 366 LEU A O 1
ATOM 2853 N N . ALA A 1 367 ? -40.406 -54.062 23.344 1 18.69 367 ALA A N 1
ATOM 2854 C CA . ALA A 1 367 ? -40.594 -54.531 21.969 1 18.69 367 ALA A CA 1
ATOM 2855 C C . ALA A 1 367 ? -39.844 -53.625 20.984 1 18.69 367 ALA A C 1
ATOM 2857 O O . ALA A 1 367 ? -39.812 -52.406 21.141 1 18.69 367 ALA A O 1
ATOM 2858 N N . MET B 1 1 ? 26 -29.359 -7.668 1 45.69 1 MET B N 1
ATOM 2859 C CA . MET B 1 1 ? 25.234 -29.859 -8.805 1 45.69 1 MET B CA 1
ATOM 2860 C C . MET B 1 1 ? 25.297 -28.891 -9.977 1 45.69 1 MET B C 1
ATOM 2862 O O . MET B 1 1 ? 25.109 -27.688 -9.805 1 45.69 1 MET B O 1
ATOM 2866 N N . ASP B 1 2 ? 26.047 -29.203 -10.883 1 53.28 2 ASP B N 1
ATOM 2867 C CA . ASP B 1 2 ? 26.188 -28.422 -12.102 1 53.28 2 ASP B CA 1
ATOM 2868 C C . ASP B 1 2 ? 24.875 -28.328 -12.859 1 53.28 2 ASP B C 1
ATOM 2870 O O . ASP B 1 2 ? 24.469 -29.266 -13.555 1 53.28 2 ASP B O 1
ATOM 2874 N N . LEU B 1 3 ? 23.969 -27.453 -12.438 1 60.47 3 LEU B N 1
ATOM 2875 C CA . LEU B 1 3 ? 22.641 -27.25 -13.016 1 60.47 3 LEU B CA 1
ATOM 2876 C C . LEU B 1 3 ? 22.75 -26.938 -14.5 1 60.47 3 LEU B C 1
ATOM 2878 O O . LEU B 1 3 ? 21.766 -27.094 -15.242 1 60.47 3 LEU B O 1
ATOM 2882 N N . GLY B 1 4 ? 23.953 -26.469 -14.992 1 57.56 4 GLY B N 1
ATOM 2883 C CA . GLY B 1 4 ? 24.141 -26.172 -16.406 1 57.56 4 GLY B CA 1
ATOM 2884 C C . GLY B 1 4 ? 23.969 -27.391 -17.297 1 57.56 4 GLY B C 1
ATOM 2885 O O . GLY B 1 4 ? 23.672 -27.25 -18.484 1 57.56 4 GLY B O 1
ATOM 2886 N N . ARG B 1 5 ? 23.984 -28.531 -16.719 1 65.88 5 ARG B N 1
ATOM 2887 C CA . ARG B 1 5 ? 23.953 -29.734 -17.547 1 65.88 5 ARG B CA 1
ATOM 2888 C C . ARG B 1 5 ? 22.578 -30.391 -17.531 1 65.88 5 ARG B C 1
ATOM 2890 O O . ARG B 1 5 ? 22.312 -31.328 -18.281 1 65.88 5 ARG B O 1
ATOM 2897 N N . LEU B 1 6 ? 21.703 -29.781 -16.688 1 73.25 6 LEU B N 1
ATOM 2898 C CA . LEU B 1 6 ? 20.406 -30.422 -16.562 1 73.25 6 LEU B CA 1
ATOM 2899 C C . LEU B 1 6 ? 19.453 -29.938 -17.656 1 73.25 6 LEU B C 1
ATOM 2901 O O . LEU B 1 6 ? 19.484 -28.766 -18.047 1 73.25 6 LEU B O 1
ATOM 2905 N N . THR B 1 7 ? 18.75 -30.875 -18.297 1 80 7 THR B N 1
ATOM 2906 C CA . THR B 1 7 ? 17.719 -30.531 -19.266 1 80 7 THR B CA 1
ATOM 2907 C C . THR B 1 7 ? 16.594 -29.734 -18.594 1 80 7 THR B C 1
ATOM 2909 O O . THR B 1 7 ? 16.5 -29.688 -17.375 1 80 7 THR B O 1
ATOM 2912 N N . ALA B 1 8 ? 15.867 -29.016 -19.328 1 80.38 8 ALA B N 1
ATOM 2913 C CA . ALA B 1 8 ? 14.766 -28.203 -18.844 1 80.38 8 ALA B CA 1
ATOM 2914 C C . ALA B 1 8 ? 13.758 -29.031 -18.047 1 80.38 8 ALA B C 1
ATOM 2916 O O . ALA B 1 8 ? 13.242 -28.578 -17.016 1 80.38 8 ALA B O 1
ATOM 2917 N N . GLN B 1 9 ? 13.578 -30.234 -18.469 1 86.75 9 GLN B N 1
ATOM 2918 C CA . GLN B 1 9 ? 12.617 -31.109 -17.812 1 86.75 9 GLN B CA 1
ATOM 2919 C C . GLN B 1 9 ? 13.148 -31.594 -16.469 1 86.75 9 GLN B C 1
ATOM 2921 O O . GLN B 1 9 ? 12.398 -31.672 -15.484 1 86.75 9 GLN B O 1
ATOM 2926 N N . GLU B 1 10 ? 14.398 -31.891 -16.391 1 86.75 10 GLU B N 1
ATOM 2927 C CA . GLU B 1 10 ? 15.008 -32.344 -15.141 1 86.75 10 GLU B CA 1
ATOM 2928 C C . GLU B 1 10 ? 15.055 -31.203 -14.109 1 86.75 10 GLU B C 1
ATOM 2930 O O . GLU B 1 10 ? 14.836 -31.438 -12.914 1 86.75 10 GLU B O 1
ATOM 2935 N N . LEU B 1 11 ? 15.297 -30.125 -14.688 1 84.5 11 LEU B N 1
ATOM 2936 C CA . LEU B 1 11 ? 15.328 -28.953 -13.812 1 84.5 11 LEU B CA 1
ATOM 2937 C C . LEU B 1 11 ? 13.953 -28.688 -13.211 1 84.5 11 LEU B C 1
ATOM 2939 O O . LEU B 1 11 ? 13.836 -28.344 -12.031 1 84.5 11 LEU B O 1
ATOM 2943 N N . GLU B 1 12 ? 12.984 -28.859 -14.016 1 90.5 12 GLU B N 1
ATOM 2944 C CA . GLU B 1 12 ? 11.617 -28.641 -13.555 1 90.5 12 GLU B CA 1
ATOM 2945 C C . GLU B 1 12 ? 11.227 -29.672 -12.5 1 90.5 12 GLU B C 1
ATOM 2947 O O . GLU B 1 12 ? 10.594 -29.328 -11.492 1 90.5 12 GLU B O 1
ATOM 2952 N N . GLU B 1 13 ? 11.578 -30.844 -12.672 1 89.94 13 GLU B N 1
ATOM 2953 C CA . GLU B 1 13 ? 11.266 -31.891 -11.703 1 89.94 13 GLU B CA 1
ATOM 2954 C C . GLU B 1 13 ? 11.984 -31.656 -10.383 1 89.94 13 GLU B C 1
ATOM 2956 O O . GLU B 1 13 ? 11.414 -31.875 -9.312 1 89.94 13 GLU B O 1
ATOM 2961 N N . LEU B 1 14 ? 13.172 -31.312 -10.477 1 86.44 14 LEU B N 1
ATOM 2962 C CA . LEU B 1 14 ? 13.938 -31 -9.281 1 86.44 14 LEU B CA 1
ATOM 2963 C C . LEU B 1 14 ? 13.328 -29.828 -8.531 1 86.44 14 LEU B C 1
ATOM 2965 O O . LEU B 1 14 ? 13.172 -29.859 -7.309 1 86.44 14 LEU B O 1
ATOM 2969 N N . ALA B 1 15 ? 13.008 -28.828 -9.305 1 89.44 15 ALA B N 1
ATOM 2970 C CA . ALA B 1 15 ? 12.398 -27.641 -8.711 1 89.44 15 ALA B CA 1
ATOM 2971 C C . ALA B 1 15 ? 11.062 -27.969 -8.062 1 89.44 15 ALA B C 1
ATOM 2973 O O . ALA B 1 15 ? 10.766 -27.5 -6.957 1 89.44 15 ALA B O 1
ATOM 2974 N N . LYS B 1 16 ? 10.32 -28.734 -8.719 1 91.75 16 LYS B N 1
ATOM 2975 C CA . LYS B 1 16 ? 9.008 -29.125 -8.203 1 91.75 16 LYS B CA 1
ATOM 2976 C C . LYS B 1 16 ? 9.141 -29.906 -6.902 1 91.75 16 LYS B C 1
ATOM 2978 O O . LYS B 1 16 ? 8.43 -29.625 -5.934 1 91.75 16 LYS B O 1
ATOM 2983 N N . THR B 1 17 ? 10.016 -30.781 -6.832 1 90.44 17 THR B N 1
ATOM 2984 C CA . THR B 1 17 ? 10.195 -31.594 -5.641 1 90.44 17 THR B CA 1
ATOM 2985 C C . THR B 1 17 ? 10.711 -30.766 -4.477 1 90.44 17 THR B C 1
ATOM 2987 O O . THR B 1 17 ? 10.234 -30.891 -3.35 1 90.44 17 THR B O 1
ATOM 2990 N N . THR B 1 18 ? 11.578 -29.906 -4.754 1 86.19 18 THR B N 1
ATOM 2991 C CA . THR B 1 18 ? 12.203 -29.109 -3.717 1 86.19 18 THR B CA 1
ATOM 2992 C C . THR B 1 18 ? 11.227 -28.047 -3.188 1 86.19 18 THR B C 1
ATOM 2994 O O . THR B 1 18 ? 11.117 -27.859 -1.976 1 86.19 18 THR B O 1
ATOM 2997 N N . LEU B 1 19 ? 10.547 -27.469 -4.051 1 90.56 19 LEU B N 1
ATOM 2998 C CA . LEU B 1 19 ? 9.703 -26.328 -3.674 1 90.56 19 LEU B CA 1
ATOM 2999 C C . LEU B 1 19 ? 8.352 -26.812 -3.16 1 90.56 19 LEU B C 1
ATOM 3001 O O . LEU B 1 19 ? 7.73 -26.141 -2.326 1 90.56 19 LEU B O 1
ATOM 3005 N N . SER B 1 20 ? 7.906 -27.938 -3.629 1 91 20 SER B N 1
ATOM 3006 C CA . SER B 1 20 ? 6.598 -28.438 -3.223 1 91 20 SER B CA 1
ATOM 3007 C C . SER B 1 20 ? 6.656 -29.078 -1.841 1 91 20 SER B C 1
ATOM 3009 O O . SER B 1 20 ? 5.621 -29.312 -1.211 1 91 20 SER B O 1
ATOM 3011 N N . ALA B 1 21 ? 7.859 -29.328 -1.346 1 89.88 21 ALA B N 1
ATOM 3012 C CA . ALA B 1 21 ? 8.016 -29.938 -0.024 1 89.88 21 ALA B CA 1
ATOM 3013 C C . ALA B 1 21 ? 7.457 -29.016 1.063 1 89.88 21 ALA B C 1
ATOM 3015 O O . ALA B 1 21 ? 6.875 -29.484 2.043 1 89.88 21 ALA B O 1
ATOM 3016 N N . ASN B 1 22 ? 7.602 -27.797 0.961 1 91.75 22 ASN B N 1
ATOM 3017 C CA . ASN B 1 22 ? 7.055 -26.766 1.848 1 91.75 22 ASN B CA 1
ATOM 3018 C C . ASN B 1 22 ? 6.629 -25.531 1.073 1 91.75 22 ASN B C 1
ATOM 3020 O O . ASN B 1 22 ? 7.367 -24.547 1.012 1 91.75 22 ASN B O 1
ATOM 3024 N N . LYS B 1 23 ? 5.438 -25.547 0.643 1 93.06 23 LYS B N 1
ATOM 3025 C CA . LYS B 1 23 ? 4.957 -24.5 -0.263 1 93.06 23 LYS B CA 1
ATOM 3026 C C . LYS B 1 23 ? 4.871 -23.156 0.444 1 93.06 23 LYS B C 1
ATOM 3028 O O . LYS B 1 23 ? 5.352 -22.141 -0.072 1 93.06 23 LYS B O 1
ATOM 3033 N N . PRO B 1 24 ? 4.305 -23.125 1.69 1 92.31 24 PRO B N 1
ATOM 3034 C CA . PRO B 1 24 ? 4.203 -21.828 2.365 1 92.31 24 PRO B CA 1
ATOM 3035 C C . PRO B 1 24 ? 5.562 -21.188 2.621 1 92.31 24 PRO B C 1
ATOM 3037 O O . PRO B 1 24 ? 5.703 -19.969 2.521 1 92.31 24 PRO B O 1
ATOM 3040 N N . LEU B 1 25 ? 6.551 -21.953 2.854 1 91.38 25 LEU B N 1
ATOM 3041 C CA . LEU B 1 25 ? 7.875 -21.422 3.152 1 91.38 25 LEU B CA 1
ATOM 3042 C C . LEU B 1 25 ? 8.602 -21.016 1.873 1 91.38 25 LEU B C 1
ATOM 3044 O O . LEU B 1 25 ? 9.406 -20.078 1.881 1 91.38 25 LEU B O 1
ATOM 3048 N N . ASN B 1 26 ? 8.289 -21.641 0.792 1 92.31 26 ASN B N 1
ATOM 3049 C CA . ASN B 1 26 ? 9.031 -21.406 -0.44 1 92.31 26 ASN B CA 1
ATOM 3050 C C . ASN B 1 26 ? 8.328 -20.375 -1.32 1 92.31 26 ASN B C 1
ATOM 3052 O O . ASN B 1 26 ? 8.984 -19.531 -1.951 1 92.31 26 ASN B O 1
ATOM 3056 N N . PHE B 1 27 ? 7.023 -20.391 -1.373 1 94.56 27 PHE B N 1
ATOM 3057 C CA . PHE B 1 27 ? 6.293 -19.453 -2.217 1 94.56 27 PHE B CA 1
ATOM 3058 C C . PHE B 1 27 ? 5.754 -18.297 -1.395 1 94.56 27 PHE B C 1
ATOM 3060 O O . PHE B 1 27 ? 5.562 -17.188 -1.915 1 94.56 27 PHE B O 1
ATOM 3067 N N . GLY B 1 28 ? 5.547 -18.5 -0.163 1 94.69 28 GLY B N 1
ATOM 3068 C CA . GLY B 1 28 ? 4.945 -17.531 0.729 1 94.69 28 GLY B CA 1
ATOM 3069 C C . GLY B 1 28 ? 5.738 -16.234 0.826 1 94.69 28 GLY B C 1
ATOM 3070 O O . GLY B 1 28 ? 5.168 -15.148 0.779 1 94.69 28 GLY B O 1
ATOM 3071 N N . PRO B 1 29 ? 6.973 -16.297 0.916 1 94.88 29 PRO B N 1
ATOM 3072 C CA . PRO B 1 29 ? 7.781 -15.086 1.047 1 94.88 29 PRO B CA 1
ATOM 3073 C C . PRO B 1 29 ? 7.609 -14.133 -0.132 1 94.88 29 PRO B C 1
ATOM 3075 O O . PRO B 1 29 ? 7.676 -12.914 0.041 1 94.88 29 PRO B O 1
ATOM 3078 N N . PHE B 1 30 ? 7.355 -14.648 -1.283 1 96.12 30 PHE B N 1
ATOM 3079 C CA . PHE B 1 30 ? 7.164 -13.789 -2.445 1 96.12 30 PHE B CA 1
ATOM 3080 C C . PHE B 1 30 ? 5.859 -13.008 -2.336 1 96.12 30 PHE B C 1
ATOM 3082 O O . PHE B 1 30 ? 5.816 -11.812 -2.625 1 96.12 30 PHE B O 1
ATOM 3089 N N . ILE B 1 31 ? 4.859 -13.648 -1.866 1 96.38 31 ILE B N 1
ATOM 3090 C CA . ILE B 1 31 ? 3.549 -13.023 -1.731 1 96.38 31 ILE B CA 1
ATOM 3091 C C . ILE B 1 31 ? 3.564 -12.039 -0.562 1 96.38 31 ILE B C 1
ATOM 3093 O O . ILE B 1 31 ? 3.035 -10.93 -0.668 1 96.38 31 ILE B O 1
ATOM 3097 N N . LEU B 1 32 ? 4.207 -12.43 0.507 1 95.88 32 LEU B N 1
ATOM 3098 C CA . LEU B 1 32 ? 4.324 -11.531 1.646 1 95.88 32 LEU B CA 1
ATOM 3099 C C . LEU B 1 32 ? 5.164 -10.305 1.284 1 95.88 32 LEU B C 1
ATOM 3101 O O . LEU B 1 32 ? 4.855 -9.188 1.704 1 95.88 32 LEU B O 1
ATOM 3105 N N . GLY B 1 33 ? 6.211 -10.555 0.565 1 96.94 33 GLY B N 1
ATOM 3106 C CA . GLY B 1 33 ? 7.02 -9.445 0.095 1 96.94 33 GLY B CA 1
ATOM 3107 C C . GLY B 1 33 ? 6.254 -8.477 -0.786 1 96.94 33 GLY B C 1
ATOM 3108 O O . GLY B 1 33 ? 6.395 -7.258 -0.653 1 96.94 33 GLY B O 1
ATOM 3109 N N . ALA B 1 34 ? 5.457 -9.031 -1.642 1 97.06 34 ALA B N 1
ATOM 3110 C CA . ALA B 1 34 ? 4.633 -8.195 -2.518 1 97.06 34 ALA B CA 1
ATOM 3111 C C . ALA B 1 34 ? 3.627 -7.383 -1.713 1 97.06 34 ALA B C 1
ATOM 3113 O O . ALA B 1 34 ? 3.389 -6.211 -2.01 1 97.06 34 ALA B O 1
ATOM 3114 N N . LEU B 1 35 ? 3.049 -8.008 -0.722 1 96.88 35 LEU B N 1
ATOM 3115 C CA . LEU B 1 35 ? 2.092 -7.324 0.143 1 96.88 35 LEU B CA 1
ATOM 3116 C C . LEU B 1 35 ? 2.736 -6.125 0.826 1 96.88 35 LEU B C 1
ATOM 3118 O O . LEU B 1 35 ? 2.23 -5.004 0.731 1 96.88 35 LEU B O 1
ATOM 3122 N N . PHE B 1 36 ? 3.83 -6.359 1.401 1 96.06 36 PHE B N 1
ATOM 3123 C CA . PHE B 1 36 ? 4.465 -5.297 2.174 1 96.06 36 PHE B CA 1
ATOM 3124 C C . PHE B 1 36 ? 5.059 -4.238 1.252 1 96.06 36 PHE B C 1
ATOM 3126 O O . PHE B 1 36 ? 5.074 -3.053 1.59 1 96.06 36 PHE B O 1
ATOM 3133 N N . ASP B 1 37 ? 5.543 -4.66 0.156 1 97.25 37 ASP B N 1
ATOM 3134 C CA . ASP B 1 37 ? 6.062 -3.693 -0.806 1 97.25 37 ASP B CA 1
ATOM 3135 C C . ASP B 1 37 ? 4.973 -2.717 -1.246 1 97.25 37 ASP B C 1
ATOM 3137 O O . ASP B 1 37 ? 5.172 -1.501 -1.213 1 97.25 37 ASP B O 1
ATOM 3141 N N . ALA B 1 38 ? 3.854 -3.262 -1.626 1 97 38 ALA B N 1
ATOM 3142 C CA . ALA B 1 38 ? 2.764 -2.418 -2.107 1 97 38 ALA B CA 1
ATOM 3143 C C . ALA B 1 38 ? 2.201 -1.553 -0.983 1 97 38 ALA B C 1
ATOM 3145 O O . ALA B 1 38 ? 1.908 -0.372 -1.187 1 97 38 ALA B O 1
ATOM 3146 N N . LEU B 1 39 ? 2.082 -2.125 0.167 1 96.94 39 LEU B N 1
ATOM 3147 C CA . LEU B 1 39 ? 1.594 -1.395 1.331 1 96.94 39 LEU B CA 1
ATOM 3148 C C . LEU B 1 39 ? 2.5 -0.21 1.648 1 96.94 39 LEU B C 1
ATOM 3150 O O . LEU B 1 39 ? 2.025 0.917 1.809 1 96.94 39 LEU B O 1
ATOM 3154 N N . LEU B 1 40 ? 3.73 -0.494 1.688 1 97.25 40 LEU B N 1
ATOM 3155 C CA . LEU B 1 40 ? 4.703 0.544 2.008 1 97.25 40 LEU B CA 1
ATOM 3156 C C . LEU B 1 40 ? 4.816 1.555 0.87 1 97.25 40 LEU B C 1
ATOM 3158 O O . LEU B 1 40 ? 5.07 2.738 1.107 1 97.25 4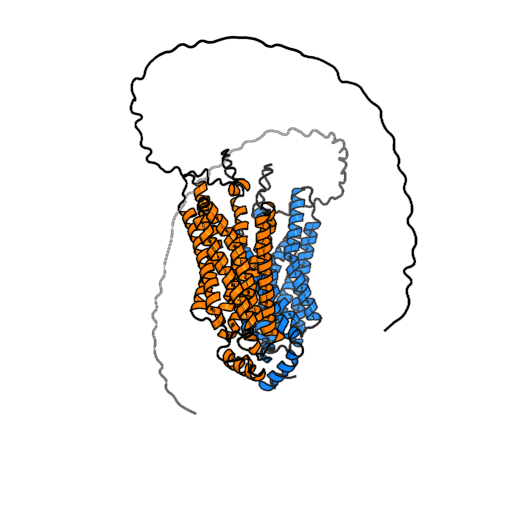0 LEU B O 1
ATOM 3162 N N . CYS B 1 41 ? 4.609 1.075 -0.329 1 96.94 41 CYS B N 1
ATOM 3163 C CA . CYS B 1 41 ? 4.59 1.999 -1.459 1 96.94 41 CYS B CA 1
ATOM 3164 C C . CYS B 1 41 ? 3.459 3.008 -1.317 1 96.94 41 CYS B C 1
ATOM 3166 O O . CYS B 1 41 ? 3.621 4.18 -1.657 1 96.94 41 CYS B O 1
ATOM 3168 N N . GLY B 1 42 ? 2.326 2.539 -0.857 1 95.06 42 GLY B N 1
ATOM 3169 C CA . GLY B 1 42 ? 1.238 3.467 -0.589 1 95.06 42 GLY B CA 1
ATOM 3170 C C . GLY B 1 42 ? 1.597 4.527 0.433 1 95.06 42 GLY B C 1
ATOM 3171 O O . GLY B 1 42 ? 1.352 5.715 0.214 1 95.06 42 GLY B O 1
ATOM 3172 N N . VAL B 1 43 ? 2.219 4.125 1.482 1 94.5 43 VAL B N 1
ATOM 3173 C CA . VAL B 1 43 ? 2.664 5.051 2.518 1 94.5 43 VAL B CA 1
ATOM 3174 C C . VAL B 1 43 ? 3.705 6.008 1.942 1 94.5 43 VAL B C 1
ATOM 3176 O O . VAL B 1 43 ? 3.672 7.211 2.213 1 94.5 43 VAL B O 1
ATOM 3179 N N . PHE B 1 44 ? 4.57 5.473 1.147 1 96.25 44 PHE B N 1
ATOM 3180 C CA . PHE B 1 44 ? 5.633 6.246 0.518 1 96.25 44 PHE B CA 1
ATOM 3181 C C . PHE B 1 44 ? 5.059 7.324 -0.393 1 96.25 44 PHE B C 1
ATOM 3183 O O . PHE B 1 44 ? 5.508 8.469 -0.371 1 96.25 44 PHE B O 1
ATOM 3190 N N . LEU B 1 45 ? 4.031 6.953 -1.086 1 93.25 45 LEU B N 1
ATOM 3191 C CA . LEU B 1 45 ? 3.418 7.906 -2.004 1 93.25 45 LEU B CA 1
ATOM 3192 C C . LEU B 1 45 ? 2.715 9.023 -1.239 1 93.25 45 LEU B C 1
ATOM 3194 O O . LEU B 1 45 ? 2.744 10.18 -1.658 1 93.25 45 LEU B O 1
ATOM 3198 N N . MET B 1 46 ? 2.133 8.672 -0.165 1 92.25 46 MET B N 1
ATOM 3199 C CA . MET B 1 46 ? 1.498 9.688 0.67 1 92.25 46 MET B CA 1
ATOM 3200 C C . MET B 1 46 ? 2.535 10.656 1.231 1 92.25 46 MET B C 1
ATOM 3202 O O . MET B 1 46 ? 2.297 11.859 1.289 1 92.25 46 MET B O 1
ATOM 3206 N N . GLN B 1 47 ? 3.672 10.102 1.563 1 92.06 47 GLN B N 1
ATOM 3207 C CA . GLN B 1 47 ? 4.746 10.953 2.074 1 92.06 47 GLN B CA 1
ATOM 3208 C C . GLN B 1 47 ? 5.312 11.844 0.974 1 92.06 47 GLN B C 1
ATOM 3210 O O . GLN B 1 47 ? 5.684 12.992 1.229 1 92.06 47 GLN B O 1
ATOM 3215 N N . CYS B 1 48 ? 5.387 11.297 -0.163 1 92.62 48 CYS B N 1
ATOM 3216 C CA . CYS B 1 48 ? 5.836 12.086 -1.305 1 92.62 48 CYS B CA 1
ATOM 3217 C C . CYS B 1 48 ? 4.879 13.242 -1.582 1 92.62 48 CYS B C 1
ATOM 3219 O O . CYS B 1 48 ? 5.309 14.359 -1.864 1 92.62 48 CYS B O 1
ATOM 3221 N N . GLY B 1 49 ? 3.596 12.984 -1.449 1 87.62 49 GLY B N 1
ATOM 3222 C CA . GLY B 1 49 ? 2.605 14.031 -1.632 1 87.62 49 GLY B CA 1
ATOM 3223 C C . GLY B 1 49 ? 2.725 15.156 -0.614 1 87.62 49 GLY B C 1
ATOM 3224 O O . GLY B 1 49 ? 2.609 16.328 -0.961 1 87.62 49 GLY B O 1
ATOM 3225 N N . ALA B 1 50 ? 2.953 14.773 0.557 1 85.19 50 ALA B N 1
ATOM 3226 C CA . ALA B 1 50 ? 3.133 15.766 1.613 1 85.19 50 ALA B CA 1
ATOM 3227 C C . ALA B 1 50 ? 4.387 16.609 1.371 1 85.19 50 ALA B C 1
ATOM 3229 O O . ALA B 1 50 ? 4.395 17.812 1.633 1 85.19 50 ALA B O 1
ATOM 3230 N N . TYR B 1 51 ? 5.402 16 0.856 1 89.88 51 TYR B N 1
ATOM 3231 C CA . TYR B 1 51 ? 6.664 16.688 0.61 1 89.88 51 TYR B CA 1
ATOM 3232 C C . TYR B 1 51 ? 6.512 17.719 -0.515 1 89.88 51 TYR B C 1
ATOM 3234 O O . TYR B 1 51 ? 7.102 18.797 -0.462 1 89.88 51 TYR B O 1
ATOM 3242 N N . ILE B 1 52 ? 5.773 17.359 -1.512 1 85.81 52 ILE B N 1
ATOM 3243 C CA . ILE B 1 52 ? 5.582 18.25 -2.654 1 85.81 52 ILE B CA 1
ATOM 3244 C C . ILE B 1 52 ? 4.926 19.547 -2.195 1 85.81 52 ILE B C 1
ATOM 3246 O O . ILE B 1 52 ? 5.23 20.625 -2.721 1 85.81 52 ILE B O 1
ATOM 3250 N N . GLY B 1 53 ? 4.117 19.484 -1.191 1 76.81 53 GLY B N 1
ATOM 3251 C CA . GLY B 1 53 ? 3.492 20.688 -0.649 1 76.81 53 GLY B CA 1
ATOM 3252 C C . GLY B 1 53 ? 4.461 21.578 0.108 1 76.81 53 GLY B C 1
ATOM 3253 O O . GLY B 1 53 ? 4.27 22.797 0.178 1 76.81 53 GLY B O 1
ATOM 3254 N N . SER B 1 54 ? 5.48 21.031 0.556 1 73.5 54 SER B N 1
ATOM 3255 C CA . SER B 1 54 ? 6.391 21.781 1.413 1 73.5 54 SER B CA 1
ATOM 3256 C C . SER B 1 54 ? 7.746 21.969 0.741 1 73.5 54 SER B C 1
ATOM 3258 O O . SER B 1 54 ? 8.672 22.516 1.351 1 73.5 54 SER B O 1
ATOM 3260 N N . ARG B 1 55 ? 7.973 21.719 -0.484 1 72.69 55 ARG B N 1
ATOM 3261 C CA . ARG B 1 55 ? 9.25 21.578 -1.18 1 72.69 55 ARG B CA 1
ATOM 3262 C C . ARG B 1 55 ? 9.906 22.953 -1.377 1 72.69 55 ARG B C 1
ATOM 3264 O O . ARG B 1 55 ? 11.133 23.047 -1.449 1 72.69 55 ARG B O 1
ATOM 3271 N N . ASN B 1 56 ? 9.141 23.859 -1.506 1 71.75 56 ASN B N 1
ATOM 3272 C CA . ASN B 1 56 ? 9.664 25.156 -1.917 1 71.75 56 ASN B CA 1
ATOM 3273 C C . ASN B 1 56 ? 10.672 25.703 -0.907 1 71.75 56 ASN B C 1
ATOM 3275 O O . ASN B 1 56 ? 11.547 26.5 -1.261 1 71.75 56 ASN B O 1
ATOM 3279 N N . LYS B 1 57 ? 10.773 25.094 0.184 1 71.88 57 LYS B N 1
ATOM 3280 C CA . LYS B 1 57 ? 11.656 25.625 1.219 1 71.88 57 LYS B CA 1
ATOM 3281 C C . LYS B 1 57 ? 12.984 24.859 1.238 1 71.88 57 LYS B C 1
ATOM 3283 O O . LYS B 1 57 ? 13.945 25.312 1.868 1 71.88 57 LYS B O 1
ATOM 3288 N N . ASP B 1 58 ? 13.156 23.906 0.412 1 82.69 58 ASP B N 1
ATOM 3289 C CA . ASP B 1 58 ? 14.344 23.047 0.503 1 82.69 58 ASP B CA 1
ATOM 3290 C C . ASP B 1 58 ? 15.352 23.406 -0.587 1 82.69 58 ASP B C 1
ATOM 3292 O O . ASP B 1 58 ? 14.984 23.969 -1.624 1 82.69 58 ASP B O 1
ATOM 3296 N N . ASN B 1 59 ? 16.609 23.172 -0.275 1 86.25 59 ASN B N 1
ATOM 3297 C CA . ASN B 1 59 ? 17.703 23.391 -1.223 1 86.25 59 ASN B CA 1
ATOM 3298 C C . ASN B 1 59 ? 17.641 22.391 -2.375 1 86.25 59 ASN B C 1
ATOM 3300 O O . ASN B 1 59 ? 16.953 21.359 -2.285 1 86.25 59 ASN B O 1
ATOM 3304 N N . ARG B 1 60 ? 18.375 22.656 -3.457 1 88.81 60 ARG B N 1
ATOM 3305 C CA . ARG B 1 60 ? 18.391 21.828 -4.664 1 88.81 60 ARG B CA 1
ATOM 3306 C C . ARG B 1 60 ? 18.984 20.453 -4.395 1 88.81 60 ARG B C 1
ATOM 3308 O O . ARG B 1 60 ? 18.547 19.469 -4.98 1 88.81 60 ARG B O 1
ATOM 3315 N N . LEU B 1 61 ? 19.922 20.391 -3.488 1 88.81 61 LEU B N 1
ATOM 3316 C CA . LEU B 1 61 ? 20.562 19.125 -3.174 1 88.81 61 LEU B CA 1
ATOM 3317 C C . LEU B 1 61 ? 19.578 18.156 -2.518 1 88.81 61 LEU B C 1
ATOM 3319 O O . LEU B 1 61 ? 19.547 16.969 -2.852 1 88.81 61 LEU B O 1
ATOM 3323 N N . ILE B 1 62 ? 18.797 18.688 -1.633 1 91.19 62 ILE B N 1
ATOM 3324 C CA . ILE B 1 62 ? 17.812 17.859 -0.947 1 91.19 62 ILE B CA 1
ATOM 3325 C C . ILE B 1 62 ? 16.734 17.438 -1.929 1 91.19 62 ILE B C 1
ATOM 3327 O O . ILE B 1 62 ? 16.266 16.297 -1.901 1 91.19 62 ILE B O 1
ATOM 3331 N N . LYS B 1 63 ? 16.375 18.297 -2.844 1 93.12 63 LYS B N 1
ATOM 3332 C CA . LYS B 1 63 ? 15.375 17.984 -3.854 1 93.12 63 LYS B CA 1
ATOM 3333 C C . LYS B 1 63 ? 15.859 16.875 -4.789 1 93.12 63 LYS B C 1
ATOM 3335 O O . LYS B 1 63 ? 15.094 15.992 -5.16 1 93.12 63 LYS B O 1
ATOM 3340 N N . THR B 1 64 ? 17.109 16.984 -5.098 1 93.38 64 THR B N 1
ATOM 3341 C CA . THR B 1 64 ? 17.688 15.977 -5.977 1 93.38 64 THR B CA 1
ATOM 3342 C C . THR B 1 64 ? 17.781 14.633 -5.262 1 93.38 64 THR B C 1
ATOM 3344 O O . THR B 1 64 ? 17.5 13.586 -5.859 1 93.38 64 THR B O 1
ATOM 3347 N N . LEU B 1 65 ? 18.109 14.703 -4.066 1 94.75 65 LEU B N 1
ATOM 3348 C CA . LEU B 1 65 ? 18.188 13.484 -3.271 1 94.75 65 LEU B CA 1
ATOM 3349 C C . LEU B 1 65 ? 16.828 12.812 -3.158 1 94.75 65 LEU B C 1
ATOM 3351 O O . LEU B 1 65 ? 16.703 11.602 -3.344 1 94.75 65 LEU B O 1
ATOM 3355 N N . VAL B 1 66 ? 15.836 13.617 -2.869 1 95.12 66 VAL B N 1
ATOM 3356 C CA . VAL B 1 66 ? 14.477 13.102 -2.738 1 95.12 66 VAL B CA 1
ATOM 3357 C C . VAL B 1 66 ? 14 12.539 -4.074 1 95.12 66 VAL B C 1
ATOM 3359 O O . VAL B 1 66 ? 13.375 11.484 -4.125 1 95.12 66 VAL B O 1
ATOM 3362 N N . ALA B 1 67 ? 14.32 13.211 -5.172 1 95.5 67 ALA B N 1
ATOM 3363 C CA . ALA B 1 67 ? 13.945 12.727 -6.5 1 95.5 67 ALA B CA 1
ATOM 3364 C C . ALA B 1 67 ? 14.617 11.391 -6.805 1 95.5 67 ALA B C 1
ATOM 3366 O O . ALA B 1 67 ? 13.977 10.477 -7.332 1 95.5 67 ALA B O 1
ATOM 3367 N N . PHE B 1 68 ? 15.891 11.359 -6.477 1 96.62 68 PHE B N 1
ATOM 3368 C CA . PHE B 1 68 ? 16.641 10.133 -6.699 1 96.62 68 PHE B CA 1
ATOM 3369 C C . PHE B 1 68 ? 16.047 8.977 -5.91 1 96.62 68 PHE B C 1
ATOM 3371 O O . PHE B 1 68 ? 15.812 7.895 -6.461 1 96.62 68 PHE B O 1
ATOM 3378 N N . VAL B 1 69 ? 15.758 9.164 -4.625 1 97.19 69 VAL B N 1
ATOM 3379 C CA . VAL B 1 69 ? 15.195 8.141 -3.752 1 97.19 69 VAL B CA 1
ATOM 3380 C C . VAL B 1 69 ? 13.805 7.746 -4.242 1 97.19 69 VAL B C 1
ATOM 3382 O O . VAL B 1 69 ? 13.438 6.566 -4.203 1 97.19 69 VAL B O 1
ATOM 3385 N N . THR B 1 70 ? 13.031 8.688 -4.727 1 97.12 70 THR B N 1
ATOM 3386 C CA . THR B 1 70 ? 11.695 8.414 -5.246 1 97.12 70 THR B CA 1
ATOM 3387 C C . THR B 1 70 ? 11.766 7.523 -6.488 1 97.12 70 THR B C 1
ATOM 3389 O O . THR B 1 70 ? 11.016 6.551 -6.605 1 97.12 70 THR B O 1
ATOM 3392 N N . ILE B 1 71 ? 12.695 7.824 -7.312 1 96.75 71 ILE B N 1
ATOM 3393 C CA . ILE B 1 71 ? 12.859 7.043 -8.539 1 96.75 71 ILE B CA 1
ATOM 3394 C C . ILE B 1 71 ? 13.273 5.617 -8.188 1 96.75 71 ILE B C 1
ATOM 3396 O O . ILE B 1 71 ? 12.742 4.656 -8.742 1 96.75 71 ILE B O 1
ATOM 3400 N N . MET B 1 72 ? 14.172 5.5 -7.305 1 96.94 72 MET B N 1
ATOM 3401 C CA . MET B 1 72 ? 14.641 4.176 -6.898 1 96.94 72 MET B CA 1
ATOM 3402 C C . MET B 1 72 ? 13.523 3.375 -6.25 1 96.94 72 MET B C 1
ATOM 3404 O O . MET B 1 72 ? 13.391 2.174 -6.492 1 96.94 72 MET B O 1
ATOM 3408 N N . ASN B 1 73 ? 12.758 4.008 -5.449 1 97.44 73 ASN B N 1
ATOM 3409 C CA . ASN B 1 73 ? 11.648 3.338 -4.773 1 97.44 73 ASN B CA 1
ATOM 3410 C C . ASN B 1 73 ? 10.586 2.871 -5.762 1 97.44 73 ASN B C 1
ATOM 3412 O O . ASN B 1 73 ? 10.102 1.743 -5.668 1 97.44 73 ASN B O 1
ATOM 3416 N N . ILE B 1 74 ? 10.242 3.736 -6.691 1 96.94 74 ILE B N 1
ATOM 3417 C CA . ILE B 1 74 ? 9.258 3.365 -7.703 1 96.94 74 ILE B CA 1
ATOM 3418 C C . ILE B 1 74 ? 9.805 2.234 -8.57 1 96.94 74 ILE B C 1
ATOM 3420 O O . ILE B 1 74 ? 9.078 1.299 -8.914 1 96.94 74 ILE B O 1
ATOM 3424 N N . TRP B 1 75 ? 11.062 2.371 -8.875 1 97.19 75 TRP B N 1
ATOM 3425 C CA . TRP B 1 75 ? 11.719 1.303 -9.617 1 97.19 75 TRP B CA 1
ATOM 3426 C C . TRP B 1 75 ? 11.648 -0.017 -8.859 1 97.19 75 TRP B C 1
ATOM 3428 O O . TRP B 1 75 ? 11.391 -1.067 -9.445 1 97.19 75 TRP B O 1
ATOM 3438 N N . GLY B 1 76 ? 11.891 0.013 -7.57 1 97.19 76 GLY B N 1
ATOM 3439 C CA . GLY B 1 76 ? 11.797 -1.18 -6.742 1 97.19 76 GLY B CA 1
ATOM 3440 C C . GLY B 1 76 ? 10.414 -1.81 -6.758 1 97.19 76 GLY B C 1
ATOM 3441 O O . GLY B 1 76 ? 10.289 -3.033 -6.848 1 97.19 76 GLY B O 1
ATOM 3442 N N . THR B 1 77 ? 9.406 -0.997 -6.715 1 97.5 77 THR B N 1
ATOM 3443 C CA . THR B 1 77 ? 8.039 -1.503 -6.734 1 97.5 77 THR B CA 1
ATOM 3444 C C . THR B 1 77 ? 7.707 -2.109 -8.094 1 97.5 77 THR B C 1
ATOM 3446 O O . THR B 1 77 ? 7.113 -3.188 -8.172 1 97.5 77 THR B O 1
ATOM 3449 N N . VAL B 1 78 ? 8.055 -1.45 -9.148 1 96.69 78 VAL B N 1
ATOM 3450 C CA . VAL B 1 78 ? 7.805 -1.963 -10.492 1 96.69 78 VAL B CA 1
ATOM 3451 C C . VAL B 1 78 ? 8.508 -3.305 -10.672 1 96.69 78 VAL B C 1
ATOM 3453 O O . VAL B 1 78 ? 7.93 -4.25 -11.203 1 96.69 78 VAL B O 1
ATOM 3456 N N . LEU B 1 79 ? 9.711 -3.354 -10.188 1 97.5 79 LEU B N 1
ATOM 3457 C CA . LEU B 1 79 ? 10.477 -4.59 -10.281 1 97.5 79 LEU B CA 1
ATOM 3458 C C . LEU B 1 79 ? 9.812 -5.711 -9.492 1 97.5 79 LEU B C 1
ATOM 3460 O O . LEU B 1 79 ? 9.734 -6.848 -9.961 1 97.5 79 LEU B O 1
ATOM 3464 N N . THR B 1 80 ? 9.367 -5.422 -8.281 1 97.69 80 THR B N 1
ATOM 3465 C CA . THR B 1 80 ? 8.688 -6.402 -7.441 1 97.69 80 THR B CA 1
ATOM 3466 C C . THR B 1 80 ? 7.477 -6.984 -8.164 1 97.69 80 THR B C 1
ATOM 3468 O O . THR B 1 80 ? 7.316 -8.203 -8.234 1 97.69 80 THR B O 1
ATOM 3471 N N . TRP B 1 81 ? 6.785 -6.176 -8.734 1 97.19 81 TRP B N 1
ATOM 3472 C CA . TRP B 1 81 ? 5.523 -6.641 -9.305 1 97.19 81 TRP B CA 1
ATOM 3473 C C . TRP B 1 81 ? 5.738 -7.258 -10.68 1 97.19 81 TRP B C 1
ATOM 3475 O O . TRP B 1 81 ? 4.973 -8.125 -11.102 1 97.19 81 TRP B O 1
ATOM 3485 N N . MET B 1 82 ? 6.777 -6.887 -11.406 1 96.38 82 MET B N 1
ATOM 3486 C CA . MET B 1 82 ? 7.176 -7.633 -12.594 1 96.38 82 MET B CA 1
ATOM 3487 C C . MET B 1 82 ? 7.629 -9.039 -12.227 1 96.38 82 MET B C 1
ATOM 3489 O O . MET B 1 82 ? 7.332 -10 -12.945 1 96.38 82 MET B O 1
ATOM 3493 N N . TRP B 1 83 ? 8.359 -9.039 -11.156 1 96.5 83 TRP B N 1
ATOM 3494 C CA . TRP B 1 83 ? 8.836 -10.32 -10.648 1 96.5 83 TRP B CA 1
ATOM 3495 C C . TRP B 1 83 ? 7.66 -11.227 -10.273 1 96.5 83 TRP B C 1
ATOM 3497 O O . TRP B 1 83 ? 7.598 -12.383 -10.695 1 96.5 83 TRP B O 1
ATOM 3507 N N . ILE B 1 84 ? 6.727 -10.68 -9.531 1 97.12 84 ILE B N 1
ATOM 3508 C CA . ILE B 1 84 ? 5.551 -11.43 -9.094 1 97.12 84 ILE B CA 1
ATOM 3509 C C . ILE B 1 84 ? 4.723 -11.844 -10.312 1 97.12 84 ILE B C 1
ATOM 3511 O O . ILE B 1 84 ? 4.215 -12.961 -10.375 1 97.12 84 ILE B O 1
ATOM 3515 N N . TRP B 1 85 ? 4.637 -10.953 -11.281 1 95.94 85 TRP B N 1
ATOM 3516 C CA . TRP B 1 85 ? 3.91 -11.25 -12.516 1 95.94 85 TRP B CA 1
ATOM 3517 C C . TRP B 1 85 ? 4.555 -12.414 -13.258 1 95.94 85 TRP B C 1
ATOM 3519 O O . TRP B 1 85 ? 3.859 -13.312 -13.742 1 95.94 85 TRP B O 1
ATOM 3529 N N . ASP B 1 86 ? 5.801 -12.422 -13.305 1 95.69 86 ASP B N 1
ATOM 3530 C CA . ASP B 1 86 ? 6.523 -13.469 -14.016 1 95.69 86 ASP B CA 1
ATOM 3531 C C . ASP B 1 86 ? 6.375 -14.82 -13.312 1 95.69 86 ASP B C 1
ATOM 3533 O O . ASP B 1 86 ? 6.152 -15.844 -13.961 1 95.69 86 ASP B O 1
ATOM 3537 N N . LEU B 1 87 ? 6.434 -14.836 -12.008 1 95.38 87 LEU B N 1
ATOM 3538 C CA . LEU B 1 87 ? 6.426 -16.062 -11.227 1 95.38 87 LEU B CA 1
ATOM 3539 C C . LEU B 1 87 ? 5.02 -16.656 -11.156 1 95.38 87 LEU B C 1
ATOM 3541 O O . LEU B 1 87 ? 4.836 -17.859 -11.305 1 95.38 87 LEU B O 1
ATOM 3545 N N . PHE B 1 88 ? 4.023 -15.805 -10.953 1 95.69 88 PHE B N 1
ATOM 3546 C CA . PHE B 1 88 ? 2.717 -16.328 -10.57 1 95.69 88 PHE B CA 1
ATOM 3547 C C . PHE B 1 88 ? 1.713 -16.156 -11.703 1 95.69 88 PHE B C 1
ATOM 3549 O O . PHE B 1 88 ? 0.608 -16.703 -11.648 1 95.69 88 PHE B O 1
ATOM 3556 N N . VAL B 1 89 ? 2.002 -15.375 -12.734 1 94.81 89 VAL B N 1
ATOM 3557 C CA . VAL B 1 89 ? 1.066 -15.211 -13.844 1 94.81 89 VAL B CA 1
ATOM 3558 C C . VAL B 1 89 ? 1.642 -15.844 -15.102 1 94.81 89 VAL B C 1
ATOM 3560 O O . VAL B 1 89 ? 1.146 -16.875 -15.57 1 94.81 89 VAL B O 1
ATOM 3563 N N . SER B 1 90 ? 2.771 -15.406 -15.578 1 93.75 90 SER B N 1
ATOM 3564 C CA . SER B 1 90 ? 3.355 -15.891 -16.828 1 93.75 90 SER B CA 1
ATOM 3565 C C . SER B 1 90 ? 3.816 -17.344 -16.703 1 93.75 90 SER B C 1
ATOM 3567 O O . SER B 1 90 ? 3.646 -18.141 -17.625 1 93.75 90 SER B O 1
ATOM 3569 N N . ASN B 1 91 ? 4.379 -17.703 -15.57 1 93.62 91 ASN B N 1
ATOM 3570 C CA . ASN B 1 91 ? 4.906 -19.047 -15.359 1 93.62 91 ASN B CA 1
ATOM 3571 C C . ASN B 1 91 ? 4.141 -19.781 -14.266 1 93.62 91 ASN B C 1
ATOM 3573 O O . ASN B 1 91 ? 4.727 -20.547 -13.5 1 93.62 91 ASN B O 1
ATOM 3577 N N . PHE B 1 92 ? 2.873 -19.531 -14.258 1 93.62 92 PHE B N 1
ATOM 3578 C CA . PHE B 1 92 ? 2.07 -20.25 -13.281 1 93.62 92 PHE B CA 1
ATOM 3579 C C . PHE B 1 92 ? 2.135 -21.75 -13.523 1 93.62 92 PHE B C 1
ATOM 3581 O O . PHE B 1 92 ? 1.915 -22.219 -14.641 1 93.62 92 PHE B O 1
ATOM 3588 N N . GLY B 1 93 ? 2.471 -22.469 -12.484 1 90.75 93 GLY B N 1
ATOM 3589 C CA . GLY B 1 93 ? 2.553 -23.922 -12.57 1 90.75 93 GLY B CA 1
ATOM 3590 C C . GLY B 1 93 ? 3.959 -24.422 -12.836 1 90.75 93 GLY B C 1
ATOM 3591 O O . GLY B 1 93 ? 4.227 -25.625 -12.742 1 90.75 93 GLY B O 1
ATOM 3592 N N . THR B 1 94 ? 4.871 -23.484 -13.258 1 91.75 94 THR B N 1
ATOM 3593 C CA . THR B 1 94 ? 6.27 -23.844 -13.477 1 91.75 94 THR B CA 1
ATOM 3594 C C . THR B 1 94 ? 7.121 -23.484 -12.266 1 91.75 94 THR B C 1
ATOM 3596 O O . THR B 1 94 ? 7.117 -22.344 -11.812 1 91.75 94 THR B O 1
ATOM 3599 N N . TYR B 1 95 ? 7.895 -24.469 -11.812 1 92.31 95 TYR B N 1
ATOM 3600 C CA . TYR B 1 95 ? 8.625 -24.328 -10.562 1 92.31 95 TYR B CA 1
ATOM 3601 C C . TYR B 1 95 ? 10.039 -23.812 -10.812 1 92.31 95 TYR B C 1
ATOM 3603 O O . TYR B 1 95 ? 10.633 -23.156 -9.953 1 92.31 95 TYR B O 1
ATOM 3611 N N . HIS B 1 96 ? 10.633 -24.062 -11.93 1 89.38 96 HIS B N 1
ATOM 3612 C CA . HIS B 1 96 ? 12.031 -23.719 -12.156 1 89.38 96 HIS B CA 1
ATOM 3613 C C . HIS B 1 96 ? 12.219 -22.219 -12.281 1 89.38 96 HIS B C 1
ATOM 3615 O O . HIS B 1 96 ? 13.336 -21.703 -12.117 1 89.38 96 HIS B O 1
ATOM 3621 N N . SER B 1 97 ? 11.156 -21.438 -12.57 1 89.38 97 SER B N 1
ATOM 3622 C CA . SER B 1 97 ? 11.242 -19.984 -12.688 1 89.38 97 SER B CA 1
ATOM 3623 C C . SER B 1 97 ? 11.633 -19.344 -11.367 1 89.38 97 SER B C 1
ATOM 3625 O O . SER B 1 97 ? 12.195 -18.25 -11.344 1 89.38 97 SER B O 1
ATOM 3627 N N . PHE B 1 98 ? 11.406 -20.031 -10.25 1 91.62 98 PHE B N 1
ATOM 3628 C CA . PHE B 1 98 ? 11.719 -19.5 -8.922 1 91.62 98 PHE B CA 1
ATOM 3629 C C . PHE B 1 98 ? 13.227 -19.547 -8.664 1 91.62 98 PHE B C 1
ATOM 3631 O O . PHE B 1 98 ? 13.719 -18.906 -7.738 1 91.62 98 PHE B O 1
ATOM 3638 N N . PHE B 1 99 ? 13.938 -20.25 -9.508 1 87.75 99 PHE B N 1
ATOM 3639 C CA . PHE B 1 99 ? 15.375 -20.375 -9.328 1 87.75 99 PHE B CA 1
ATOM 3640 C C . PHE B 1 99 ? 16.125 -19.25 -10.039 1 87.75 99 PHE B C 1
ATOM 3642 O O . PHE B 1 99 ? 17.297 -19.016 -9.773 1 87.75 99 PHE B O 1
ATOM 3649 N N . SER B 1 100 ? 15.391 -18.547 -10.82 1 88.19 100 SER B N 1
ATOM 3650 C CA . SER B 1 100 ? 16.031 -17.438 -11.523 1 88.19 100 SER B CA 1
ATOM 3651 C C . SER B 1 100 ? 16.328 -16.281 -10.586 1 88.19 100 SER B C 1
ATOM 3653 O O . SER B 1 100 ? 15.516 -15.938 -9.734 1 88.19 100 SER B O 1
ATOM 3655 N N . THR B 1 101 ? 17.547 -15.719 -10.695 1 88.25 101 THR B N 1
ATOM 3656 C CA . THR B 1 101 ? 17.953 -14.625 -9.828 1 88.25 101 THR B CA 1
ATOM 3657 C C . THR B 1 101 ? 18.016 -13.312 -10.609 1 88.25 101 THR B C 1
ATOM 3659 O O . THR B 1 101 ? 18.562 -12.32 -10.125 1 88.25 101 THR B O 1
ATOM 3662 N N . THR B 1 102 ? 17.391 -13.266 -11.695 1 88.94 102 THR B N 1
ATOM 3663 C CA . THR B 1 102 ? 17.469 -12.086 -12.547 1 88.94 102 THR B CA 1
ATOM 3664 C C . THR B 1 102 ? 16.828 -10.883 -11.859 1 88.94 102 THR B C 1
ATOM 3666 O O . THR B 1 102 ? 17.438 -9.82 -11.766 1 88.94 102 THR B O 1
ATOM 3669 N N . TYR B 1 103 ? 15.656 -11.047 -11.328 1 92.25 103 TYR B N 1
ATOM 3670 C CA . TYR B 1 103 ? 14.961 -9.945 -10.68 1 92.25 103 TYR B CA 1
ATOM 3671 C C . TYR B 1 103 ? 15.578 -9.625 -9.32 1 92.25 103 TYR B C 1
ATOM 3673 O O . TYR B 1 103 ? 15.742 -8.453 -8.969 1 92.25 103 TYR B O 1
ATOM 3681 N N . LEU B 1 104 ? 16 -10.656 -8.617 1 91.25 104 LEU B N 1
ATOM 3682 C CA . LEU B 1 104 ? 16.594 -10.492 -7.293 1 91.25 104 LEU B CA 1
ATOM 3683 C C . LEU B 1 104 ? 17.891 -9.711 -7.371 1 91.25 104 LEU B C 1
ATOM 3685 O O . LEU B 1 104 ? 18.203 -8.906 -6.484 1 91.25 104 LEU B O 1
ATOM 3689 N N . SER B 1 105 ? 18.641 -9.906 -8.398 1 91.62 105 SER B N 1
ATOM 3690 C CA . SER B 1 105 ? 19.938 -9.266 -8.547 1 91.62 105 SER B CA 1
ATOM 3691 C C . SER B 1 105 ? 19.797 -7.754 -8.656 1 91.62 105 SER B C 1
ATOM 3693 O O . SER B 1 105 ? 20.656 -7.012 -8.172 1 91.62 105 SER B O 1
ATOM 3695 N N . TRP B 1 106 ? 18.734 -7.246 -9.195 1 93.31 106 TRP B N 1
ATOM 3696 C CA . TRP B 1 106 ? 18.531 -5.812 -9.375 1 93.31 106 TRP B CA 1
ATOM 3697 C C . TRP B 1 106 ? 18.25 -5.133 -8.039 1 93.31 106 TRP B C 1
ATOM 3699 O O . TRP B 1 106 ? 18.5 -3.939 -7.871 1 93.31 106 TRP B O 1
ATOM 3709 N N . PHE B 1 107 ? 17.75 -5.844 -7.086 1 94.25 107 PHE B N 1
ATOM 3710 C CA . PHE B 1 107 ? 17.422 -5.27 -5.785 1 94.25 107 PHE B CA 1
ATOM 3711 C C . PHE B 1 107 ? 18.688 -4.875 -5.035 1 94.25 107 PHE B C 1
ATOM 3713 O O . PHE B 1 107 ? 18.672 -3.938 -4.234 1 94.25 107 PHE B O 1
ATOM 3720 N N . PHE B 1 108 ? 19.781 -5.555 -5.328 1 92.12 108 PHE B N 1
ATOM 3721 C CA . PHE B 1 108 ? 21.016 -5.191 -4.672 1 92.12 108 PHE B CA 1
ATOM 3722 C C . PHE B 1 108 ? 21.469 -3.799 -5.102 1 92.12 108 PHE B C 1
ATOM 3724 O O . PHE B 1 108 ? 22 -3.031 -4.293 1 92.12 108 PHE B O 1
ATOM 3731 N N . VAL B 1 109 ? 21.203 -3.49 -6.297 1 91.94 109 VAL B N 1
ATOM 3732 C CA . VAL B 1 109 ? 21.594 -2.182 -6.816 1 91.94 109 VAL B CA 1
ATOM 3733 C C . VAL B 1 109 ? 20.609 -1.12 -6.305 1 91.94 109 VAL B C 1
ATOM 3735 O O . VAL B 1 109 ? 21.031 -0.063 -5.828 1 91.94 109 VAL B O 1
ATOM 3738 N N . ILE B 1 110 ? 19.328 -1.406 -6.375 1 95.25 110 ILE B N 1
ATOM 3739 C CA . ILE B 1 110 ? 18.297 -0.46 -5.961 1 95.25 110 ILE B CA 1
ATOM 3740 C C . ILE B 1 110 ? 18.438 -0.169 -4.469 1 95.25 110 ILE B C 1
ATOM 3742 O O . ILE B 1 110 ? 18.422 0.992 -4.051 1 95.25 110 ILE B O 1
ATOM 3746 N N . ASN B 1 111 ? 18.609 -1.22 -3.689 1 95.69 111 ASN B N 1
ATOM 3747 C CA . ASN B 1 111 ? 18.734 -1.064 -2.244 1 95.69 111 ASN B CA 1
ATOM 3748 C C . ASN B 1 111 ? 20.031 -0.334 -1.867 1 95.69 111 ASN B C 1
ATOM 3750 O O . ASN B 1 111 ? 20.016 0.565 -1.025 1 95.69 111 ASN B O 1
ATOM 3754 N N . SER B 1 112 ? 21.141 -0.715 -2.469 1 93.69 112 SER B N 1
ATOM 3755 C CA . SER B 1 112 ? 22.406 -0.043 -2.174 1 93.69 112 SER B CA 1
ATOM 3756 C C . SER B 1 112 ? 22.344 1.438 -2.537 1 93.69 112 SER B C 1
ATOM 3758 O O . SER B 1 112 ? 22.797 2.289 -1.774 1 93.69 112 SER B O 1
ATOM 3760 N N . GLY B 1 113 ? 21.734 1.715 -3.67 1 93.62 113 GLY B N 1
ATOM 3761 C CA . GLY B 1 113 ? 21.594 3.104 -4.074 1 93.62 113 GLY B CA 1
ATOM 3762 C C . GLY B 1 113 ? 20.734 3.914 -3.125 1 93.62 113 GLY B C 1
ATOM 3763 O O . GLY B 1 113 ? 21.094 5.027 -2.744 1 93.62 113 GLY B O 1
ATOM 3764 N N . THR B 1 114 ? 19.641 3.381 -2.711 1 96.38 114 THR B N 1
ATOM 3765 C CA . THR B 1 114 ? 18.719 4.082 -1.82 1 96.38 114 THR B CA 1
ATOM 3766 C C . THR B 1 114 ? 19.344 4.246 -0.433 1 96.38 114 THR B C 1
ATOM 3768 O O . THR B 1 114 ? 19.266 5.328 0.158 1 96.38 114 THR B O 1
ATOM 3771 N N . VAL B 1 115 ? 19.969 3.205 0.061 1 95.81 115 VAL B N 1
ATOM 3772 C CA . VAL B 1 115 ? 20.547 3.211 1.4 1 95.81 115 VAL B CA 1
ATOM 3773 C C . VAL B 1 115 ? 21.656 4.25 1.476 1 95.81 115 VAL B C 1
ATOM 3775 O O . VAL B 1 115 ? 21.719 5.047 2.414 1 95.81 115 VAL B O 1
ATOM 3778 N N . ILE B 1 116 ? 22.484 4.281 0.472 1 93.94 116 ILE B N 1
ATOM 3779 C CA . ILE B 1 116 ? 23.594 5.227 0.469 1 93.94 116 ILE B CA 1
ATOM 3780 C C . ILE B 1 116 ? 23.062 6.656 0.43 1 93.94 116 ILE B C 1
ATOM 3782 O O . ILE B 1 116 ? 23.594 7.539 1.114 1 93.94 116 ILE B O 1
ATOM 3786 N N . ALA B 1 117 ? 22.062 6.844 -0.33 1 94.69 117 ALA B N 1
ATOM 3787 C CA . ALA B 1 117 ? 21.484 8.172 -0.45 1 94.69 117 ALA B CA 1
ATOM 3788 C C . ALA B 1 117 ? 20.906 8.641 0.885 1 94.69 117 ALA B C 1
ATOM 3790 O O . ALA B 1 117 ? 21.188 9.758 1.329 1 94.69 117 ALA B O 1
ATOM 3791 N N . VAL B 1 118 ? 20.172 7.785 1.533 1 95.06 118 VAL B N 1
ATOM 3792 C CA . VAL B 1 118 ? 19.531 8.141 2.791 1 95.06 118 VAL B CA 1
ATOM 3793 C C . VAL B 1 118 ? 20.578 8.258 3.896 1 95.06 118 VAL B C 1
ATOM 3795 O O . VAL B 1 118 ? 20.531 9.18 4.715 1 95.06 118 VAL B O 1
ATOM 3798 N N . GLN B 1 119 ? 21.562 7.391 3.875 1 94.38 119 GLN B N 1
ATOM 3799 C CA . GLN B 1 119 ? 22.641 7.438 4.871 1 94.38 119 GLN B CA 1
ATOM 3800 C C . GLN B 1 119 ? 23.484 8.688 4.707 1 94.38 119 GLN B C 1
ATOM 3802 O O . GLN B 1 119 ? 24 9.234 5.688 1 94.38 119 GLN B O 1
ATOM 3807 N N . SER B 1 120 ? 23.609 9.07 3.473 1 92.69 120 SER B N 1
ATOM 3808 C CA . SER B 1 120 ? 24.359 10.305 3.246 1 92.69 120 SER B CA 1
ATOM 3809 C C . SER B 1 120 ? 23.641 11.508 3.844 1 92.69 120 SER B C 1
ATOM 3811 O O . SER B 1 120 ? 24.281 12.406 4.398 1 92.69 120 SER B O 1
ATOM 3813 N N . PHE B 1 121 ? 22.391 11.5 3.801 1 92.94 121 PHE B N 1
ATOM 3814 C CA . PHE B 1 121 ? 21.594 12.57 4.379 1 92.94 121 PHE B CA 1
ATOM 3815 C C . PHE B 1 121 ? 21.719 12.578 5.898 1 92.94 121 PHE B C 1
ATOM 3817 O O . PHE B 1 121 ? 22.062 13.594 6.496 1 92.94 121 PHE B O 1
ATOM 3824 N N . PHE B 1 122 ? 21.438 11.477 6.422 1 91.69 122 PHE B N 1
ATOM 3825 C CA . PHE B 1 122 ? 21.453 11.398 7.875 1 91.69 122 PHE B CA 1
ATOM 3826 C C . PHE B 1 122 ? 22.891 11.492 8.398 1 91.69 122 PHE B C 1
ATOM 3828 O O . PHE B 1 122 ? 23.125 12.016 9.492 1 91.69 122 PHE B O 1
ATOM 3835 N N . GLY B 1 123 ? 23.828 10.945 7.621 1 90.62 123 GLY B N 1
ATOM 3836 C CA . GLY B 1 123 ? 25.219 11.055 7.996 1 90.62 123 GLY B CA 1
ATOM 3837 C C . GLY B 1 123 ? 25.734 12.484 8.008 1 90.62 123 GLY B C 1
ATOM 3838 O O . GLY B 1 123 ? 26.5 12.867 8.891 1 90.62 123 GLY B O 1
ATOM 3839 N N . PHE B 1 124 ? 25.312 13.188 7.07 1 89.88 124 PHE B N 1
ATOM 3840 C CA . PHE B 1 124 ? 25.688 14.602 7.02 1 89.88 124 PHE B CA 1
ATOM 3841 C C . PHE B 1 124 ? 25.156 15.344 8.242 1 89.88 124 PHE B C 1
ATOM 3843 O O . PHE B 1 124 ? 25.859 16.172 8.82 1 89.88 124 PHE B O 1
ATOM 3850 N N . ARG B 1 125 ? 23.984 15.055 8.578 1 84.12 125 ARG B N 1
ATOM 3851 C CA . ARG B 1 125 ? 23.375 15.68 9.75 1 84.12 125 ARG B CA 1
ATOM 3852 C C . ARG B 1 125 ? 24.125 15.297 11.023 1 84.12 125 ARG B C 1
ATOM 3854 O O . ARG B 1 125 ? 24.344 16.141 11.898 1 84.12 125 ARG B O 1
ATOM 3861 N N . ALA B 1 126 ? 24.438 14.094 11.078 1 87.62 126 ALA B N 1
ATOM 3862 C CA . ALA B 1 126 ? 25.203 13.617 12.227 1 87.62 126 ALA B CA 1
ATOM 3863 C C . ALA B 1 126 ? 26.594 14.25 12.273 1 87.62 126 ALA B C 1
ATOM 3865 O O . ALA B 1 126 ? 27.078 14.602 13.344 1 87.62 126 ALA B O 1
ATOM 3866 N N . TRP B 1 127 ? 27.203 14.352 11.125 1 88.62 127 TRP B N 1
ATOM 3867 C CA . TRP B 1 127 ? 28.516 14.969 11.008 1 88.62 127 TRP B CA 1
ATOM 3868 C C . TRP B 1 127 ? 28.484 16.422 11.484 1 88.62 127 TRP B C 1
ATOM 3870 O O . TRP B 1 127 ? 29.375 16.875 12.195 1 88.62 127 TRP B O 1
ATOM 3880 N N . LYS B 1 128 ? 27.422 17.109 11.164 1 84.81 128 LYS B N 1
ATOM 3881 C CA . LYS B 1 128 ? 27.25 18.5 11.578 1 84.81 128 LYS B CA 1
ATOM 3882 C C . LYS B 1 128 ? 27.016 18.594 13.078 1 84.81 128 LYS B C 1
ATOM 3884 O O . LYS B 1 128 ? 27.484 19.531 13.727 1 84.81 128 LYS B O 1
ATOM 3889 N N . LEU B 1 129 ? 26.328 17.672 13.602 1 82.38 129 LEU B N 1
ATOM 3890 C CA . LEU B 1 129 ? 26.016 17.641 15.031 1 82.38 129 LEU B CA 1
ATOM 3891 C C . LEU B 1 129 ? 27.281 17.406 15.852 1 82.38 129 LEU B C 1
ATOM 3893 O O . LEU B 1 129 ? 27.391 17.875 16.984 1 82.38 129 LEU B O 1
ATOM 3897 N N . MET B 1 130 ? 28.234 16.672 15.281 1 83.31 130 MET B N 1
ATOM 3898 C CA . MET B 1 130 ? 29.469 16.344 15.977 1 83.31 130 MET B CA 1
ATOM 3899 C C . MET B 1 130 ? 30.578 17.344 15.641 1 83.31 130 MET B C 1
ATOM 3901 O O . MET B 1 130 ? 31.75 16.984 15.539 1 83.31 130 MET B O 1
ATOM 3905 N N . ASN B 1 131 ? 30.234 18.5 15.445 1 82.5 131 ASN B N 1
ATOM 3906 C CA . ASN B 1 131 ? 31.141 19.609 15.18 1 82.5 131 ASN B CA 1
ATOM 3907 C C . ASN B 1 131 ? 32.031 19.312 13.984 1 82.5 131 ASN B C 1
ATOM 3909 O O . ASN B 1 131 ? 33.25 19.562 14.031 1 82.5 131 ASN B O 1
ATOM 3913 N N . SER B 1 132 ? 31.578 18.594 12.945 1 85.06 132 SER B N 1
ATOM 3914 C CA . SER B 1 132 ? 32.25 18.312 11.68 1 85.06 132 SER B CA 1
ATOM 3915 C C . SER B 1 132 ? 33.531 17.5 11.898 1 85.06 132 SER B C 1
ATOM 3917 O O . SER B 1 132 ? 34.594 17.828 11.352 1 85.06 132 SER B O 1
ATOM 3919 N N . ASN B 1 133 ? 33.406 16.562 12.773 1 86.94 133 ASN B N 1
ATOM 3920 C CA . ASN B 1 133 ? 34.531 15.656 13.023 1 86.94 133 ASN B CA 1
ATOM 3921 C C . ASN B 1 133 ? 34.875 14.844 11.781 1 86.94 133 ASN B C 1
ATOM 3923 O O . ASN B 1 133 ? 34.094 14.047 11.305 1 86.94 133 ASN B O 1
ATOM 3927 N N . LEU B 1 134 ? 36.062 14.953 11.289 1 88.25 134 LEU B N 1
ATOM 3928 C CA . LEU B 1 134 ? 36.531 14.352 10.047 1 88.25 134 LEU B CA 1
ATOM 3929 C C . LEU B 1 134 ? 36.656 12.836 10.188 1 88.25 134 LEU B C 1
ATOM 3931 O O . LEU B 1 134 ? 36.406 12.094 9.234 1 88.25 134 LEU B O 1
ATOM 3935 N N . VAL B 1 135 ? 37 12.414 11.344 1 88.38 135 VAL B N 1
ATOM 3936 C CA . VAL B 1 135 ? 37.188 10.984 11.562 1 88.38 135 VAL B CA 1
ATOM 3937 C C . VAL B 1 135 ? 35.844 10.266 11.375 1 88.38 135 VAL B C 1
ATOM 3939 O O . VAL B 1 135 ? 35.781 9.211 10.734 1 88.38 135 VAL B O 1
ATOM 3942 N N . LEU B 1 136 ? 34.875 10.844 11.867 1 88.38 136 LEU B N 1
ATOM 3943 C CA . LEU B 1 136 ? 33.531 10.25 11.727 1 88.38 136 LEU B CA 1
ATOM 3944 C C . LEU B 1 136 ? 33.125 10.211 10.258 1 88.38 136 LEU B C 1
ATOM 3946 O O . LEU B 1 136 ? 32.562 9.211 9.797 1 88.38 136 LEU B O 1
ATOM 3950 N N . ALA B 1 137 ? 33.375 11.211 9.594 1 89.62 137 ALA B N 1
ATOM 3951 C CA . ALA B 1 137 ? 33 11.297 8.172 1 89.62 137 ALA B CA 1
ATOM 3952 C C . ALA B 1 137 ? 33.75 10.234 7.359 1 89.62 137 ALA B C 1
ATOM 3954 O O . ALA B 1 137 ? 33.156 9.594 6.488 1 89.62 137 ALA B O 1
ATOM 3955 N N . ILE B 1 138 ? 34.969 10.062 7.715 1 91.62 138 ILE B N 1
ATOM 3956 C CA . ILE B 1 138 ? 35.781 9.102 6.977 1 91.62 138 ILE B CA 1
ATOM 3957 C C . ILE B 1 138 ? 35.312 7.684 7.266 1 91.62 138 ILE B C 1
ATOM 3959 O O . ILE B 1 138 ? 35.188 6.867 6.348 1 91.62 138 ILE B O 1
ATOM 3963 N N . VAL B 1 139 ? 35.062 7.352 8.469 1 92.94 139 VAL B N 1
ATOM 3964 C CA . VAL B 1 139 ? 34.594 6.016 8.852 1 92.94 139 VAL B CA 1
ATOM 3965 C C . VAL B 1 139 ? 33.281 5.703 8.156 1 92.94 139 VAL B C 1
ATOM 3967 O O . VAL B 1 139 ? 33.125 4.637 7.551 1 92.94 139 VAL B O 1
ATOM 3970 N N . MET B 1 140 ? 32.375 6.625 8.164 1 93.38 140 MET B N 1
ATOM 3971 C CA . MET B 1 140 ? 31.078 6.422 7.52 1 93.38 140 MET B CA 1
ATOM 3972 C C . MET B 1 140 ? 31.234 6.281 6.012 1 93.38 140 MET B C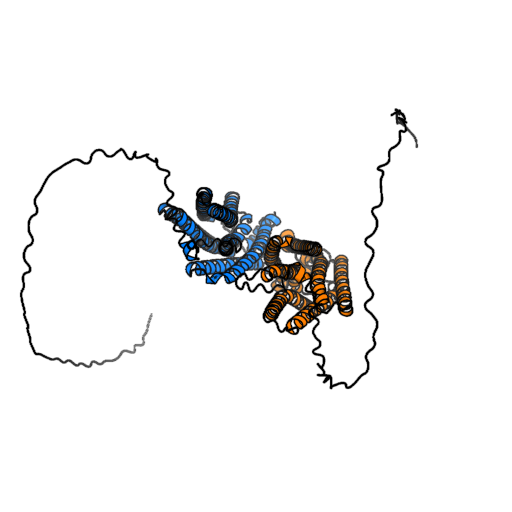 1
ATOM 3974 O O . MET B 1 140 ? 30.578 5.445 5.387 1 93.38 140 MET B O 1
ATOM 3978 N N . GLY B 1 141 ? 32.125 7.023 5.5 1 93.06 141 GLY B N 1
ATOM 3979 C CA . GLY B 1 141 ? 32.375 6.973 4.07 1 93.06 141 GLY B CA 1
ATOM 3980 C C . GLY B 1 141 ? 32.938 5.648 3.607 1 93.06 141 GLY B C 1
ATOM 3981 O O . GLY B 1 141 ? 32.5 5.078 2.617 1 93.06 141 GLY B O 1
ATOM 3982 N N . VAL B 1 142 ? 33.875 5.18 4.316 1 94.69 142 VAL B N 1
ATOM 3983 C CA . VAL B 1 142 ? 34.531 3.922 3.969 1 94.69 142 VAL B CA 1
ATOM 3984 C C . VAL B 1 142 ? 33.531 2.773 4.086 1 94.69 142 VAL B C 1
ATOM 3986 O O . VAL B 1 142 ? 33.469 1.902 3.213 1 94.69 142 VAL B O 1
ATOM 3989 N N . LEU B 1 143 ? 32.781 2.773 5.094 1 95.56 143 LEU B N 1
ATOM 3990 C CA . LEU B 1 143 ? 31.797 1.729 5.289 1 95.56 143 LEU B CA 1
ATOM 3991 C C . LEU B 1 143 ? 30.719 1.787 4.207 1 95.56 143 LEU B C 1
ATOM 3993 O O . LEU B 1 143 ? 30.297 0.75 3.699 1 95.56 143 LEU B O 1
ATOM 3997 N N . ALA B 1 144 ? 30.328 2.977 3.867 1 94 144 ALA B N 1
ATOM 3998 C CA . ALA B 1 144 ? 29.312 3.143 2.832 1 94 144 ALA B CA 1
ATOM 3999 C C . ALA B 1 144 ? 29.828 2.654 1.479 1 94 144 ALA B C 1
ATOM 4001 O O . ALA B 1 144 ? 29.094 1.996 0.734 1 94 144 ALA B O 1
ATOM 4002 N N . ILE B 1 145 ? 31.047 2.91 1.211 1 93.06 145 ILE B N 1
ATOM 4003 C CA . ILE B 1 145 ? 31.641 2.484 -0.048 1 93.06 145 ILE B CA 1
ATOM 4004 C C . ILE B 1 145 ? 31.781 0.964 -0.066 1 93.06 145 ILE B C 1
ATOM 4006 O O . ILE B 1 145 ? 31.531 0.324 -1.089 1 93.06 145 ILE B O 1
ATOM 4010 N N . ALA B 1 146 ? 32.188 0.472 1.021 1 94.81 146 ALA B N 1
ATOM 4011 C CA . ALA B 1 146 ? 32.281 -0.98 1.137 1 94.81 146 ALA B CA 1
ATOM 4012 C C . ALA B 1 146 ? 30.922 -1.645 0.941 1 94.81 146 ALA B C 1
ATOM 4014 O O . ALA B 1 146 ? 30.828 -2.678 0.274 1 94.81 146 ALA B O 1
ATOM 4015 N N . ALA B 1 147 ? 29.953 -1.104 1.535 1 94.88 147 ALA B N 1
ATOM 4016 C CA . ALA B 1 147 ? 28.594 -1.627 1.377 1 94.88 147 ALA B CA 1
ATOM 4017 C C . ALA B 1 147 ? 28.156 -1.579 -0.084 1 94.88 147 ALA B C 1
ATOM 4019 O O . ALA B 1 147 ? 27.562 -2.537 -0.594 1 94.88 147 ALA B O 1
ATOM 4020 N N . CYS B 1 148 ? 28.453 -0.524 -0.749 1 92.88 148 CYS B N 1
ATOM 4021 C CA . CYS B 1 148 ? 28.109 -0.372 -2.16 1 92.88 148 CYS B CA 1
ATOM 4022 C C . CYS B 1 148 ? 28.875 -1.382 -3.014 1 92.88 148 CYS B C 1
ATOM 4024 O O . CYS B 1 148 ? 28.297 -2.004 -3.906 1 92.88 148 CYS B O 1
ATOM 4026 N N . ALA B 1 149 ? 30.078 -1.549 -2.713 1 93.19 149 ALA B N 1
ATOM 4027 C CA . ALA B 1 149 ? 30.906 -2.523 -3.434 1 93.19 149 ALA B CA 1
ATOM 4028 C C . ALA B 1 149 ? 30.375 -3.939 -3.234 1 93.19 149 ALA B C 1
ATOM 4030 O O . ALA B 1 149 ? 30.328 -4.73 -4.18 1 93.19 149 ALA B O 1
ATOM 4031 N N . GLY B 1 150 ? 29.984 -4.18 -2.041 1 93.62 150 GLY B N 1
ATOM 4032 C CA . GLY B 1 150 ? 29.375 -5.473 -1.769 1 93.62 150 GLY B CA 1
ATOM 4033 C C . GLY B 1 150 ? 28.078 -5.691 -2.52 1 93.62 150 GLY B C 1
ATOM 4034 O O . GLY B 1 150 ? 27.812 -6.789 -3.012 1 93.62 150 GLY B O 1
ATOM 4035 N N . GLY B 1 151 ? 27.266 -4.676 -2.611 1 92.75 151 GLY B N 1
ATOM 4036 C CA . GLY B 1 151 ? 26.031 -4.762 -3.367 1 92.75 151 GLY B CA 1
ATOM 4037 C C . GLY B 1 151 ? 26.25 -4.988 -4.852 1 92.75 151 GLY B C 1
ATOM 4038 O O . GLY B 1 151 ? 25.625 -5.875 -5.445 1 92.75 151 GLY B O 1
ATOM 4039 N N . ILE B 1 152 ? 27.156 -4.281 -5.402 1 91.62 152 ILE B N 1
ATOM 4040 C CA . ILE B 1 152 ? 27.484 -4.422 -6.816 1 91.62 152 ILE B CA 1
ATOM 4041 C C . ILE B 1 152 ? 28.109 -5.793 -7.066 1 91.62 152 ILE B C 1
ATOM 4043 O O . ILE B 1 152 ? 27.812 -6.445 -8.07 1 91.62 152 ILE B O 1
ATOM 4047 N N . GLY B 1 153 ? 28.969 -6.164 -6.188 1 91.5 153 GLY B N 1
ATOM 4048 C CA . GLY B 1 153 ? 29.562 -7.492 -6.289 1 91.5 153 GLY B CA 1
ATOM 4049 C C . GLY B 1 153 ? 28.516 -8.602 -6.281 1 91.5 153 GLY B C 1
ATOM 4050 O O . GLY B 1 153 ? 28.625 -9.562 -7.047 1 91.5 153 GLY B O 1
ATOM 4051 N N . SER B 1 154 ? 27.562 -8.453 -5.438 1 90.81 154 SER B N 1
ATOM 4052 C CA . SER B 1 154 ? 26.484 -9.445 -5.363 1 90.81 154 SER B CA 1
ATOM 4053 C C . SER B 1 154 ? 25.688 -9.5 -6.664 1 90.81 154 SER B C 1
ATOM 4055 O O . SER B 1 154 ? 25.312 -10.578 -7.117 1 90.81 154 SER B O 1
ATOM 4057 N N . LYS B 1 155 ? 25.438 -8.398 -7.266 1 91.75 155 LYS B N 1
ATOM 4058 C CA . LYS B 1 155 ? 24.719 -8.367 -8.539 1 91.75 155 LYS B CA 1
ATOM 4059 C C . LYS B 1 155 ? 25.516 -9.078 -9.633 1 91.75 155 LYS B C 1
ATOM 4061 O O . LYS B 1 155 ? 24.953 -9.867 -10.398 1 91.75 155 LYS B O 1
ATOM 4066 N N . VAL B 1 156 ? 26.766 -8.805 -9.703 1 90.69 156 VAL B N 1
ATOM 4067 C CA . VAL B 1 156 ? 27.609 -9.383 -10.742 1 90.69 156 VAL B CA 1
ATOM 4068 C C . VAL B 1 156 ? 27.656 -10.898 -10.594 1 90.69 156 VAL B C 1
ATOM 4070 O O . VAL B 1 156 ? 27.547 -11.625 -11.594 1 90.69 156 VAL B O 1
ATOM 4073 N N . ILE B 1 157 ? 27.703 -11.367 -9.422 1 88.38 157 ILE B N 1
ATOM 4074 C CA . ILE B 1 157 ? 27.75 -12.805 -9.18 1 88.38 157 ILE B CA 1
ATOM 4075 C C . ILE B 1 157 ? 26.406 -13.43 -9.547 1 88.38 157 ILE B C 1
ATOM 4077 O O . ILE B 1 157 ? 26.375 -14.492 -10.172 1 88.38 157 ILE B O 1
ATOM 4081 N N . PHE B 1 158 ? 25.328 -12.781 -9.25 1 86.62 158 PHE B N 1
ATOM 4082 C CA . PHE B 1 158 ? 24 -13.305 -9.523 1 86.62 158 PHE B CA 1
ATOM 4083 C C . PHE B 1 158 ? 23.719 -13.32 -11.023 1 86.62 158 PHE B C 1
ATOM 4085 O O . PHE B 1 158 ? 23.031 -14.219 -11.523 1 86.62 158 PHE B O 1
ATOM 4092 N N . ILE B 1 159 ? 24.234 -12.32 -11.719 1 84.69 159 ILE B N 1
ATOM 4093 C CA . ILE B 1 159 ? 24.016 -12.297 -13.156 1 84.69 159 ILE B CA 1
ATOM 4094 C C . ILE B 1 159 ? 24.828 -13.406 -13.82 1 84.69 159 ILE B C 1
ATOM 4096 O O . ILE B 1 159 ? 24.391 -14.008 -14.797 1 84.69 159 ILE B O 1
ATOM 4100 N N . HIS B 1 160 ? 25.969 -13.695 -13.281 1 84.31 160 HIS B N 1
ATOM 4101 C CA . HIS B 1 160 ? 26.859 -14.703 -13.859 1 84.31 160 HIS B CA 1
ATOM 4102 C C . HIS B 1 160 ? 26.281 -16.109 -13.68 1 84.31 160 HIS B C 1
ATOM 4104 O O . HIS B 1 160 ? 26.234 -16.891 -14.633 1 84.31 160 HIS B O 1
ATOM 4110 N N . TYR B 1 161 ? 25.734 -16.453 -12.562 1 80.38 161 TYR B N 1
ATOM 4111 C CA . TYR B 1 161 ? 25.25 -17.797 -12.297 1 80.38 161 TYR B CA 1
ATOM 4112 C C . TYR B 1 161 ? 23.766 -17.906 -12.578 1 80.38 161 TYR B C 1
ATOM 4114 O O . TYR B 1 161 ? 23.281 -18.969 -13 1 80.38 161 TYR B O 1
ATOM 4122 N N . ASP B 1 162 ? 22.969 -16.891 -12.469 1 77.12 162 ASP B N 1
ATOM 4123 C CA . ASP B 1 162 ? 21.531 -16.719 -12.719 1 77.12 162 ASP B CA 1
ATOM 4124 C C . ASP B 1 162 ? 20.734 -17.875 -12.117 1 77.12 162 ASP B C 1
ATOM 4126 O O . ASP B 1 162 ? 19.812 -18.406 -12.758 1 77.12 162 ASP B O 1
ATOM 4130 N N . ASN B 1 163 ? 21.25 -18.453 -11.047 1 79 163 ASN B N 1
ATOM 4131 C CA . ASN B 1 163 ? 20.562 -19.531 -10.336 1 79 163 ASN B CA 1
ATOM 4132 C C . ASN B 1 163 ? 20.812 -19.453 -8.836 1 79 163 ASN B C 1
ATOM 4134 O O . ASN B 1 163 ? 21.953 -19.312 -8.391 1 79 163 ASN B O 1
ATOM 4138 N N . VAL B 1 164 ? 19.688 -19.609 -8.117 1 78.56 164 VAL B N 1
ATOM 4139 C CA . VAL B 1 164 ? 19.719 -19.422 -6.672 1 78.56 164 VAL B CA 1
ATOM 4140 C C . VAL B 1 164 ? 20.5 -20.562 -6.027 1 78.56 164 VAL B C 1
ATOM 4142 O O . VAL B 1 164 ? 20.953 -20.453 -4.887 1 78.56 164 VAL B O 1
ATOM 4145 N N . VAL B 1 165 ? 20.688 -21.656 -6.746 1 75 165 VAL B N 1
ATOM 4146 C CA . VAL B 1 165 ? 21.422 -22.797 -6.199 1 75 165 VAL B CA 1
ATOM 4147 C C . VAL B 1 165 ? 22.859 -22.391 -5.891 1 75 165 VAL B C 1
ATOM 4149 O O . VAL B 1 165 ? 23.484 -22.922 -4.969 1 75 165 VAL B O 1
ATOM 4152 N N . TYR B 1 166 ? 23.359 -21.328 -6.613 1 76.12 166 TYR B N 1
ATOM 4153 C CA . TYR B 1 166 ? 24.719 -20.859 -6.395 1 76.12 166 TYR B CA 1
ATOM 4154 C C . TYR B 1 166 ? 24.734 -19.688 -5.414 1 76.12 166 TYR B C 1
ATOM 4156 O O . TYR B 1 166 ? 25.656 -18.875 -5.434 1 76.12 166 TYR B O 1
ATOM 4164 N N . ALA B 1 167 ? 23.797 -19.688 -4.551 1 76 167 ALA B N 1
ATOM 4165 C CA . ALA B 1 167 ? 23.672 -18.609 -3.578 1 76 167 ALA B CA 1
ATOM 4166 C C . ALA B 1 167 ? 24.844 -18.609 -2.607 1 76 167 ALA B C 1
ATOM 4168 O O . ALA B 1 167 ? 25.203 -17.562 -2.053 1 76 167 ALA B O 1
ATOM 4169 N N . ASN B 1 168 ? 25.469 -19.672 -2.459 1 79 168 ASN B N 1
ATOM 4170 C CA . ASN B 1 168 ? 26.594 -19.75 -1.537 1 79 168 ASN B CA 1
ATOM 4171 C C . ASN B 1 168 ? 27.766 -18.891 -2 1 79 168 ASN B C 1
ATOM 4173 O O . ASN B 1 168 ? 28.562 -18.438 -1.183 1 79 168 ASN B O 1
ATOM 4177 N N . LYS B 1 169 ? 27.859 -18.641 -3.25 1 81.44 169 LYS B N 1
ATOM 4178 C CA . LYS B 1 169 ? 28.938 -17.797 -3.777 1 81.44 169 LYS B CA 1
ATOM 4179 C C . LYS B 1 169 ? 28.688 -16.328 -3.447 1 81.44 169 LYS B C 1
ATOM 4181 O O . LYS B 1 169 ? 29.609 -15.508 -3.523 1 81.44 169 LYS B O 1
ATOM 4186 N N . LEU B 1 170 ? 27.5 -16.031 -3.057 1 85 170 LEU B N 1
ATOM 4187 C CA . LEU B 1 170 ? 27.109 -14.672 -2.744 1 85 170 LEU B CA 1
ATOM 4188 C C . LEU B 1 170 ? 27.359 -14.352 -1.276 1 85 170 LEU B C 1
ATOM 4190 O O . LEU B 1 170 ? 27.25 -13.195 -0.859 1 85 170 LEU B O 1
ATOM 4194 N N . LYS B 1 171 ? 27.859 -15.242 -0.579 1 86.12 171 LYS B N 1
ATOM 4195 C CA . LYS B 1 171 ? 27.922 -15.086 0.871 1 86.12 171 LYS B CA 1
ATOM 4196 C C . LYS B 1 171 ? 28.859 -13.945 1.257 1 86.12 171 LYS B C 1
ATOM 4198 O O . LYS B 1 171 ? 28.484 -13.062 2.037 1 86.12 171 LYS B O 1
ATOM 4203 N N . ILE B 1 172 ? 29.969 -13.867 0.693 1 88 172 ILE B N 1
ATOM 4204 C CA . ILE B 1 172 ? 30.969 -12.898 1.115 1 88 172 ILE B CA 1
ATOM 4205 C C . ILE B 1 172 ? 30.531 -11.492 0.725 1 88 172 ILE B C 1
ATOM 4207 O O . ILE B 1 172 ? 30.406 -10.609 1.582 1 88 172 ILE B O 1
ATOM 4211 N N . PRO B 1 173 ? 30.266 -11.273 -0.486 1 90.94 173 PRO B N 1
ATOM 4212 C CA . PRO B 1 173 ? 29.844 -9.914 -0.834 1 90.94 173 PRO B CA 1
ATOM 4213 C C . PRO B 1 173 ? 28.547 -9.5 -0.138 1 90.94 173 PRO B C 1
ATOM 4215 O O . PRO B 1 173 ? 28.391 -8.328 0.232 1 90.94 173 PRO B O 1
ATOM 4218 N N . ALA B 1 174 ? 27.688 -10.359 0.032 1 89.81 174 ALA B N 1
ATOM 4219 C CA . ALA B 1 174 ? 26.438 -10.039 0.702 1 89.81 174 ALA B CA 1
ATOM 4220 C C . ALA B 1 174 ? 26.656 -9.719 2.176 1 89.81 174 ALA B C 1
ATOM 4222 O O . ALA B 1 174 ? 26.062 -8.781 2.713 1 89.81 174 ALA B O 1
ATOM 4223 N N . TYR B 1 175 ? 27.547 -10.43 2.764 1 91.12 175 TYR B N 1
ATOM 4224 C CA . TYR B 1 175 ? 27.875 -10.156 4.16 1 91.12 175 TYR B CA 1
ATOM 4225 C C . TYR B 1 175 ? 28.531 -8.789 4.312 1 91.12 175 TYR B C 1
ATOM 4227 O O . TYR B 1 175 ? 28.219 -8.055 5.254 1 91.12 175 TYR B O 1
ATOM 4235 N N . VAL B 1 176 ? 29.359 -8.531 3.461 1 92.56 176 VAL B N 1
ATOM 4236 C CA . VAL B 1 176 ? 30.016 -7.234 3.502 1 92.56 176 VAL B CA 1
ATOM 4237 C C . VAL B 1 176 ? 29 -6.117 3.316 1 92.56 176 VAL B C 1
ATOM 4239 O O . VAL B 1 176 ? 29 -5.137 4.062 1 92.56 176 VAL B O 1
ATOM 4242 N N . CYS B 1 177 ? 28.125 -6.273 2.416 1 93.81 177 CYS B N 1
ATOM 4243 C CA . CYS B 1 177 ? 27.094 -5.273 2.121 1 93.81 177 CYS B CA 1
ATOM 4244 C C . CYS B 1 177 ? 26.172 -5.066 3.316 1 93.81 177 CYS B C 1
ATOM 4246 O O . CYS B 1 177 ? 26 -3.941 3.783 1 93.81 177 CYS B O 1
ATOM 4248 N N . LEU B 1 178 ? 25.688 -6.145 3.873 1 93.31 178 LEU B N 1
ATOM 4249 C CA . LEU B 1 178 ? 24.703 -6.074 4.945 1 93.31 178 LEU B CA 1
ATOM 4250 C C . LEU B 1 178 ? 25.344 -5.609 6.246 1 93.31 178 LEU B C 1
ATOM 4252 O O . LEU B 1 178 ? 24.781 -4.773 6.957 1 93.31 178 LEU B O 1
ATOM 4256 N N . SER B 1 179 ? 26.531 -6.082 6.543 1 94.56 179 SER B N 1
ATOM 4257 C CA . SER B 1 179 ? 27.188 -5.719 7.785 1 94.56 179 SER B CA 1
ATOM 4258 C C . SER B 1 179 ? 27.609 -4.254 7.781 1 94.56 179 SER B C 1
ATOM 4260 O O . SER B 1 179 ? 27.438 -3.551 8.781 1 94.56 179 SER B O 1
ATOM 4262 N N . CYS B 1 180 ? 28.141 -3.84 6.68 1 95.81 180 CYS B N 1
ATOM 4263 C CA . CYS B 1 180 ? 28.562 -2.447 6.582 1 95.81 180 CYS B CA 1
ATOM 4264 C C . CYS B 1 180 ? 27.375 -1.508 6.625 1 95.81 180 CYS B C 1
ATOM 4266 O O . CYS B 1 180 ? 27.422 -0.447 7.25 1 95.81 180 CYS B O 1
ATOM 4268 N N . THR B 1 181 ? 26.312 -1.825 5.973 1 94.81 181 THR B N 1
ATOM 4269 C CA . THR B 1 181 ? 25.094 -1.03 6.023 1 94.81 181 THR B CA 1
ATOM 4270 C C . THR B 1 181 ? 24.578 -0.918 7.453 1 94.81 181 THR B C 1
ATOM 4272 O O . THR B 1 181 ? 24.25 0.175 7.918 1 94.81 181 THR B O 1
ATOM 4275 N N . LEU B 1 182 ? 24.547 -2.008 8.086 1 95.12 182 LEU B N 1
ATOM 4276 C CA . LEU B 1 182 ? 24.078 -2.039 9.461 1 95.12 182 LEU B CA 1
ATOM 4277 C C . LEU B 1 182 ? 24.969 -1.21 10.367 1 95.12 182 LEU B C 1
ATOM 4279 O O . LEU B 1 182 ? 24.484 -0.467 11.227 1 95.12 182 LEU B O 1
ATOM 4283 N N . ALA B 1 183 ? 26.219 -1.306 10.172 1 95.44 183 ALA B N 1
ATOM 4284 C CA . ALA B 1 183 ? 27.172 -0.562 10.984 1 95.44 183 ALA B CA 1
ATOM 4285 C C . ALA B 1 183 ? 26.984 0.943 10.812 1 95.44 183 ALA B C 1
ATOM 4287 O O . ALA B 1 183 ? 26.984 1.69 11.789 1 95.44 183 ALA B O 1
ATOM 4288 N N . VAL B 1 184 ? 26.828 1.36 9.633 1 94.94 184 VAL B N 1
ATOM 4289 C CA . VAL B 1 184 ? 26.641 2.781 9.359 1 94.94 184 VAL B CA 1
ATOM 4290 C C . VAL B 1 184 ? 25.344 3.262 10 1 94.94 184 VAL B C 1
ATOM 4292 O O . VAL B 1 184 ? 25.312 4.324 10.617 1 94.94 184 VAL B O 1
ATOM 4295 N N . ASP B 1 185 ? 24.297 2.469 9.867 1 94 185 ASP B N 1
ATOM 4296 C CA . ASP B 1 185 ? 23.016 2.832 10.453 1 94 185 ASP B CA 1
ATOM 4297 C C . ASP B 1 185 ? 23.125 2.973 11.977 1 94 185 ASP B C 1
ATOM 4299 O O . ASP B 1 185 ? 22.625 3.938 12.555 1 94 185 ASP B O 1
ATOM 4303 N N . LEU B 1 186 ? 23.781 2.064 12.523 1 92.25 186 LEU B N 1
ATOM 4304 C CA . LEU B 1 186 ? 23.922 2.082 13.977 1 92.25 186 LEU B CA 1
ATOM 4305 C C . LEU B 1 186 ? 24.781 3.266 14.414 1 92.25 186 LEU B C 1
ATOM 4307 O O . LEU B 1 186 ? 24.5 3.898 15.438 1 92.25 186 LEU B O 1
ATOM 4311 N N . LEU B 1 187 ? 25.766 3.549 13.672 1 92.12 187 LEU B N 1
ATOM 4312 C CA . LEU B 1 187 ? 26.625 4.68 13.977 1 92.12 187 LEU B CA 1
ATOM 4313 C C . LEU B 1 187 ? 25.859 5.996 13.891 1 92.12 187 LEU B C 1
ATOM 4315 O O . LEU B 1 187 ? 25.891 6.809 14.812 1 92.12 187 LEU B O 1
ATOM 4319 N N . ILE B 1 188 ? 25.125 6.199 12.812 1 91.88 188 ILE B N 1
ATOM 4320 C CA . ILE B 1 188 ? 24.375 7.43 12.586 1 91.88 188 ILE B CA 1
ATOM 4321 C C . ILE B 1 188 ? 23.297 7.586 13.656 1 91.88 188 ILE B C 1
ATOM 4323 O O . ILE B 1 188 ? 23.172 8.648 14.273 1 91.88 188 ILE B O 1
ATOM 4327 N N . THR B 1 189 ? 22.578 6.531 13.836 1 87.69 189 THR B N 1
ATOM 4328 C CA . THR B 1 189 ? 21.484 6.566 14.805 1 87.69 189 THR B CA 1
ATOM 4329 C C . THR B 1 189 ? 22.016 6.766 16.219 1 87.69 189 THR B C 1
ATOM 4331 O O . THR B 1 189 ? 21.5 7.594 16.969 1 87.69 189 THR B O 1
ATOM 4334 N N . GLY B 1 190 ? 23.078 6.09 16.594 1 87.25 190 GLY B N 1
ATOM 4335 C CA . GLY B 1 190 ? 23.672 6.199 17.922 1 87.25 190 GLY B CA 1
ATOM 4336 C C . GLY B 1 190 ? 24.234 7.578 18.203 1 87.25 190 GLY B C 1
ATOM 4337 O O . GLY B 1 190 ? 24 8.141 19.281 1 87.25 190 GLY B O 1
ATOM 4338 N N . ILE B 1 191 ? 24.875 8.125 17.312 1 87.31 191 ILE B N 1
ATOM 4339 C CA . ILE B 1 191 ? 25.5 9.438 17.484 1 87.31 191 ILE B CA 1
ATOM 4340 C C . ILE B 1 191 ? 24.406 10.508 17.562 1 87.31 191 ILE B C 1
ATOM 4342 O O . ILE B 1 191 ? 24.469 11.391 18.422 1 87.31 191 ILE B O 1
ATOM 4346 N N . THR B 1 192 ? 23.422 10.422 16.672 1 87.62 192 THR B N 1
ATOM 4347 C CA . THR B 1 192 ? 22.375 11.422 16.641 1 87.62 192 THR B CA 1
ATOM 4348 C C . THR B 1 192 ? 21.547 11.383 17.938 1 87.62 192 THR B C 1
ATOM 4350 O O . THR B 1 192 ? 21.266 12.422 18.531 1 87.62 192 THR B O 1
ATOM 4353 N N . LEU B 1 193 ? 21.281 10.195 18.359 1 85.69 193 LEU B N 1
ATOM 4354 C CA . LEU B 1 193 ? 20.469 10.062 19.562 1 85.69 193 LEU B CA 1
ATOM 4355 C C . LEU B 1 193 ? 21.281 10.469 20.797 1 85.69 193 LEU B C 1
ATOM 4357 O O . LEU B 1 193 ? 20.75 11.133 21.688 1 85.69 193 LEU B O 1
ATOM 4361 N N . GLN B 1 194 ? 22.5 10.109 20.906 1 85.06 194 GLN B N 1
ATOM 4362 C CA . GLN B 1 194 ? 23.359 10.477 22.016 1 85.06 194 GLN B CA 1
ATOM 4363 C C . GLN B 1 194 ? 23.531 11.992 22.109 1 85.06 194 GLN B C 1
ATOM 4365 O O . GLN B 1 194 ? 23.469 12.562 23.203 1 85.06 194 GLN B O 1
ATOM 4370 N N . TYR B 1 195 ? 23.656 12.547 21 1 84.75 195 TYR B N 1
ATOM 4371 C CA . TYR B 1 195 ? 23.828 14 20.969 1 84.75 195 TYR B CA 1
ATOM 4372 C C . TYR B 1 195 ? 22.547 14.703 21.422 1 84.75 195 TYR B C 1
ATOM 4374 O O . TYR B 1 195 ? 22.594 15.609 22.25 1 84.75 195 TYR B O 1
ATOM 4382 N N . LEU B 1 196 ? 21.438 14.344 20.922 1 82.88 196 LEU B N 1
ATOM 4383 C CA . LEU B 1 196 ? 20.172 15.016 21.219 1 82.88 196 LEU B CA 1
ATOM 4384 C C . LEU B 1 196 ? 19.766 14.781 22.672 1 82.88 196 LEU B C 1
ATOM 4386 O O . LEU B 1 196 ? 19.125 15.648 23.281 1 82.88 196 LEU B O 1
ATOM 4390 N N . MET B 1 197 ? 20.203 13.656 23.219 1 83.31 197 MET B N 1
ATOM 4391 C CA . MET B 1 197 ? 19.812 13.328 24.578 1 83.31 197 MET B CA 1
ATOM 4392 C C . MET B 1 197 ? 20.766 13.969 25.594 1 83.31 197 MET B C 1
ATOM 4394 O O . MET B 1 197 ? 20.375 14.234 26.719 1 83.31 197 MET B O 1
ATOM 4398 N N . ARG B 1 198 ? 21.859 14.258 25.219 1 80.44 198 ARG B N 1
ATOM 4399 C CA . ARG B 1 198 ? 22.875 14.758 26.156 1 80.44 198 ARG B CA 1
ATOM 4400 C C . ARG B 1 198 ? 22.922 16.281 26.125 1 80.44 198 ARG B C 1
ATOM 4402 O O . ARG B 1 198 ? 23.266 16.906 27.125 1 80.44 198 ARG B O 1
ATOM 4409 N N . LYS B 1 199 ? 22.641 16.828 25.078 1 75.19 199 LYS B N 1
ATOM 4410 C CA . LYS B 1 199 ? 22.797 18.266 24.984 1 75.19 199 LYS B CA 1
ATOM 4411 C C . LYS B 1 199 ? 21.562 19 25.531 1 75.19 199 LYS B C 1
ATOM 4413 O O . LYS B 1 199 ? 20.562 19.125 24.828 1 75.19 199 LYS B O 1
ATOM 4418 N N . ARG B 1 200 ? 21.484 19.109 26.797 1 74.38 200 ARG B N 1
ATOM 4419 C CA . ARG B 1 200 ? 20.438 19.906 27.438 1 74.38 200 ARG B CA 1
ATOM 4420 C C . ARG B 1 200 ? 20.906 21.328 27.703 1 74.38 200 ARG B C 1
ATOM 4422 O O . ARG B 1 200 ? 22.078 21.562 28 1 74.38 200 ARG B O 1
ATOM 4429 N N . THR B 1 201 ? 19.953 22.203 27.234 1 74.25 201 THR B N 1
ATOM 4430 C CA . THR B 1 201 ? 20.25 23.625 27.438 1 74.25 201 THR B CA 1
ATOM 4431 C C . THR B 1 201 ? 19.453 24.188 28.609 1 74.25 201 THR B C 1
ATOM 4433 O O . THR B 1 201 ? 18.609 23.5 29.188 1 74.25 201 THR B O 1
ATOM 4436 N N . ILE B 1 202 ? 19.672 25.391 29 1 72.06 202 ILE B N 1
ATOM 4437 C CA . ILE B 1 202 ? 18.953 26.094 30.062 1 72.06 202 ILE B CA 1
ATOM 4438 C C . ILE B 1 202 ? 17.562 26.484 29.578 1 72.06 202 ILE B C 1
ATOM 4440 O O . ILE B 1 202 ? 16.625 26.578 30.375 1 72.06 202 ILE B O 1
ATOM 4444 N N . ASN B 1 203 ? 17.469 26.547 28.25 1 77.88 203 ASN B N 1
ATOM 4445 C CA . ASN B 1 203 ? 16.203 26.984 27.656 1 77.88 203 ASN B CA 1
ATOM 4446 C C . ASN B 1 203 ? 15.219 25.828 27.531 1 77.88 203 ASN B C 1
ATOM 4448 O O . ASN B 1 203 ? 15.484 24.844 26.828 1 77.88 203 ASN B O 1
ATOM 4452 N N . LYS B 1 204 ? 14.156 25.969 28.25 1 78.31 204 LYS B N 1
ATOM 4453 C CA . LYS B 1 204 ? 13.125 24.938 28.266 1 78.31 204 LYS B CA 1
ATOM 4454 C C . LYS B 1 204 ? 12.57 24.688 26.859 1 78.31 204 LYS B C 1
ATOM 4456 O O . LYS B 1 204 ? 12.266 23.547 26.5 1 78.31 204 LYS B O 1
ATOM 4461 N N . HIS B 1 205 ? 12.508 25.75 26.094 1 77.62 205 HIS B N 1
ATOM 4462 C CA . HIS B 1 205 ? 11.992 25.625 24.734 1 77.62 205 HIS B CA 1
ATOM 4463 C C . HIS B 1 205 ? 12.93 24.797 23.859 1 77.62 205 HIS B C 1
ATOM 4465 O O . HIS B 1 205 ? 12.477 23.922 23.125 1 77.62 205 HIS B O 1
ATOM 4471 N N . THR B 1 206 ? 14.172 25.078 24.094 1 75.94 206 THR B N 1
ATOM 4472 C CA . THR B 1 206 ? 15.164 24.328 23.328 1 75.94 206 THR B CA 1
ATOM 4473 C C . THR B 1 206 ? 15.195 22.859 23.766 1 75.94 206 THR B C 1
ATOM 4475 O O . THR B 1 206 ? 15.336 21.969 22.922 1 75.94 206 THR B O 1
ATOM 4478 N N . ASN B 1 207 ? 14.953 22.672 25.031 1 82.12 207 ASN B N 1
ATOM 4479 C CA . ASN B 1 207 ? 14.914 21.297 25.516 1 82.12 207 ASN B CA 1
ATOM 4480 C C . ASN B 1 207 ? 13.703 20.547 25 1 82.12 207 ASN B C 1
ATOM 4482 O O . ASN B 1 207 ? 13.789 19.344 24.703 1 82.12 207 ASN B O 1
ATOM 4486 N N . HIS B 1 208 ? 12.648 21.266 24.844 1 81.56 208 HIS B N 1
ATOM 4487 C CA . HIS B 1 208 ? 11.445 20.641 24.312 1 81.56 208 HIS B CA 1
ATOM 4488 C C . HIS B 1 208 ? 11.617 20.297 22.828 1 81.56 208 HIS B C 1
ATOM 4490 O O . HIS B 1 208 ? 11.227 19.219 22.391 1 81.56 208 HIS B O 1
ATOM 4496 N N . LEU B 1 209 ? 12.234 21.188 22.172 1 79.44 209 LEU B N 1
ATOM 4497 C CA . LEU B 1 209 ? 12.508 20.938 20.766 1 79.44 209 LEU B CA 1
ATOM 4498 C C . LEU B 1 209 ? 13.469 19.766 20.594 1 79.44 209 LEU B C 1
ATOM 4500 O O . LEU B 1 209 ? 13.297 18.953 19.672 1 79.44 209 LEU B O 1
ATOM 4504 N N . MET B 1 210 ? 14.406 19.719 21.484 1 82.62 210 MET B N 1
ATOM 4505 C CA . MET B 1 210 ? 15.375 18.625 21.406 1 82.62 210 MET B CA 1
ATOM 4506 C C . MET B 1 210 ? 14.711 17.281 21.719 1 82.62 210 MET B C 1
ATOM 4508 O O . MET B 1 210 ? 15.031 16.266 21.094 1 82.62 210 MET B O 1
ATOM 4512 N N . SER B 1 211 ? 13.828 17.266 22.547 1 84.44 211 SER B N 1
ATOM 4513 C CA . SER B 1 211 ? 13.094 16.047 22.875 1 84.44 211 SER B CA 1
ATOM 4514 C C . SER B 1 211 ? 12.195 15.625 21.719 1 84.44 211 SER B C 1
ATOM 4516 O O . SER B 1 211 ? 12.078 14.438 21.422 1 84.44 211 SER B O 1
ATOM 4518 N N . GLN B 1 212 ? 11.656 16.594 21.062 1 83.38 212 GLN B N 1
ATOM 4519 C CA . GLN B 1 212 ? 10.812 16.297 19.906 1 83.38 212 GLN B CA 1
ATOM 4520 C C . GLN B 1 212 ? 11.648 15.781 18.734 1 83.38 212 GLN B C 1
ATOM 4522 O O . GLN B 1 212 ? 11.242 14.836 18.062 1 83.38 212 GLN B O 1
ATOM 4527 N N . LEU B 1 213 ? 12.766 16.375 18.703 1 80.69 213 LEU B N 1
ATOM 4528 C CA . LEU B 1 213 ? 13.664 15.938 17.625 1 80.69 213 LEU B CA 1
ATOM 4529 C C . LEU B 1 213 ? 14.18 14.531 17.875 1 80.69 213 LEU B C 1
ATOM 4531 O O . LEU B 1 213 ? 14.336 13.742 16.938 1 80.69 213 LEU B O 1
ATOM 4535 N N . ALA B 1 214 ? 14.469 14.305 19.078 1 84.81 214 ALA B N 1
ATOM 4536 C CA . ALA B 1 214 ? 14.922 12.969 19.438 1 84.81 214 ALA B CA 1
ATOM 4537 C C . ALA B 1 214 ? 13.836 11.93 19.156 1 84.81 214 ALA B C 1
ATOM 4539 O O . ALA B 1 214 ? 14.133 10.844 18.641 1 84.81 214 ALA B O 1
ATOM 4540 N N . LYS B 1 215 ? 12.641 12.242 19.406 1 85.38 215 LYS B N 1
ATOM 4541 C CA . LYS B 1 215 ? 11.523 11.344 19.141 1 85.38 215 LYS B CA 1
ATOM 4542 C C . LYS B 1 215 ? 11.344 11.109 17.641 1 85.38 215 LYS B C 1
ATOM 4544 O O . LYS B 1 215 ? 11.164 9.977 17.203 1 85.38 215 LYS B O 1
ATOM 4549 N N . VAL B 1 216 ? 11.398 12.133 16.938 1 83 216 VAL B N 1
ATOM 4550 C CA . VAL B 1 216 ? 11.25 12.047 15.477 1 83 216 VAL B CA 1
ATOM 4551 C C . VAL B 1 216 ? 12.398 11.219 14.891 1 83 216 VAL B C 1
ATOM 4553 O O . VAL B 1 216 ? 12.188 10.414 13.984 1 83 216 VAL B O 1
ATOM 4556 N N . THR B 1 217 ? 13.562 11.492 15.406 1 82.12 217 THR B N 1
ATOM 4557 C CA . THR B 1 217 ? 14.727 10.742 14.945 1 82.12 217 THR B CA 1
ATOM 4558 C C . THR B 1 217 ? 14.562 9.25 15.234 1 82.12 217 THR B C 1
ATOM 4560 O O . THR B 1 217 ? 14.852 8.406 14.383 1 82.12 217 THR B O 1
ATOM 4563 N N . PHE B 1 218 ? 14.102 8.984 16.375 1 84.44 218 PHE B N 1
ATOM 4564 C CA . PHE B 1 218 ? 13.883 7.594 16.766 1 84.44 218 PHE B CA 1
ATOM 4565 C C . PHE B 1 218 ? 12.82 6.941 15.875 1 84.44 218 PHE B C 1
ATOM 4567 O O . PHE B 1 218 ? 13.023 5.832 15.375 1 84.44 218 PHE B O 1
ATOM 4574 N N . GLU B 1 219 ? 11.82 7.629 15.594 1 84.31 219 GLU B N 1
ATOM 4575 C CA . GLU B 1 219 ? 10.711 7.102 14.805 1 84.31 219 GLU B CA 1
ATOM 4576 C C . GLU B 1 219 ? 11.109 6.949 13.336 1 84.31 219 GLU B C 1
ATOM 4578 O O . GLU B 1 219 ? 10.625 6.047 12.648 1 84.31 219 GLU B O 1
ATOM 4583 N N . SER B 1 220 ? 11.906 7.766 12.883 1 87.62 220 SER B N 1
ATOM 4584 C CA . SER B 1 220 ? 12.273 7.758 11.469 1 87.62 220 SER B CA 1
ATOM 4585 C C . SER B 1 220 ? 13.414 6.789 11.203 1 87.62 220 SER B C 1
ATOM 4587 O O . SER B 1 220 ? 13.461 6.156 10.141 1 87.62 220 SER B O 1
ATOM 4589 N N . GLN B 1 221 ? 14.344 6.664 12.109 1 89.25 221 GLN B N 1
ATOM 4590 C CA . GLN B 1 221 ? 15.539 5.883 11.812 1 89.25 221 GLN B CA 1
ATOM 4591 C C . GLN B 1 221 ? 15.414 4.457 12.336 1 89.25 221 GLN B C 1
ATOM 4593 O O . GLN B 1 221 ? 16.156 3.562 11.922 1 89.25 221 GLN B O 1
ATOM 4598 N N . LEU B 1 222 ? 14.492 4.156 13.18 1 88.44 222 LEU B N 1
ATOM 4599 C CA . LEU B 1 222 ? 14.344 2.832 13.773 1 88.44 222 LEU B CA 1
ATOM 4600 C C . LEU B 1 222 ? 13.883 1.82 12.727 1 88.44 222 LEU B C 1
ATOM 4602 O O . LEU B 1 222 ? 14.477 0.746 12.594 1 88.44 222 LEU B O 1
ATOM 4606 N N . PRO B 1 223 ? 12.922 2.154 11.898 1 90.94 223 PRO B N 1
ATOM 4607 C CA . PRO B 1 223 ? 12.422 1.161 10.945 1 90.94 223 PRO B CA 1
ATOM 4608 C C . PRO B 1 223 ? 13.5 0.709 9.953 1 90.94 223 PRO B C 1
ATOM 4610 O O . PRO B 1 223 ? 13.703 -0.493 9.766 1 90.94 223 PRO B O 1
ATOM 4613 N N . PRO B 1 224 ? 14.242 1.621 9.383 1 93.56 224 PRO B N 1
ATOM 4614 C CA . PRO B 1 224 ? 15.305 1.162 8.484 1 93.56 224 PRO B CA 1
ATOM 4615 C C . PRO B 1 224 ? 16.375 0.332 9.203 1 93.56 224 PRO B C 1
ATOM 4617 O O . PRO B 1 224 ? 16.875 -0.648 8.641 1 93.56 224 PRO B O 1
ATOM 4620 N N . THR B 1 225 ? 16.719 0.684 10.406 1 91.69 225 THR B N 1
ATOM 4621 C CA . THR B 1 225 ? 17.719 -0.06 11.164 1 91.69 225 THR B CA 1
ATOM 4622 C C . THR B 1 225 ? 17.203 -1.45 11.523 1 91.69 225 THR B C 1
ATOM 4624 O O . THR B 1 225 ? 17.938 -2.43 11.461 1 91.69 225 THR B O 1
ATOM 4627 N N . LEU B 1 226 ? 15.969 -1.54 11.82 1 91.75 226 LEU B N 1
ATOM 4628 C CA . LEU B 1 226 ? 15.383 -2.824 12.188 1 91.75 226 LEU B CA 1
ATOM 4629 C C . LEU B 1 226 ? 15.375 -3.775 10.992 1 91.75 226 LEU B C 1
ATOM 4631 O O . LEU B 1 226 ? 15.641 -4.973 11.148 1 91.75 226 LEU B O 1
ATOM 4635 N N . ILE B 1 227 ? 15.07 -3.232 9.844 1 93.81 227 ILE B N 1
ATOM 4636 C CA . ILE B 1 227 ? 15.055 -4.09 8.664 1 93.81 227 ILE B CA 1
ATOM 4637 C C . ILE B 1 227 ? 16.484 -4.523 8.328 1 93.81 227 ILE B C 1
ATOM 4639 O O . ILE B 1 227 ? 16.703 -5.648 7.867 1 93.81 227 ILE B O 1
ATOM 4643 N N . ALA B 1 228 ? 17.422 -3.664 8.555 1 93 228 ALA B N 1
ATOM 4644 C CA . ALA B 1 228 ? 18.812 -4.023 8.32 1 93 228 ALA B CA 1
ATOM 4645 C C . ALA B 1 228 ? 19.266 -5.125 9.273 1 93 228 ALA B C 1
ATOM 4647 O O . ALA B 1 228 ? 19.969 -6.055 8.867 1 93 228 ALA B O 1
ATOM 4648 N N . ILE B 1 229 ? 18.844 -5.027 10.461 1 92.75 229 ILE B N 1
ATOM 4649 C CA . ILE B 1 229 ? 19.156 -6.059 11.445 1 92.75 229 ILE B CA 1
ATOM 4650 C C . ILE B 1 229 ? 18.5 -7.379 11.047 1 92.75 229 ILE B C 1
ATOM 4652 O O . ILE B 1 229 ? 19.141 -8.43 11.07 1 92.75 229 ILE B O 1
ATOM 4656 N N . ALA B 1 230 ? 17.281 -7.305 10.703 1 92.75 230 ALA B N 1
ATOM 4657 C CA . ALA B 1 230 ? 16.547 -8.5 10.32 1 92.75 230 ALA B CA 1
ATOM 4658 C C . ALA B 1 230 ? 17.188 -9.172 9.109 1 92.75 230 ALA B C 1
ATOM 4660 O O . ALA B 1 230 ? 17.344 -10.398 9.078 1 92.75 230 ALA B O 1
ATOM 4661 N N . LEU B 1 231 ? 17.5 -8.359 8.148 1 93.5 231 LEU B N 1
ATOM 4662 C CA . LEU B 1 231 ? 18.125 -8.891 6.945 1 93.5 231 LEU B CA 1
ATOM 4663 C C . LEU B 1 231 ? 19.469 -9.562 7.273 1 93.5 231 LEU B C 1
ATOM 4665 O O . LEU B 1 231 ? 19.766 -10.648 6.766 1 93.5 231 LEU B O 1
ATOM 4669 N N . PHE B 1 232 ? 20.203 -8.914 8.109 1 91.88 232 PHE B N 1
ATOM 4670 C CA . PHE B 1 232 ? 21.484 -9.461 8.516 1 91.88 232 PHE B CA 1
ATOM 4671 C C . PHE B 1 232 ? 21.312 -10.773 9.266 1 91.88 232 PHE B C 1
ATOM 4673 O O . PHE B 1 232 ? 22 -11.758 8.984 1 91.88 232 PHE B O 1
ATOM 4680 N N . CYS B 1 233 ? 20.375 -10.859 10.109 1 91.44 233 CYS B N 1
ATOM 4681 C CA . CYS B 1 233 ? 20.125 -12.047 10.922 1 91.44 233 CYS B CA 1
ATOM 4682 C C . CYS B 1 233 ? 19.609 -13.195 10.062 1 91.44 233 CYS B C 1
ATOM 4684 O O . CYS B 1 233 ? 20.094 -14.328 10.172 1 91.44 233 CYS B O 1
ATOM 4686 N N . VAL B 1 234 ? 18.719 -12.938 9.211 1 90.19 234 VAL B N 1
ATOM 4687 C CA . VAL B 1 234 ? 18.109 -13.977 8.383 1 90.19 234 VAL B CA 1
ATOM 4688 C C . VAL B 1 234 ? 19.141 -14.508 7.387 1 90.19 234 VAL B C 1
ATOM 4690 O O . VAL B 1 234 ? 19.219 -15.711 7.137 1 90.19 234 VAL B O 1
ATOM 4693 N N . PHE B 1 235 ? 19.875 -13.609 6.863 1 87.44 235 PHE B N 1
ATOM 4694 C CA . PHE B 1 235 ? 20.875 -14.039 5.895 1 87.44 235 PHE B CA 1
ATOM 4695 C C . PHE B 1 235 ? 21.969 -14.875 6.562 1 87.44 235 PHE B C 1
ATOM 4697 O O . PHE B 1 235 ? 22.484 -15.812 5.961 1 87.44 235 PHE B O 1
ATOM 4704 N N . THR B 1 236 ? 22.312 -14.57 7.77 1 85.88 236 THR B N 1
ATOM 4705 C CA . THR B 1 236 ? 23.328 -15.32 8.5 1 85.88 236 THR B CA 1
ATOM 4706 C C . THR B 1 236 ? 22.781 -16.672 8.953 1 85.88 236 THR B C 1
ATOM 4708 O O . THR B 1 236 ? 23.516 -17.656 8.977 1 85.88 236 THR B O 1
ATOM 4711 N N . ALA B 1 237 ? 21.516 -16.75 9.273 1 84.94 237 ALA B N 1
ATOM 4712 C CA . ALA B 1 237 ? 20.922 -18 9.742 1 84.94 237 ALA B CA 1
ATOM 4713 C C . ALA B 1 237 ? 20.688 -18.969 8.586 1 84.94 237 ALA B C 1
ATOM 4715 O O . ALA B 1 237 ? 21 -20.156 8.695 1 84.94 237 ALA B O 1
ATOM 4716 N N . LYS B 1 238 ? 20.031 -18.5 7.566 1 80.88 238 LYS B N 1
ATOM 4717 C CA . LYS B 1 238 ? 19.734 -19.328 6.395 1 80.88 238 LYS B CA 1
ATOM 4718 C C . LYS B 1 238 ? 19.891 -18.516 5.105 1 80.88 238 LYS B C 1
ATOM 4720 O O . LYS B 1 238 ? 18.953 -17.844 4.672 1 80.88 238 LYS B O 1
ATOM 4725 N N . ASN B 1 239 ? 21 -18.797 4.477 1 74.69 239 ASN B N 1
ATOM 4726 C CA . ASN B 1 239 ? 21.312 -18.016 3.287 1 74.69 239 ASN B CA 1
ATOM 4727 C C . ASN B 1 239 ? 20.562 -18.531 2.062 1 74.69 239 ASN B C 1
ATOM 4729 O O . ASN B 1 239 ? 20.359 -17.797 1.097 1 74.69 239 ASN B O 1
ATOM 4733 N N . ASP B 1 240 ? 20.047 -19.75 2.129 1 74.56 240 ASP B N 1
ATOM 4734 C CA . ASP B 1 240 ? 19.406 -20.344 0.956 1 74.56 240 ASP B CA 1
ATOM 4735 C C . ASP B 1 240 ? 17.891 -20.328 1.09 1 74.56 240 ASP B C 1
ATOM 4737 O O . ASP B 1 240 ? 17.188 -21.031 0.357 1 74.56 240 ASP B O 1
ATOM 4741 N N . SER B 1 241 ? 17.484 -19.5 1.966 1 81.38 241 SER B N 1
ATOM 4742 C CA . SER B 1 241 ? 16.047 -19.469 2.178 1 81.38 241 SER B CA 1
ATOM 4743 C C . SER B 1 241 ? 15.414 -18.234 1.535 1 81.38 241 SER B C 1
ATOM 4745 O O . SER B 1 241 ? 16.031 -17.172 1.498 1 81.38 241 SER B O 1
ATOM 4747 N N . PHE B 1 242 ? 14.258 -18.406 0.995 1 89.19 242 PHE B N 1
ATOM 4748 C CA . PHE B 1 242 ? 13.531 -17.312 0.364 1 89.19 242 PHE B CA 1
ATOM 4749 C C . PHE B 1 242 ? 12.938 -16.391 1.414 1 89.19 242 PHE B C 1
ATOM 4751 O O . PHE B 1 242 ? 12.336 -15.367 1.076 1 89.19 242 PHE B O 1
ATOM 4758 N N . VAL B 1 243 ? 13.25 -16.672 2.611 1 89.38 243 VAL B N 1
ATOM 4759 C CA . VAL B 1 243 ? 12.695 -15.867 3.701 1 89.38 243 VAL B CA 1
ATOM 4760 C C . VAL B 1 243 ? 13.297 -14.469 3.67 1 89.38 243 VAL B C 1
ATOM 4762 O O . VAL B 1 243 ? 12.711 -13.523 4.203 1 89.38 243 VAL B O 1
ATOM 4765 N N . ASN B 1 244 ? 14.391 -14.25 2.99 1 90.94 244 ASN B N 1
ATOM 4766 C CA . ASN B 1 244 ? 15.047 -12.945 2.885 1 90.94 244 ASN B CA 1
ATOM 4767 C C . ASN B 1 244 ? 14.367 -12.062 1.847 1 90.94 244 ASN B C 1
ATOM 4769 O O . ASN B 1 244 ? 14.539 -10.844 1.856 1 90.94 244 ASN B O 1
ATOM 4773 N N . VAL B 1 245 ? 13.531 -12.617 1.016 1 93.06 245 VAL B N 1
ATOM 4774 C CA . VAL B 1 245 ? 13 -11.922 -0.152 1 93.06 245 VAL B CA 1
ATOM 4775 C C . VAL B 1 245 ? 12.094 -10.781 0.296 1 93.06 245 VAL B C 1
ATOM 4777 O O . VAL B 1 245 ? 12.25 -9.641 -0.151 1 93.06 245 VAL B O 1
ATOM 4780 N N . PRO B 1 246 ? 11.164 -11 1.253 1 95.38 246 PRO B N 1
ATOM 4781 C CA . PRO B 1 246 ? 10.312 -9.891 1.683 1 95.38 246 PRO B CA 1
ATOM 4782 C C . PRO B 1 246 ? 11.117 -8.734 2.291 1 95.38 246 PRO B C 1
ATOM 4784 O O . PRO B 1 246 ? 10.781 -7.57 2.084 1 95.38 246 PRO B O 1
ATOM 4787 N N . LEU B 1 247 ? 12.133 -9.055 2.992 1 95.06 247 LEU B N 1
ATOM 4788 C CA . LEU B 1 247 ? 12.945 -8.031 3.646 1 95.06 247 LEU B CA 1
ATOM 4789 C C . LEU B 1 247 ? 13.727 -7.223 2.619 1 95.06 247 LEU B C 1
ATOM 4791 O O . LEU B 1 247 ? 13.844 -6 2.75 1 95.06 247 LEU B O 1
ATOM 4795 N N . ILE B 1 248 ? 14.188 -7.906 1.618 1 94.19 248 ILE B N 1
ATOM 4796 C CA . ILE B 1 248 ? 14.914 -7.242 0.542 1 94.19 248 ILE B CA 1
ATOM 4797 C C . ILE B 1 248 ? 13.969 -6.305 -0.213 1 94.19 248 ILE B C 1
ATOM 4799 O O . ILE B 1 248 ? 14.344 -5.176 -0.542 1 94.19 248 ILE B O 1
ATOM 4803 N N . MET B 1 249 ? 12.758 -6.711 -0.385 1 95.94 249 MET B N 1
ATOM 4804 C CA . MET B 1 249 ? 11.789 -5.934 -1.155 1 95.94 249 MET B CA 1
ATOM 4805 C C . MET B 1 249 ? 11.32 -4.715 -0.369 1 95.94 249 MET B C 1
ATOM 4807 O O . MET B 1 249 ? 10.953 -3.697 -0.958 1 95.94 249 MET B O 1
ATOM 4811 N N . MET B 1 250 ? 11.375 -4.805 0.875 1 95.56 250 MET B N 1
ATOM 4812 C CA . MET B 1 250 ? 10.844 -3.732 1.71 1 95.56 250 MET B CA 1
ATOM 4813 C C . MET B 1 250 ? 11.938 -2.725 2.062 1 95.56 250 MET B C 1
ATOM 4815 O O . MET B 1 250 ? 11.641 -1.607 2.488 1 95.56 250 MET B O 1
ATOM 4819 N N . GLN B 1 251 ? 13.148 -3.062 1.928 1 95.81 251 GLN B N 1
ATOM 4820 C CA . GLN B 1 251 ? 14.258 -2.27 2.451 1 95.81 251 GLN B CA 1
ATOM 4821 C C . GLN B 1 251 ? 14.273 -0.875 1.833 1 95.81 251 GLN B C 1
ATOM 4823 O O . GLN B 1 251 ? 14.344 0.126 2.549 1 95.81 251 GLN B O 1
ATOM 4828 N N . CYS B 1 252 ? 14.18 -0.736 0.556 1 95.88 252 CYS B N 1
ATOM 4829 C CA . CYS B 1 252 ? 14.258 0.561 -0.107 1 95.88 252 CYS B CA 1
ATOM 4830 C C . CYS B 1 252 ? 13.102 1.459 0.31 1 95.88 252 CYS B C 1
ATOM 4832 O O . CYS B 1 252 ? 13.273 2.668 0.474 1 95.88 252 CYS B O 1
ATOM 4834 N N . LYS B 1 253 ? 11.953 0.879 0.529 1 97.06 253 LYS B N 1
ATOM 4835 C CA . LYS B 1 253 ? 10.773 1.648 0.903 1 97.06 253 LYS B CA 1
ATOM 4836 C C . LYS B 1 253 ? 10.914 2.23 2.307 1 97.06 253 LYS B C 1
ATOM 4838 O O . LYS B 1 253 ? 10.57 3.393 2.539 1 97.06 253 LYS B O 1
ATOM 4843 N N . LEU B 1 254 ? 11.406 1.424 3.176 1 96.94 254 LEU B N 1
ATOM 4844 C CA . LEU B 1 254 ? 11.531 1.873 4.559 1 96.94 254 LEU B CA 1
ATOM 4845 C C . LEU B 1 254 ? 12.547 3.002 4.672 1 96.94 254 LEU B C 1
ATOM 4847 O O . LEU B 1 254 ? 12.336 3.959 5.422 1 96.94 254 LEU B O 1
ATOM 4851 N N . TYR B 1 255 ? 13.602 2.918 3.949 1 97.25 255 TYR B N 1
ATOM 4852 C CA . TYR B 1 255 ? 14.586 3.994 3.932 1 97.25 255 TYR B CA 1
ATOM 4853 C C . TYR B 1 255 ? 14.008 5.254 3.299 1 97.25 255 TYR B C 1
ATOM 4855 O O . TYR B 1 255 ? 14.203 6.359 3.811 1 97.25 255 TYR B O 1
ATOM 4863 N N . GLY B 1 256 ? 13.281 5.102 2.248 1 96.5 256 GLY B N 1
ATOM 4864 C CA . GLY B 1 256 ? 12.656 6.246 1.614 1 96.5 256 GLY B CA 1
ATOM 4865 C C . GLY B 1 256 ? 11.625 6.93 2.5 1 96.5 256 GLY B C 1
ATOM 4866 O O . GLY B 1 256 ? 11.602 8.156 2.59 1 96.5 256 GLY B O 1
ATOM 4867 N N . ILE B 1 257 ? 10.836 6.133 3.135 1 96.19 257 ILE B N 1
ATOM 4868 C CA . ILE B 1 257 ? 9.812 6.656 4.031 1 96.19 257 ILE B CA 1
ATOM 4869 C C . ILE B 1 257 ? 10.469 7.406 5.188 1 96.19 257 ILE B C 1
ATOM 4871 O O . ILE B 1 257 ? 9.992 8.461 5.602 1 96.19 257 ILE B O 1
ATOM 4875 N N . SER B 1 258 ? 11.539 6.84 5.629 1 94.88 258 SER B N 1
ATOM 4876 C CA . SER B 1 258 ? 12.266 7.473 6.723 1 94.88 258 SER B CA 1
ATOM 4877 C C . SER B 1 258 ? 12.773 8.852 6.328 1 94.88 258 SER B C 1
ATOM 4879 O O . SER B 1 258 ? 12.641 9.812 7.09 1 94.88 258 SER B O 1
ATOM 4881 N N . LEU B 1 259 ? 13.297 9.008 5.215 1 94 259 LEU B N 1
ATOM 4882 C CA . LEU B 1 259 ? 13.812 10.281 4.715 1 94 259 LEU B CA 1
ATOM 4883 C C . LEU B 1 259 ? 12.688 11.297 4.566 1 94 259 LEU B C 1
ATOM 4885 O O . LEU B 1 259 ? 12.781 12.414 5.078 1 94 259 LEU B O 1
ATOM 4889 N N . LEU B 1 260 ? 11.625 10.898 3.941 1 93.62 260 LEU B N 1
ATOM 4890 C CA . LEU B 1 260 ? 10.516 11.812 3.66 1 93.62 260 LEU B CA 1
ATOM 4891 C C . LEU B 1 260 ? 9.789 12.188 4.945 1 93.62 260 LEU B C 1
ATOM 4893 O O . LEU B 1 260 ? 9.328 13.328 5.09 1 93.62 260 LEU B O 1
ATOM 4897 N N . HIS B 1 261 ? 9.664 11.25 5.801 1 90.81 261 HIS B N 1
ATOM 4898 C CA . HIS B 1 261 ? 9.039 11.531 7.086 1 90.81 261 HIS B CA 1
ATOM 4899 C C . HIS B 1 261 ? 9.797 12.617 7.844 1 90.81 261 HIS B C 1
ATOM 4901 O O . HIS B 1 261 ? 9.188 13.523 8.414 1 90.81 261 HIS B O 1
ATOM 4907 N N . THR B 1 262 ? 11.102 12.516 7.828 1 88.88 262 THR B N 1
ATOM 4908 C CA . THR B 1 262 ? 11.953 13.484 8.508 1 88.88 262 THR B CA 1
ATOM 4909 C C . THR B 1 262 ? 11.82 14.867 7.867 1 88.88 262 THR B C 1
ATOM 4911 O O . THR B 1 262 ? 11.719 15.875 8.57 1 88.88 262 THR B O 1
ATOM 4914 N N . LEU B 1 263 ? 11.719 14.922 6.645 1 88.19 263 LEU B N 1
ATOM 4915 C CA . LEU B 1 263 ? 11.609 16.188 5.926 1 88.19 263 LEU B CA 1
ATOM 4916 C C . LEU B 1 263 ? 10.234 16.812 6.113 1 88.19 263 LEU B C 1
ATOM 4918 O O . LEU B 1 263 ? 10.102 18.031 6.211 1 88.19 263 LEU B O 1
ATOM 4922 N N . ASN B 1 264 ? 9.227 16.016 6.246 1 85.81 264 ASN B N 1
ATOM 4923 C CA . ASN B 1 264 ? 7.852 16.5 6.367 1 85.81 264 ASN B CA 1
ATOM 4924 C C . ASN B 1 264 ? 7.574 17.047 7.77 1 85.81 264 ASN B C 1
ATOM 4926 O O . ASN B 1 264 ? 6.812 18 7.93 1 85.81 264 ASN B O 1
ATOM 4930 N N . ILE B 1 265 ? 8.094 16.469 8.727 1 82.06 265 ILE B N 1
ATOM 4931 C CA . ILE B 1 265 ? 7.828 16.875 10.102 1 82.06 265 ILE B CA 1
ATOM 4932 C C . ILE B 1 265 ? 8.586 18.172 10.414 1 82.06 265 ILE B C 1
ATOM 4934 O O . ILE B 1 265 ? 8.156 18.953 11.258 1 82.06 265 ILE B O 1
ATOM 4938 N N . ARG B 1 266 ? 9.68 18.375 9.844 1 74.88 266 ARG B N 1
ATOM 4939 C CA . ARG B 1 266 ? 10.445 19.594 10.047 1 74.88 266 ARG B CA 1
ATOM 4940 C C . ARG B 1 266 ? 9.586 20.828 9.812 1 74.88 266 ARG B C 1
ATOM 4942 O O . ARG B 1 266 ? 9.711 21.828 10.531 1 74.88 266 ARG B O 1
ATOM 4949 N N . GLU B 1 267 ? 8.695 20.781 9 1 65.75 267 GLU B N 1
ATOM 4950 C CA . GLU B 1 267 ? 7.824 21.906 8.68 1 65.75 267 GLU B CA 1
ATOM 4951 C C . GLU B 1 267 ? 6.785 22.125 9.773 1 65.75 267 GLU B C 1
ATOM 4953 O O . GLU B 1 267 ? 6.434 23.266 10.078 1 65.75 267 GLU B O 1
ATOM 4958 N N . SER B 1 268 ? 6.41 21.094 10.336 1 63.81 268 SER B N 1
ATOM 4959 C CA . SER B 1 268 ? 5.406 21.203 11.391 1 63.81 268 SER B CA 1
ATOM 4960 C C . SER B 1 268 ? 6.012 21.75 12.68 1 63.81 268 SER B C 1
ATOM 4962 O O . SER B 1 268 ? 5.32 22.375 13.484 1 63.81 268 SER B O 1
ATOM 4964 N N . LEU B 1 269 ? 7.262 21.5 12.812 1 65.31 269 LEU B N 1
ATOM 4965 C CA . LEU B 1 269 ? 7.941 21.938 14.023 1 65.31 269 LEU B CA 1
ATOM 4966 C C . LEU B 1 269 ? 8.359 23.391 13.93 1 65.31 269 LEU B C 1
ATOM 4968 O O . LEU B 1 269 ? 8.461 24.094 14.945 1 65.31 269 LEU B O 1
ATOM 4972 N N . THR B 1 270 ? 8.586 23.906 12.719 1 56.06 270 THR B N 1
ATOM 4973 C CA . THR B 1 270 ? 9.008 25.297 12.523 1 56.06 270 THR B CA 1
ATOM 4974 C C . THR B 1 270 ? 7.801 26.234 12.484 1 56.06 270 THR B C 1
ATOM 4976 O O . THR B 1 270 ? 7.93 27.438 12.719 1 56.06 270 THR B O 1
ATOM 4979 N N . GLY B 1 271 ? 6.551 25.844 12.352 1 48.91 271 GLY B N 1
ATOM 4980 C CA . GLY B 1 271 ? 5.441 26.781 12.297 1 48.91 271 GLY B CA 1
ATOM 4981 C C . GLY B 1 271 ? 5.25 27.547 13.586 1 48.91 271 GLY B C 1
ATOM 4982 O O . GLY B 1 271 ? 5.625 27.078 14.656 1 48.91 271 GLY B O 1
ATOM 4983 N N . PRO B 1 272 ? 5.051 28.875 13.531 1 41.84 272 PRO B N 1
ATOM 4984 C CA . PRO B 1 272 ? 4.828 29.75 14.688 1 41.84 272 PRO B CA 1
ATOM 4985 C C . PRO B 1 272 ? 3.807 29.172 15.664 1 41.84 272 PRO B C 1
ATOM 4987 O O . PRO B 1 272 ? 2.709 28.781 15.266 1 41.84 272 PRO B O 1
ATOM 4990 N N . ARG B 1 273 ? 4.082 28.391 16.641 1 42.47 273 ARG B N 1
ATOM 4991 C CA . ARG B 1 273 ? 3.08 28.406 17.703 1 42.47 273 ARG B CA 1
ATOM 4992 C C . ARG B 1 273 ? 2.566 29.828 17.938 1 42.47 273 ARG B C 1
ATOM 4994 O O . ARG B 1 273 ? 3.316 30.703 18.375 1 42.47 273 ARG B O 1
ATOM 5001 N N . GLU B 1 274 ? 1.788 30.422 17.141 1 35.41 274 GLU B N 1
ATOM 5002 C CA . GLU B 1 274 ? 1.128 31.703 17.375 1 35.41 274 GLU B CA 1
ATOM 5003 C C . GLU B 1 274 ? 0.71 31.844 18.844 1 35.41 274 GLU B C 1
ATOM 5005 O O . GLU B 1 274 ? 0.275 32.906 19.266 1 35.41 274 GLU B O 1
ATOM 5010 N N . GLY B 1 275 ? 0.227 31.094 19.734 1 31.84 275 GLY B N 1
ATOM 5011 C CA . GLY B 1 275 ? -0.252 31.844 20.875 1 31.84 275 GLY B CA 1
ATOM 5012 C C . GLY B 1 275 ? 0.818 32.719 21.516 1 31.84 275 GLY B C 1
ATOM 5013 O O . GLY B 1 275 ? 0.542 33.844 21.938 1 31.84 275 GLY B O 1
ATOM 5014 N N . THR B 1 276 ? 1.788 32.375 22.328 1 29.2 276 THR B N 1
ATOM 5015 C CA . THR B 1 276 ? 2.549 33.375 23.078 1 29.2 276 THR B CA 1
ATOM 5016 C C . THR B 1 276 ? 3.475 34.156 22.156 1 29.2 276 THR B C 1
ATOM 5018 O O . THR B 1 276 ? 4.324 33.594 21.484 1 29.2 276 THR B O 1
ATOM 5021 N N . ASP B 1 277 ? 3.059 35.375 21.641 1 29.23 277 ASP B N 1
ATOM 5022 C CA . ASP B 1 277 ? 3.744 36.594 21.266 1 29.23 277 ASP B CA 1
ATOM 5023 C C . ASP B 1 277 ? 4.965 36.844 22.156 1 29.23 277 ASP B C 1
ATOM 5025 O O . ASP B 1 277 ? 5.125 37.906 22.719 1 29.23 277 ASP B O 1
ATOM 5029 N N . VAL B 1 278 ? 5.359 36.344 23.266 1 27.23 278 VAL B N 1
ATOM 5030 C CA . VAL B 1 278 ? 6.641 36.938 23.609 1 27.23 278 VAL B CA 1
ATOM 5031 C C . VAL B 1 278 ? 7.59 36.875 22.406 1 27.23 278 VAL B C 1
ATOM 5033 O O . VAL B 1 278 ? 7.848 35.781 21.875 1 27.23 278 VAL B O 1
ATOM 5036 N N . THR B 1 279 ? 7.633 37.938 21.547 1 25.62 279 THR B N 1
ATOM 5037 C CA . THR B 1 279 ? 8.695 38.469 20.688 1 25.62 279 THR B CA 1
ATOM 5038 C C . THR B 1 279 ? 10.062 38.125 21.25 1 25.62 279 THR B C 1
ATOM 5040 O O . THR B 1 279 ? 11.086 38.594 20.766 1 25.62 279 THR B O 1
ATOM 5043 N N . PRO B 1 280 ? 10.523 37.312 22.078 1 24.73 280 PRO B N 1
ATOM 5044 C CA . PRO B 1 280 ? 11.914 37.781 22.141 1 24.73 280 PRO B CA 1
ATOM 5045 C C . PRO B 1 280 ? 12.539 37.969 20.766 1 24.73 280 PRO B C 1
ATOM 5047 O O . PRO B 1 280 ? 12.102 37.344 19.797 1 24.73 280 PRO B O 1
ATOM 5050 N N . GLU B 1 281 ? 13.297 39.156 20.219 1 25.38 281 GLU B N 1
ATOM 5051 C CA . GLU B 1 281 ? 14.266 39.531 19.188 1 25.38 281 GLU B CA 1
ATOM 5052 C C . GLU B 1 281 ? 14.914 38.281 18.578 1 25.38 281 GLU B C 1
ATOM 5054 O O . GLU B 1 281 ? 15.164 38.219 17.375 1 25.38 281 GLU B O 1
ATOM 5059 N N . GLY B 1 282 ? 15.586 37.531 19.328 1 22.8 282 GLY B N 1
ATOM 5060 C CA . GLY B 1 282 ? 16.703 36.75 18.844 1 22.8 282 GLY B CA 1
ATOM 5061 C C . GLY B 1 282 ? 16.297 35.562 17.969 1 22.8 282 GLY B C 1
ATOM 5062 O O . GLY B 1 282 ? 16.859 35.344 16.906 1 22.8 282 GLY B O 1
ATOM 5063 N N . CYS B 1 283 ? 15.594 34.469 18.516 1 23.28 283 CYS B N 1
ATOM 5064 C CA . CYS B 1 283 ? 15.891 33.219 17.859 1 23.28 283 CYS B CA 1
ATOM 5065 C C . CYS B 1 283 ? 14.906 32.938 16.734 1 23.28 283 CYS B C 1
ATOM 5067 O O . CYS B 1 283 ? 13.797 32.469 16.969 1 23.28 283 CYS B O 1
ATOM 5069 N N . ALA B 1 284 ? 14.422 33.938 15.938 1 24.03 284 ALA B N 1
ATOM 5070 C CA . ALA B 1 284 ? 13.828 33.688 14.625 1 24.03 284 ALA B CA 1
ATOM 5071 C C . ALA B 1 284 ? 14.508 32.5 13.93 1 24.03 284 ALA B C 1
ATOM 5073 O O . ALA B 1 284 ? 15.617 32.625 13.406 1 24.03 284 ALA B O 1
ATOM 5074 N N . ILE B 1 285 ? 14.406 31.359 14.422 1 25.53 285 ILE B N 1
ATOM 5075 C CA . ILE B 1 285 ? 15.031 30.25 13.703 1 25.53 285 ILE B CA 1
ATOM 5076 C C . ILE B 1 285 ? 14.445 30.156 12.297 1 25.53 285 ILE B C 1
ATOM 5078 O O . ILE B 1 285 ? 13.281 29.781 12.133 1 25.53 285 ILE B O 1
ATOM 5082 N N . THR B 1 286 ? 14.422 31.141 11.438 1 22.67 286 THR B N 1
ATOM 5083 C CA . THR B 1 286 ? 14.266 31.094 9.984 1 22.67 286 THR B CA 1
ATOM 5084 C C . THR B 1 286 ? 14.75 29.75 9.438 1 22.67 286 THR B C 1
ATOM 5086 O O . THR B 1 286 ? 15.602 29.094 10.039 1 22.67 286 THR B O 1
ATOM 5089 N N . SER B 1 287 ? 14.023 29.172 8.406 1 26.84 287 SER B N 1
ATOM 5090 C CA . SER B 1 287 ? 14.43 28 7.625 1 26.84 287 SER B CA 1
ATOM 5091 C C . SER B 1 287 ? 15.945 27.984 7.43 1 26.84 287 SER B C 1
ATOM 5093 O O . SER B 1 287 ? 16.547 26.906 7.309 1 26.84 287 SER B O 1
ATOM 5095 N N . GLY B 1 288 ? 16.609 29.125 7.176 1 24.92 288 GLY B N 1
ATOM 5096 C CA . GLY B 1 288 ? 18.031 29.391 7.289 1 24.92 288 GLY B CA 1
ATOM 5097 C C . GLY B 1 288 ? 18.578 29.125 8.672 1 24.92 288 GLY B C 1
ATOM 5098 O O . GLY B 1 288 ? 19.781 28.891 8.836 1 24.92 288 GLY B O 1
ATOM 5099 N N . ALA B 1 289 ? 17.844 29.391 9.695 1 25.73 289 ALA B N 1
ATOM 5100 C CA . ALA B 1 289 ? 18.312 29.25 11.078 1 25.73 289 ALA B CA 1
ATOM 5101 C C . ALA B 1 289 ? 18.406 27.781 11.484 1 25.73 289 ALA B C 1
ATOM 5103 O O . ALA B 1 289 ? 19.312 27.406 12.242 1 25.73 289 ALA B O 1
ATOM 5104 N N . LEU B 1 290 ? 17.547 26.984 11.102 1 27.88 290 LEU B N 1
ATOM 5105 C CA . LEU B 1 290 ? 17.844 25.562 11.273 1 27.88 290 LEU B CA 1
ATOM 5106 C C . LEU B 1 290 ? 19 25.141 10.383 1 27.88 290 LEU B C 1
ATOM 5108 O O . LEU B 1 290 ? 19.734 24.203 10.711 1 27.88 290 LEU B O 1
ATOM 5112 N N . GLN B 1 291 ? 19.141 25.578 9.164 1 27.55 291 GLN B N 1
ATOM 5113 C CA . GLN B 1 291 ? 20.422 25.453 8.477 1 27.55 291 GLN B CA 1
ATOM 5114 C C . GLN B 1 291 ? 21.547 26.094 9.289 1 27.55 291 GLN B C 1
ATOM 5116 O O . GLN B 1 291 ? 22.656 25.547 9.383 1 27.55 291 GLN B O 1
ATOM 5121 N N . GLN B 1 292 ? 21.422 27.438 9.609 1 25.66 292 GLN B N 1
ATOM 5122 C CA . GLN B 1 292 ? 22.375 28.172 10.422 1 25.66 292 GLN B CA 1
ATOM 5123 C C . GLN B 1 292 ? 22.172 27.891 11.906 1 25.66 292 GLN B C 1
ATOM 5125 O O . GLN B 1 292 ? 21.719 28.75 12.656 1 25.66 292 GLN B O 1
ATOM 5130 N N . PHE B 1 293 ? 21.391 27.062 12.406 1 27.69 293 PHE B N 1
ATOM 5131 C CA . PHE B 1 293 ? 21.812 26.672 13.75 1 27.69 293 PHE B CA 1
ATOM 5132 C C . PHE B 1 293 ? 23.328 26.609 13.852 1 27.69 293 PHE B C 1
ATOM 5134 O O . PHE B 1 293 ? 23.953 25.719 13.297 1 27.69 293 PHE B O 1
ATOM 5141 N N . ASP B 1 294 ? 23.906 27.594 13.672 1 24.16 294 ASP B N 1
ATOM 5142 C CA . ASP B 1 294 ? 25.266 27.859 14.133 1 24.16 294 ASP B CA 1
ATOM 5143 C C . ASP B 1 294 ? 25.531 27.172 15.477 1 24.16 294 ASP B C 1
ATOM 5145 O O . ASP B 1 294 ? 25.062 27.656 16.516 1 24.16 294 ASP B O 1
ATOM 5149 N N . LEU B 1 295 ? 25.406 25.906 15.57 1 26.27 295 LEU B N 1
ATOM 5150 C CA . LEU B 1 295 ? 26.141 25.094 16.547 1 26.27 295 LEU B CA 1
ATOM 5151 C C . LEU B 1 295 ? 27.375 25.828 17.047 1 26.27 295 LEU B C 1
ATOM 5153 O O . LEU B 1 295 ? 28.031 25.375 17.984 1 26.27 295 LEU B O 1
ATOM 5157 N N . GLU B 1 296 ? 27.797 26.797 16.266 1 25.23 296 GLU B N 1
ATOM 5158 C CA . GLU B 1 296 ? 28.891 27.578 16.828 1 25.23 296 GLU B CA 1
ATOM 5159 C C . GLU B 1 296 ? 28.453 28.359 18.062 1 25.23 296 GLU B C 1
ATOM 5161 O O . GLU B 1 296 ? 29.234 28.562 19 1 25.23 296 GLU B O 1
ATOM 5166 N N . ARG B 1 297 ? 27.203 28.875 17.969 1 28.83 297 ARG B N 1
ATOM 5167 C CA . ARG B 1 297 ? 26.953 29.672 19.172 1 28.83 297 ARG B CA 1
ATOM 5168 C C . ARG B 1 297 ? 26.547 28.781 20.344 1 28.83 297 ARG B C 1
ATOM 5170 O O . ARG B 1 297 ? 26.344 29.281 21.453 1 28.83 297 ARG B O 1
ATOM 5177 N N . LEU B 1 298 ? 26.141 27.531 20.094 1 25.97 298 LEU B N 1
ATOM 5178 C CA . LEU B 1 298 ? 26.234 26.703 21.297 1 25.97 298 LEU B CA 1
ATOM 5179 C C . LEU B 1 298 ? 27.688 26.516 21.734 1 25.97 298 LEU B C 1
ATOM 5181 O O . LEU B 1 298 ? 28.391 25.641 21.219 1 25.97 298 LEU B O 1
ATOM 5185 N N . THR B 1 299 ? 28.484 27.484 21.578 1 22.61 299 THR B N 1
ATOM 5186 C CA . THR B 1 299 ? 29.672 27.375 22.422 1 22.61 299 THR B CA 1
ATOM 5187 C C . THR B 1 299 ? 29.312 26.891 23.812 1 22.61 299 THR B C 1
ATOM 5189 O O . THR B 1 299 ? 28.547 27.547 24.531 1 22.61 299 THR B O 1
ATOM 5192 N N . PHE B 1 300 ? 29.047 25.625 23.812 1 22.84 300 PHE B N 1
ATOM 5193 C CA . PHE B 1 300 ? 29.078 25.031 25.141 1 22.84 300 PHE B CA 1
ATOM 5194 C C . PHE B 1 300 ? 30.078 25.75 26.031 1 22.84 300 PHE B C 1
ATOM 5196 O O . PHE B 1 300 ? 31.25 25.859 25.688 1 22.84 300 PHE B O 1
ATOM 5203 N N . ALA B 1 301 ? 29.609 26.719 26.656 1 22.02 301 ALA B N 1
ATOM 5204 C CA . ALA B 1 301 ? 30.469 27.203 27.734 1 22.02 301 ALA B CA 1
ATOM 5205 C C . ALA B 1 301 ? 31.094 26.031 28.516 1 22.02 301 ALA B C 1
ATOM 5207 O O . ALA B 1 301 ? 30.391 25.109 28.922 1 22.02 301 ALA B O 1
ATOM 5208 N N . ASN B 1 302 ? 32.188 25.422 28.109 1 21.02 302 ASN B N 1
ATOM 5209 C CA . ASN B 1 302 ? 32.938 24.641 29.078 1 21.02 302 ASN B CA 1
ATOM 5210 C C . ASN B 1 302 ? 32.719 25.172 30.5 1 21.02 302 ASN B C 1
ATOM 5212 O O . ASN B 1 302 ? 32.938 26.359 30.766 1 21.02 302 ASN B O 1
ATOM 5216 N N . PRO B 1 303 ? 31.641 24.656 31.156 1 23.42 303 PRO B N 1
ATOM 5217 C CA . PRO B 1 303 ? 31.766 25.109 32.562 1 23.42 303 PRO B CA 1
ATOM 5218 C C . PRO B 1 303 ? 33.219 25.141 33.031 1 23.42 303 PRO B C 1
ATOM 5220 O O . PRO B 1 303 ? 33.844 24.094 33.188 1 23.42 303 PRO B O 1
ATOM 5223 N N . GLY B 1 304 ? 34.188 25.562 32.188 1 20.64 304 GLY B N 1
ATOM 5224 C CA . GLY B 1 304 ? 35.438 25.844 32.906 1 20.64 304 GLY B CA 1
ATOM 5225 C C . GLY B 1 304 ? 35.219 26.344 34.312 1 20.64 304 GLY B C 1
ATOM 5226 O O . GLY B 1 304 ? 34.125 26.766 34.688 1 20.64 304 GLY B O 1
ATOM 5227 N N . ILE B 1 305 ? 36.031 25.719 35.281 1 21.72 305 ILE B N 1
ATOM 5228 C CA . ILE B 1 305 ? 36.375 26.234 36.594 1 21.72 305 ILE B CA 1
ATOM 5229 C C . ILE B 1 305 ? 36.344 27.766 36.594 1 21.72 305 ILE B C 1
ATOM 5231 O O . ILE B 1 305 ? 37.125 28.391 35.906 1 21.72 305 ILE B O 1
ATOM 5235 N N . THR B 1 306 ? 35.125 28.234 36.375 1 21.69 306 THR B N 1
ATOM 5236 C CA . THR B 1 306 ? 35.125 29.625 36.844 1 21.69 306 THR B CA 1
ATOM 5237 C C . THR B 1 306 ? 35.938 29.734 38.156 1 21.69 306 THR B C 1
ATOM 5239 O O . THR B 1 306 ? 35.5 29.25 39.188 1 21.69 306 THR B O 1
ATOM 5242 N N . THR B 1 307 ? 37.312 29.312 38.062 1 19.62 307 THR B N 1
ATOM 5243 C CA . THR B 1 307 ? 38.219 29.938 39.031 1 19.62 307 THR B CA 1
ATOM 5244 C C . THR B 1 307 ? 37.781 31.391 39.281 1 19.62 307 THR B C 1
ATOM 5246 O O . THR B 1 307 ? 37.719 32.188 38.344 1 19.62 307 THR B O 1
ATOM 5249 N N . VAL B 1 308 ? 36.812 31.516 40.188 1 21.34 308 VAL B N 1
ATOM 5250 C CA . VAL B 1 308 ? 36.75 32.75 40.969 1 21.34 308 VAL B CA 1
ATOM 5251 C C . VAL B 1 308 ? 38.188 33.281 41.188 1 21.34 308 VAL B C 1
ATOM 5253 O O . VAL B 1 308 ? 38.938 32.719 42 1 21.34 308 VAL B O 1
ATOM 5256 N N . ILE B 1 309 ? 39 33.281 40.031 1 19.14 309 ILE B N 1
ATOM 5257 C CA . ILE B 1 309 ? 40.156 34.094 40.375 1 19.14 309 ILE B CA 1
ATOM 5258 C C . ILE B 1 309 ? 39.719 35.375 41.062 1 19.14 309 ILE B C 1
ATOM 5260 O O . ILE B 1 309 ? 38.969 36.156 40.5 1 19.14 309 ILE B O 1
ATOM 5264 N N . ASP B 1 310 ? 39.625 35.25 42.375 1 18.91 310 ASP B N 1
ATOM 5265 C CA . ASP B 1 310 ? 39.688 36.375 43.281 1 18.91 310 ASP B CA 1
ATOM 5266 C C . ASP B 1 310 ? 40.625 37.469 42.75 1 18.91 310 ASP B C 1
ATOM 5268 O O . ASP B 1 310 ? 41.812 37.219 42.562 1 18.91 310 ASP B O 1
ATOM 5272 N N . ALA B 1 311 ? 40.062 38.031 41.469 1 20.44 311 ALA B N 1
ATOM 5273 C CA . ALA B 1 311 ? 40.844 39.281 41.344 1 20.44 311 ALA B CA 1
ATOM 5274 C C . ALA B 1 311 ? 41.188 39.844 42.719 1 20.44 311 ALA B C 1
ATOM 5276 O O . ALA B 1 311 ? 40.312 40.312 43.438 1 20.44 311 ALA B O 1
ATOM 5277 N N . LEU B 1 312 ? 41.938 39.031 43.438 1 19.28 312 LEU B N 1
ATOM 5278 C CA . LEU B 1 312 ? 42.625 39.688 44.531 1 19.28 312 LEU B CA 1
ATOM 5279 C C . LEU B 1 312 ? 42.969 41.125 44.188 1 19.28 312 LEU B C 1
ATOM 5281 O O . LEU B 1 312 ? 43.156 41.469 43 1 19.28 312 LEU B O 1
ATOM 5285 N N . PRO B 1 313 ? 42.906 42 45.188 1 21.25 313 PRO B N 1
ATOM 5286 C CA . PRO B 1 313 ? 43.156 43.438 45.156 1 21.25 313 PRO B CA 1
ATOM 5287 C C . PRO B 1 313 ? 44.469 43.781 44.469 1 21.25 313 PRO B C 1
ATOM 5289 O O . PRO B 1 313 ? 45.562 43.406 44.938 1 21.25 313 PRO B O 1
ATOM 5292 N N . GLY B 1 314 ? 44.688 43.125 43.156 1 18.53 314 GLY B N 1
ATOM 5293 C CA . GLY B 1 314 ? 46.062 43.562 42.875 1 18.53 314 GLY B CA 1
ATOM 5294 C C . GLY B 1 314 ? 46.281 45.031 43.219 1 18.53 314 GLY B C 1
ATOM 5295 O O . GLY B 1 314 ? 45.375 45.844 43.094 1 18.53 314 GLY B O 1
ATOM 5296 N N . HIS B 1 315 ? 47.25 45.312 44 1 18.67 315 HIS B N 1
ATOM 5297 C CA . HIS B 1 315 ? 47.844 46.531 44.562 1 18.67 315 HIS B CA 1
ATOM 5298 C C . HIS B 1 315 ? 47.969 47.625 43.5 1 18.67 315 HIS B C 1
ATOM 5300 O O . HIS B 1 315 ? 47.844 47.344 42.312 1 18.67 315 HIS B O 1
ATOM 5306 N N . SER B 1 316 ? 49.125 48.219 43.375 1 17.8 316 SER B N 1
ATOM 5307 C CA . SER B 1 316 ? 49.531 49.625 43.562 1 17.8 316 SER B CA 1
ATOM 5308 C C . SER B 1 316 ? 49.625 50.344 42.25 1 17.8 316 SER B C 1
ATOM 5310 O O . SER B 1 316 ? 49.719 51.562 42.188 1 17.8 316 SER B O 1
ATOM 5312 N N . ARG B 1 317 ? 49.688 49.625 40.969 1 17.97 317 ARG B N 1
ATOM 5313 C CA . ARG B 1 317 ? 50.812 50.312 40.344 1 17.97 317 ARG B CA 1
ATOM 5314 C C . ARG B 1 317 ? 50.531 51.781 40.094 1 17.97 317 ARG B C 1
ATOM 5316 O O . ARG B 1 317 ? 49.344 52.156 40 1 17.97 317 ARG B O 1
ATOM 5323 N N . ASN B 1 318 ? 51.625 52.469 39.438 1 18 318 ASN B N 1
ATOM 5324 C CA . ASN B 1 318 ? 52.125 53.812 39.5 1 18 318 ASN B CA 1
ATOM 5325 C C . ASN B 1 318 ? 51.25 54.812 38.719 1 18 318 ASN B C 1
ATOM 5327 O O . ASN B 1 318 ? 50.375 54.375 37.969 1 18 318 ASN B O 1
ATOM 5331 N N . GLY B 1 319 ? 51.938 55.844 38 1 18.83 319 GLY B N 1
ATOM 5332 C CA . GLY B 1 319 ? 52.062 57.281 37.906 1 18.83 319 GLY B CA 1
ATOM 5333 C C . GLY B 1 319 ? 51.312 57.875 36.719 1 18.83 319 GLY B C 1
ATOM 5334 O O . GLY B 1 319 ? 50.844 57.125 35.844 1 18.83 319 GLY B O 1
ATOM 5335 N N . LYS B 1 320 ? 51.375 59.219 36.344 1 18.28 320 LYS B N 1
ATOM 5336 C CA . LYS B 1 320 ? 50.625 60.375 35.844 1 18.28 320 LYS B CA 1
ATOM 5337 C C . LYS B 1 320 ? 50.594 60.375 34.312 1 18.28 320 LYS B C 1
ATOM 5339 O O . LYS B 1 320 ? 49.562 60.719 33.719 1 18.28 320 LYS B O 1
ATOM 5344 N N . ALA B 1 321 ? 51.531 60.062 33.281 1 19.44 321 ALA B N 1
ATOM 5345 C CA . ALA B 1 321 ? 51.938 61.344 32.719 1 19.44 321 ALA B CA 1
ATOM 5346 C C . ALA B 1 321 ? 50.875 61.906 31.781 1 19.44 321 ALA B C 1
ATOM 5348 O O . ALA B 1 321 ? 50.031 61.156 31.297 1 19.44 321 ALA B O 1
ATOM 5349 N N . ALA B 1 322 ? 51.156 63.125 30.906 1 18.55 322 ALA B N 1
ATOM 5350 C CA . ALA B 1 322 ? 50.75 64.5 30.594 1 18.55 322 ALA B CA 1
ATOM 5351 C C . ALA B 1 322 ? 50.156 64.625 29.203 1 18.55 322 ALA B C 1
ATOM 5353 O O . ALA B 1 322 ? 49.438 65.562 28.875 1 18.55 322 ALA B O 1
ATOM 5354 N N . PHE B 1 323 ? 50.312 63.625 28.125 1 20.31 323 PHE B N 1
ATOM 5355 C CA . PHE B 1 323 ? 50.594 64.5 26.984 1 20.31 323 PHE B CA 1
ATOM 5356 C C . PHE B 1 323 ? 49.281 65.125 26.5 1 20.31 323 PHE B C 1
ATOM 5358 O O . PHE B 1 323 ? 48.219 64.5 26.547 1 20.31 323 PHE B O 1
ATOM 5365 N N . PRO B 1 324 ? 49.438 66.438 25.797 1 18.91 324 PRO B N 1
ATOM 5366 C CA . PRO B 1 324 ? 48.531 67.562 25.578 1 18.91 324 PRO B CA 1
ATOM 5367 C C . PRO B 1 324 ? 47.562 67.375 24.438 1 18.91 324 PRO B C 1
ATOM 5369 O O . PRO B 1 324 ? 47.75 66.438 23.625 1 18.91 324 PRO B O 1
ATOM 5372 N N . HIS B 1 325 ? 46.625 68.312 24.156 1 19.45 325 HIS B N 1
ATOM 5373 C CA . HIS B 1 325 ? 45.281 68.562 23.625 1 19.45 325 HIS B CA 1
ATOM 5374 C C . HIS B 1 325 ? 45.344 68.812 22.125 1 19.45 325 HIS B C 1
ATOM 5376 O O . HIS B 1 325 ? 44.312 69.062 21.484 1 19.45 325 HIS B O 1
ATOM 5382 N N . LEU B 1 326 ? 46.531 68.688 21.219 1 18.52 326 LEU B N 1
ATOM 5383 C CA . LEU B 1 326 ? 46.469 69.812 20.328 1 18.52 326 LEU B CA 1
ATOM 5384 C C . LEU B 1 326 ? 45.188 69.75 19.484 1 18.52 326 LEU B C 1
ATOM 5386 O O . LEU B 1 326 ? 44.625 68.688 19.25 1 18.52 326 LEU B O 1
ATOM 5390 N N . PRO B 1 327 ? 45.031 71 18.641 1 19.7 327 PRO B N 1
ATOM 5391 C CA . PRO B 1 327 ? 43.969 71.938 18.25 1 19.7 327 PRO B CA 1
ATOM 5392 C C . PRO B 1 327 ? 43.219 71.438 17 1 19.7 327 PRO B C 1
ATOM 5394 O O . PRO B 1 327 ? 43.625 70.438 16.375 1 19.7 327 PRO B O 1
ATOM 5397 N N . PRO B 1 328 ? 43.219 72.375 16.016 1 18.12 328 PRO B N 1
ATOM 5398 C CA . PRO B 1 328 ? 42.125 73.125 15.375 1 18.12 328 PRO B CA 1
ATOM 5399 C C . PRO B 1 328 ? 41.719 72.5 14.031 1 18.12 328 PRO B C 1
ATOM 5401 O O . PRO B 1 328 ? 40.531 72.25 13.805 1 18.12 328 PRO B O 1
ATOM 5404 N N . SER B 1 329 ? 42.625 72.75 12.891 1 16.45 329 SER B N 1
ATOM 5405 C CA . SER B 1 329 ? 42.219 73.75 11.914 1 16.45 329 SER B CA 1
ATOM 5406 C C . SER B 1 329 ? 41.438 73.125 10.766 1 16.45 329 SER B C 1
ATOM 5408 O O . SER B 1 329 ? 40.344 73.625 10.438 1 16.45 329 SER B O 1
ATOM 5410 N N . GLN B 1 330 ? 42.156 72.875 9.461 1 17.11 330 GLN B N 1
ATOM 5411 C CA . GLN B 1 330 ? 42 73.625 8.242 1 17.11 330 GLN B CA 1
ATOM 5412 C C . GLN B 1 330 ? 41.031 72.938 7.273 1 17.11 330 GLN B C 1
ATOM 5414 O O . GLN B 1 330 ? 41.156 71.75 7.016 1 17.11 330 GLN B O 1
ATOM 5419 N N . VAL B 1 331 ? 39.906 73.562 6.77 1 19.52 331 VAL B N 1
ATOM 5420 C CA . VAL B 1 331 ? 38.625 73.375 6.062 1 19.52 331 VAL B CA 1
ATOM 5421 C C . VAL B 1 331 ? 38.906 73.125 4.578 1 19.52 331 VAL B C 1
ATOM 5423 O O . VAL B 1 331 ? 38 72.688 3.84 1 19.52 331 VAL B O 1
ATOM 5426 N N . SER B 1 332 ? 40.188 73.375 3.977 1 15.9 332 SER B N 1
ATOM 5427 C CA . SER B 1 332 ? 40.062 74.25 2.812 1 15.9 332 SER B CA 1
ATOM 5428 C C . SER B 1 332 ? 39.219 73.625 1.712 1 15.9 332 SER B C 1
ATOM 5430 O O . SER B 1 332 ? 38.281 74.188 1.218 1 15.9 332 SER B O 1
ATOM 5432 N N . GLU B 1 333 ? 39.875 73.375 0.356 1 16.48 333 GLU B N 1
ATOM 5433 C CA . GLU B 1 333 ? 39.781 74.062 -0.914 1 16.48 333 GLU B CA 1
ATOM 5434 C C . GLU B 1 333 ? 38.812 73.375 -1.881 1 16.48 333 GLU B C 1
ATOM 5436 O O . GLU B 1 333 ? 38.625 72.188 -1.788 1 16.48 333 GLU B O 1
ATOM 5441 N N . THR B 1 334 ? 38.219 74.125 -2.971 1 17.64 334 THR B N 1
ATOM 5442 C CA . THR B 1 334 ? 37.156 74.375 -3.908 1 17.64 334 THR B CA 1
ATOM 5443 C C . THR B 1 334 ? 37.25 73.562 -5.16 1 17.64 334 THR B C 1
ATOM 5445 O O . THR B 1 334 ? 36.344 73.438 -5.961 1 17.64 334 THR B O 1
ATOM 5448 N N . LYS B 1 335 ? 38.375 72.812 -5.582 1 17.56 335 LYS B N 1
ATOM 5449 C CA . LYS B 1 335 ? 38.719 73.188 -6.949 1 17.56 335 LYS B CA 1
ATOM 5450 C C . LYS B 1 335 ? 37.625 72.812 -7.934 1 17.56 335 LYS B C 1
ATOM 5452 O O . LYS B 1 335 ? 36.844 71.875 -7.656 1 17.56 335 LYS B O 1
ATOM 5457 N N . GLU B 1 336 ? 37.906 73 -9.414 1 16.77 336 GLU B N 1
ATOM 5458 C CA . GLU B 1 336 ? 37.594 73.562 -10.703 1 16.77 336 GLU B CA 1
ATOM 5459 C C . GLU B 1 336 ? 36.844 72.562 -11.602 1 16.77 336 GLU B C 1
ATOM 5461 O O . GLU B 1 336 ? 36.875 71.375 -11.352 1 16.77 336 GLU B O 1
ATOM 5466 N N . TRP B 1 337 ? 36.906 72.75 -13.055 1 18.83 337 TRP B N 1
ATOM 5467 C CA . TRP B 1 337 ? 36.062 73.188 -14.18 1 18.83 337 TRP B CA 1
ATOM 5468 C C . TRP B 1 337 ? 35.562 71.938 -14.945 1 18.83 337 TRP B C 1
ATOM 5470 O O . TRP B 1 337 ? 34.344 71.75 -15.102 1 18.83 337 TRP B O 1
ATOM 5480 N N . GLN B 1 338 ? 36.062 71.625 -16.312 1 17.52 338 GLN B N 1
ATOM 5481 C CA . GLN B 1 338 ? 35.625 71.938 -17.688 1 17.52 338 GLN B CA 1
ATOM 5482 C C . GLN B 1 338 ? 35.281 70.625 -18.422 1 17.52 338 GLN B C 1
ATOM 5484 O O . GLN B 1 338 ? 36.031 69.688 -18.391 1 17.52 338 GLN 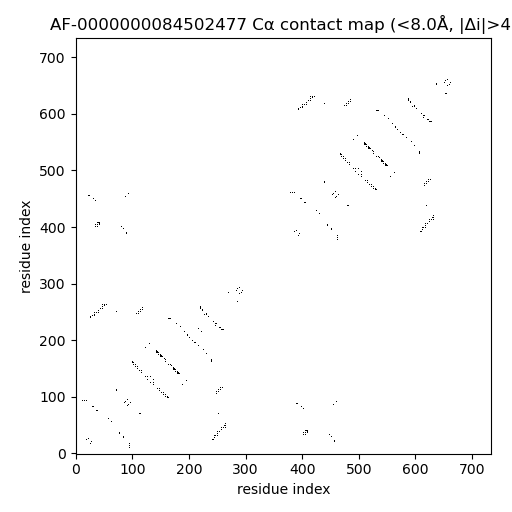B O 1
ATOM 5489 N N . PRO B 1 339 ? 34.062 70.375 -18.891 1 19.95 339 PRO B N 1
ATOM 5490 C CA . PRO B 1 339 ? 33.438 69.25 -19.562 1 19.95 339 PRO B CA 1
ATOM 5491 C C . PRO B 1 339 ? 34.031 69 -20.953 1 19.95 339 PRO B C 1
ATOM 5493 O O . PRO B 1 339 ? 33.812 69.75 -21.875 1 19.95 339 PRO B O 1
ATOM 5496 N N . GLU B 1 340 ? 35.156 68.688 -21.25 1 16.17 340 GLU B N 1
ATOM 5497 C CA . GLU B 1 340 ? 35.656 68.938 -22.594 1 16.17 340 GLU B CA 1
ATOM 5498 C C . GLU B 1 340 ? 34.781 68.25 -23.641 1 16.17 340 GLU B C 1
ATOM 5500 O O . GLU B 1 340 ? 34.125 67.25 -23.328 1 16.17 340 GLU B O 1
ATOM 5505 N N . THR B 1 341 ? 35.125 68.5 -25.109 1 16.94 341 THR B N 1
ATOM 5506 C CA . THR B 1 341 ? 34.719 68.812 -26.484 1 16.94 341 THR B CA 1
ATOM 5507 C C . THR B 1 341 ? 34.5 67.5 -27.25 1 16.94 341 THR B C 1
ATOM 5509 O O . THR B 1 341 ? 33.438 67.312 -27.891 1 16.94 341 THR B O 1
ATOM 5512 N N . ASP B 1 342 ? 35.562 66.688 -28.016 1 15.48 342 ASP B N 1
ATOM 5513 C CA . ASP B 1 342 ? 35.781 66.875 -29.438 1 15.48 342 ASP B CA 1
ATOM 5514 C C . ASP B 1 342 ? 35.031 65.875 -30.266 1 15.48 342 ASP B C 1
ATOM 5516 O O . ASP B 1 342 ? 34.25 66.188 -31.172 1 15.48 342 ASP B O 1
ATOM 5520 N N . ASP B 1 343 ? 35.812 64.812 -31.125 1 15.19 343 ASP B N 1
ATOM 5521 C CA . ASP B 1 343 ? 36.125 64.75 -32.562 1 15.19 343 ASP B CA 1
ATOM 5522 C C . ASP B 1 343 ? 35.25 63.656 -33.219 1 15.19 343 ASP B C 1
ATOM 5524 O O . ASP B 1 343 ? 34.75 62.75 -32.562 1 15.19 343 ASP B O 1
ATOM 5528 N N . GLU B 1 344 ? 35.5 63.344 -34.688 1 15.7 344 GLU B N 1
ATOM 5529 C CA . GLU B 1 344 ? 34.938 63.219 -36.031 1 15.7 344 GLU B CA 1
ATOM 5530 C C . GLU B 1 344 ? 34.625 61.75 -36.375 1 15.7 344 GLU B C 1
ATOM 5532 O O . GLU B 1 344 ? 33.562 61.469 -36.906 1 15.7 344 GLU B O 1
ATOM 5537 N N . GLY B 1 345 ? 35.625 60.688 -36.5 1 14.6 345 GLY B N 1
ATOM 5538 C CA . GLY B 1 345 ? 35.969 60.25 -37.844 1 14.6 345 GLY B CA 1
ATOM 5539 C C . GLY B 1 345 ? 35.031 59.188 -38.375 1 14.6 345 GLY B C 1
ATOM 5540 O O . GLY B 1 345 ? 34.125 58.75 -37.688 1 14.6 345 GLY B O 1
ATOM 5541 N N . SER B 1 346 ? 35.656 57.906 -38.969 1 15.25 346 SER B N 1
ATOM 5542 C CA . SER B 1 346 ? 35.781 57.375 -40.312 1 15.25 346 SER B CA 1
ATOM 5543 C C . SER B 1 346 ? 34.75 56.281 -40.594 1 15.25 346 SER B C 1
ATOM 5545 O O . SER B 1 346 ? 34.25 55.656 -39.656 1 15.25 346 SER B O 1
ATOM 5547 N N . ARG B 1 347 ? 34.719 55.625 -42 1 15.73 347 ARG B N 1
ATOM 5548 C CA . ARG B 1 347 ? 33.938 55.375 -43.219 1 15.73 347 ARG B CA 1
ATOM 5549 C C . ARG B 1 347 ? 33.531 53.906 -43.312 1 15.73 347 ARG B C 1
ATOM 5551 O O . ARG B 1 347 ? 32.406 53.594 -43.656 1 15.73 347 ARG B O 1
ATOM 5558 N N . SER B 1 348 ? 34.469 52.75 -43.438 1 14.86 348 SER B N 1
ATOM 5559 C CA . SER B 1 348 ? 34.562 51.969 -44.656 1 14.86 348 SER B CA 1
ATOM 5560 C C . SER B 1 348 ? 33.562 50.812 -44.688 1 14.86 348 SER B C 1
ATOM 5562 O O . SER B 1 348 ? 33.406 50.125 -43.688 1 14.86 348 SER B O 1
ATOM 5564 N N . VAL B 1 349 ? 32.688 50.562 -45.719 1 16.88 349 VAL B N 1
ATOM 5565 C CA . VAL B 1 349 ? 31.484 49.875 -46.188 1 16.88 349 VAL B CA 1
ATOM 5566 C C . VAL B 1 349 ? 31.844 48.469 -46.656 1 16.88 349 VAL B C 1
ATOM 5568 O O . VAL B 1 349 ? 30.984 47.719 -47.094 1 16.88 349 VAL B O 1
ATOM 5571 N N . LEU B 1 350 ? 32.938 47.75 -46.469 1 15.62 350 LEU B N 1
ATOM 5572 C CA . LEU B 1 350 ? 33.281 46.906 -47.625 1 15.62 350 LEU B CA 1
ATOM 5573 C C . LEU B 1 350 ? 32.219 45.844 -47.875 1 15.62 350 LEU B C 1
ATOM 5575 O O . LEU B 1 350 ? 31.484 45.469 -46.969 1 15.62 350 LEU B O 1
ATOM 5579 N N . ASN B 1 351 ? 32.281 44.938 -49.156 1 15.22 351 ASN B N 1
ATOM 5580 C CA . ASN B 1 351 ? 31.672 44.469 -50.406 1 15.22 351 ASN B CA 1
ATOM 5581 C C . ASN B 1 351 ? 31.109 43.062 -50.281 1 15.22 351 ASN B C 1
ATOM 5583 O O . ASN B 1 351 ? 29.969 42.781 -50.688 1 15.22 351 ASN B O 1
ATOM 5587 N N . ASP B 1 352 ? 31.906 41.781 -50.125 1 15.98 352 ASP B N 1
ATOM 5588 C CA . ASP B 1 352 ? 32.062 40.875 -51.25 1 15.98 352 ASP B CA 1
ATOM 5589 C C . ASP B 1 352 ? 30.922 39.844 -51.281 1 15.98 352 ASP B C 1
ATOM 5591 O O . ASP B 1 352 ? 30.359 39.5 -50.25 1 15.98 352 ASP B O 1
ATOM 5595 N N . ASP B 1 353 ? 30.703 39 -52.5 1 16.91 353 ASP B N 1
ATOM 5596 C CA . ASP B 1 353 ? 29.797 38.469 -53.5 1 16.91 353 ASP B CA 1
ATOM 5597 C C . ASP B 1 353 ? 29.359 37.062 -53.156 1 16.91 353 ASP B C 1
ATOM 5599 O O . ASP B 1 353 ? 28.172 36.781 -53.031 1 16.91 353 ASP B O 1
ATOM 5603 N N . ARG B 1 354 ? 29.859 35.781 -53.969 1 17.3 354 ARG B N 1
ATOM 5604 C CA . ARG B 1 354 ? 29.266 35 -55.062 1 17.3 354 ARG B CA 1
ATOM 5605 C C . ARG B 1 354 ? 28.891 33.594 -54.594 1 17.3 354 ARG B C 1
ATOM 5607 O O . ARG B 1 354 ? 29.734 32.875 -54.062 1 17.3 354 ARG B O 1
ATOM 5614 N N . MET B 1 355 ? 27.672 33.062 -54.531 1 17.86 355 MET B N 1
ATOM 5615 C CA . MET B 1 355 ? 27.016 31.797 -54.156 1 17.86 355 MET B CA 1
ATOM 5616 C C . MET B 1 355 ? 27.219 30.75 -55.25 1 17.86 355 MET B C 1
ATOM 5618 O O . MET B 1 355 ? 26.375 30.578 -56.125 1 17.86 355 MET B O 1
ATOM 5622 N N . ASP B 1 356 ? 28.312 30.453 -55.875 1 15.98 356 ASP B N 1
ATOM 5623 C CA . ASP B 1 356 ? 28.281 29.641 -57.094 1 15.98 356 ASP B CA 1
ATOM 5624 C C . ASP B 1 356 ? 27.609 28.297 -56.812 1 15.98 356 ASP B C 1
ATOM 5626 O O . ASP B 1 356 ? 27.469 27.859 -55.688 1 15.98 356 ASP B O 1
ATOM 5630 N N . ASP B 1 357 ? 27.719 27.188 -57.938 1 16.95 357 ASP B N 1
ATOM 5631 C CA . ASP B 1 357 ? 27.109 26.297 -58.906 1 16.95 357 ASP B CA 1
ATOM 5632 C C . ASP B 1 357 ? 27.078 24.859 -58.406 1 16.95 357 ASP B C 1
ATOM 5634 O O . ASP B 1 357 ? 26.047 24.203 -58.469 1 16.95 357 ASP B O 1
ATOM 5638 N N . HIS B 1 358 ? 28.297 24.031 -58.281 1 17.03 358 HIS B N 1
ATOM 5639 C CA . HIS B 1 358 ? 28.609 22.938 -59.219 1 17.03 358 HIS B CA 1
ATOM 5640 C C . HIS B 1 358 ? 27.844 21.672 -58.844 1 17.03 358 HIS B C 1
ATOM 5642 O O . HIS B 1 358 ? 27.422 21.5 -57.688 1 17.03 358 HIS B O 1
ATOM 5648 N N . ASP B 1 359 ? 27.844 20.469 -59.781 1 17.91 359 ASP B N 1
ATOM 5649 C CA . ASP B 1 359 ? 27.375 19.344 -60.594 1 17.91 359 ASP B CA 1
ATOM 5650 C C . ASP B 1 359 ? 27.641 18.016 -59.906 1 17.91 359 ASP B C 1
ATOM 5652 O O . ASP B 1 359 ? 27.406 16.953 -60.5 1 17.91 359 ASP B O 1
ATOM 5656 N N . ILE B 1 360 ? 27.844 17.688 -58.688 1 18.17 360 ILE B N 1
ATOM 5657 C CA . ILE B 1 360 ? 28.531 16.406 -58.562 1 18.17 360 ILE B CA 1
ATOM 5658 C C . ILE B 1 360 ? 27.688 15.297 -59.188 1 18.17 360 ILE B C 1
ATOM 5660 O O . ILE B 1 360 ? 26.578 15 -58.719 1 18.17 360 ILE B O 1
ATOM 5664 N N . ARG B 1 361 ? 27.859 14.883 -60.5 1 16.72 361 ARG B N 1
ATOM 5665 C CA . ARG B 1 361 ? 27.578 13.961 -61.594 1 16.72 361 ARG B CA 1
ATOM 5666 C C . ARG B 1 361 ? 27.672 12.508 -61.125 1 16.72 361 ARG B C 1
ATOM 5668 O O . ARG B 1 361 ? 26.812 11.688 -61.469 1 16.72 361 ARG B O 1
ATOM 5675 N N . SER B 1 362 ? 28.938 11.992 -60.875 1 16.86 362 SER B N 1
ATOM 5676 C CA . SER B 1 362 ? 29.484 10.844 -61.562 1 16.86 362 SER B CA 1
ATOM 5677 C C . SER B 1 362 ? 28.703 9.57 -61.25 1 16.86 362 SER B C 1
ATOM 5679 O O . SER B 1 362 ? 28.266 9.375 -60.125 1 16.86 362 SER B O 1
ATOM 5681 N N . LYS B 1 363 ? 28.422 8.742 -62.281 1 19.02 363 LYS B N 1
ATOM 5682 C CA . LYS B 1 363 ? 27.875 7.578 -62.969 1 19.02 363 LYS B CA 1
ATOM 5683 C C . LYS B 1 363 ? 28.344 6.285 -62.312 1 19.02 363 LYS B C 1
ATOM 5685 O O . LYS B 1 363 ? 27.516 5.422 -62 1 19.02 363 LYS B O 1
ATOM 5690 N N . ALA B 1 364 ? 29.594 5.777 -62.938 1 17.98 364 ALA B N 1
ATOM 5691 C CA . ALA B 1 364 ? 29.906 4.559 -63.688 1 17.98 364 ALA B CA 1
ATOM 5692 C C . ALA B 1 364 ? 30.047 3.365 -62.75 1 17.98 364 ALA B C 1
ATOM 5694 O O . ALA B 1 364 ? 29.406 2.334 -62.938 1 17.98 364 ALA B O 1
ATOM 5695 N N . THR B 1 365 ? 31.406 3.002 -62.781 1 19.47 365 THR B N 1
ATOM 5696 C CA . THR B 1 365 ? 32.062 1.906 -63.469 1 19.47 365 THR B CA 1
ATOM 5697 C C . THR B 1 365 ? 32.125 0.656 -62.594 1 19.47 365 THR B C 1
ATOM 5699 O O . THR B 1 365 ? 31.719 -0.427 -63.031 1 19.47 365 THR B O 1
ATOM 5702 N N . LEU B 1 366 ? 33.5 0.175 -62.25 1 17.42 366 LEU B N 1
ATOM 5703 C CA . LEU B 1 366 ? 34.812 -0.36 -62.531 1 17.42 366 LEU B CA 1
ATOM 5704 C C . LEU B 1 366 ? 35.375 -1.087 -61.281 1 17.42 366 LEU B C 1
ATOM 5706 O O . LEU B 1 366 ? 35.375 -0.544 -60.188 1 17.42 366 LEU B O 1
ATOM 5710 N N . ALA B 1 367 ? 36.438 -2.385 -61.094 1 21.27 367 ALA B N 1
ATOM 5711 C CA . ALA B 1 367 ? 36.375 -3.83 -60.906 1 21.27 367 ALA B CA 1
ATOM 5712 C C . ALA B 1 367 ? 36 -4.168 -59.469 1 21.27 367 ALA B C 1
ATOM 5714 O O . ALA B 1 367 ? 36.5 -3.551 -58.531 1 21.27 367 ALA B O 1
#

Sequence (734 aa):
MDLGRLTAQELEELAKTTLSANKPLNFGPFILGALFDALLCGVFLMQCGAYIGSRNKDNRLIKTLVAFVTIMNIWGTVLTWMWIWDLFVSNFGTYHSFFSTTYLSWFFVINSGTVIAVQSFFGFRAWKLMNSNLVLAIVMGVLAIAACAGGIGSKVIFIHYDNVVYANKLKIPAYVCLSCTLAVDLLITGITLQYLMRKRTINKHTNHLMSQLAKVTFESQLPPTLIAIALFCVFTAKNDSFVNVPLIMMQCKLYGISLLHTLNIRESLTGPREGTDVTPEGCAITSGALQQFDLERLTFANPGITTVIDALPGHSRNGKAAFPHLPPSQVSETKEWQPETDDEGSRSVLNDDRMDDHDIRSKATLAMDLGRLTAQELEELAKTTLSANKPLNFGPFILGALFDALLCGVFLMQCGAYIGSRNKDNRLIKTLVAFVTIMNIWGTVLTWMWIWDLFVSNFGTYHSFFSTTYLSWFFVINSGTVIAVQSFFGFRAWKLMNSNLVLAIVMGVLAIAACAGGIGSKVIFIHYDNVVYANKLKIPAYVCLSCTLAVDLLITGITLQYLMRKRTINKHTNHLMSQLAKVTFESQLPPTLIAIALFCVFTAKNDSFVNVPLIMMQCKLYGISLLHTLNIRESLTGPREGTDVTPEGCAITSGALQQFDLERLTFANPGITTVIDALPGHSRNGKAAFPHLPPSQVSETKEWQPETDDEGSRSVLNDDRMDDHDIRSKATLA

InterPro domains:
  IPR045339 Domain of unknown function DUF6534 [PF20152] (182-268)

Nearest PDB structures (foldseek):
  9ima-assembly1_A  TM=4.273E-01  e=1.851E-01  Homo sapiens
  8dwg-assembly1_R  TM=4.672E-01  e=2.816E+00  Homo sapiens
  7vvj-assembly1_R  TM=4.366E-01  e=2.816E+00  Homo sapiens
  3ma9-assembly1_A  TM=2.706E-01  e=7.379E-01  Human immunodeficiency virus 1
  8xma-assembly1_A  TM=3.098E-01  e=7.944E+00  Homo sapiens

Organism: NCBI:txid456999

Secondary structure (DSSP, 8-state):
--GGGS-HHHHHHHHHHHHHTTHHHHHHHHHHHHHHHHHHHHHHHHHHHHHHHHGGGS-HHHHHHHHHHHHHHHHHHHHHHHHHHIIIIITTT-SGGGG--HHHHHHHHHHHHHHHHHHHHHHHHHHHHTTT-HHHHHHHHHHHHHHHHHHHHHHHHHHHH-SGGGGGGGHHHHHHHHHHHHHHHHHHHHHHHHHHHH---S-HHHHHHHHHHHHHHHHHHHHHHHHHHHHHHHHHH-TT-TTHHHHHHHHHHHHHHHHHHHHHHHHHHHS---S-----SS----HHHHHT--TTS----------------------------------------------------------------------/--GGGS-HHHHHHHHHHHHHTTHHHHHHHHHHHHHHHHHHHHHHHHHHHHHHHHGGGS-HHHHHHHHHHHHHHHHHHHHHHHHHHIIIIITTT-SGGGG--HHHHHHHHHHHHHHHHHHHHHHHHHHHHTTT-HHHHHHHHHHHHHHHHHHHHHHHHHHHH-SGGGGGGGHHHHHHHHHHHHHHHHHHHHHHHHHHHH---S-HHHHHHHHHHHHHHHHHHHHHHHHHHHHHHHHHH-TT-TTHHHHHHHHHHHHHHHHHHHHHHHHHHHS---S-----SS----HHHHHT--TTS----------------------------------------------------------------------